Protein 5KP7 (pdb70)

B-factor: mean 34.79, std 14.21, range [17.55, 96.42]

CATH classification: 3.40.47.10 (+1 more: 3.40.47.10)

Foldseek 3Di:
DWKDFQDKFKDLAQEKAFVCLVCVVVVHDSCVQVVLVATMAAAHFLFAAQLLQQLQRCQVVLVPDDPVLLALAAEEEEEEPQDQDPPDASQVVSCVVSVGDPNHHYDYADFKQCRQVVQRVVQRVVQVVVPDASHKHKYKYWYHQQAAPAQCPVQVRFGHTMMMITIMHRNNLAWIFPPPLKFKDDDFDPAKDPPDFSHIHHNVVVVLVVLLVGLVRRVVRSCVVPDPDAPQPQFQAEFEQCQTVNSVLVSQLVCCCPRPVDDPVRSVVSCVRHPVQLCPVCSLHGRRINCSSVSSVLSCLQRHDQQAKGKYWGWTWGPSTMIMITITIGHPSSSVVSVVSVPVVSSVLHHHDRPVRVVVSNHVNVCNTRPHQKDADDCVPPVVSSVSQPPPQGKTFGMHHRNRTDIDGD/DALVVLLVLLVVLLCVQVVVCVVPDFDQQAASVVVVNDDVSVLVSLVSSCVVVVPPDDSCQQPDDGGSSSSSVSVRVSD

Structure (mmCIF, N/CA/C/O backbone):
data_5KP7
#
_entry.id   5KP7
#
_cell.length_a   101.117
_cell.length_b   101.117
_cell.length_c   104.595
_cell.angle_alpha   90.000
_cell.angle_beta   90.000
_cell.angle_gamma   120.000
#
_symmetry.space_group_name_H-M   'P 31 2 1'
#
loop_
_entity.id
_entity.type
_entity.pdbx_description
1 polymer CurD
2 polymer CurB
3 non-polymer 'SULFATE ION'
4 non-polymer "4'-PHOSPHOPANTETHEINE"
5 water water
#
loop_
_atom_site.group_PDB
_atom_site.id
_atom_site.type_symbol
_atom_site.label_atom_id
_atom_site.label_alt_id
_atom_site.label_comp_id
_atom_site.label_asym_id
_atom_site.label_entity_id
_atom_site.label_seq_id
_atom_site.pdbx_PDB_ins_code
_atom_site.Cartn_x
_atom_site.Cartn_y
_atom_site.Cartn_z
_atom_site.occupancy
_atom_site.B_iso_or_equiv
_atom_site.auth_seq_id
_atom_site.auth_comp_id
_atom_site.auth_asym_id
_atom_site.auth_atom_id
_atom_site.pdbx_PDB_model_num
ATOM 1 N N . GLN A 1 26 ? 13.077 9.688 4.873 1.00 53.32 2 GLN A N 1
ATOM 2 C CA . GLN A 1 26 ? 14.092 10.072 3.843 1.00 51.41 2 GLN A CA 1
ATOM 3 C C . GLN A 1 26 ? 15.395 10.467 4.550 1.00 47.59 2 GLN A C 1
ATOM 4 O O . GLN A 1 26 ? 15.378 11.171 5.566 1.00 48.30 2 GLN A O 1
ATOM 10 N N . GLN A 1 27 ? 16.514 9.987 4.017 1.00 43.42 3 GLN A N 1
ATOM 11 C CA . GLN A 1 27 ? 17.830 10.305 4.549 1.00 40.26 3 GLN A CA 1
ATOM 12 C C . GLN A 1 27 ? 18.356 11.586 3.896 1.00 34.94 3 GLN A C 1
ATOM 13 O O . GLN A 1 27 ? 18.284 11.741 2.667 1.00 33.52 3 GLN A O 1
ATOM 19 N N . VAL A 1 28 ? 18.915 12.475 4.707 1.00 30.68 4 VAL A N 1
ATOM 20 C CA . VAL A 1 28 ? 19.458 13.723 4.185 1.00 28.41 4 VAL A CA 1
ATOM 21 C C . VAL A 1 28 ? 20.477 14.262 5.172 1.00 26.87 4 VAL A C 1
ATOM 22 O O . VAL A 1 28 ? 20.382 14.028 6.366 1.00 26.47 4 VAL A O 1
ATOM 26 N N . GLY A 1 29 ? 21.445 14.987 4.642 1.00 26.17 5 GLY A N 1
ATOM 27 C CA . GLY A 1 29 ? 22.366 15.760 5.464 1.00 25.33 5 GLY A CA 1
ATOM 28 C C . GLY A 1 29 ? 23.678 16.039 4.786 1.00 24.44 5 GLY A C 1
ATOM 29 O O . GLY A 1 29 ? 23.736 16.168 3.543 1.00 24.23 5 GLY A O 1
ATOM 30 N N . ILE A 1 30 ? 24.733 16.119 5.593 1.00 23.87 6 ILE A N 1
ATOM 31 C CA . ILE A 1 30 ? 26.024 16.543 5.100 1.00 23.36 6 ILE A CA 1
ATOM 32 C C . ILE A 1 30 ? 26.783 15.312 4.648 1.00 24.03 6 ILE A C 1
ATOM 33 O O . ILE A 1 30 ? 27.119 14.465 5.474 1.00 24.98 6 ILE A O 1
ATOM 38 N N . GLU A 1 31 ? 27.034 15.233 3.336 1.00 24.03 7 GLU A N 1
ATOM 39 C CA . GLU A 1 31 ? 27.839 14.168 2.715 1.00 24.97 7 GLU A CA 1
ATOM 40 C C . GLU A 1 31 ? 29.330 14.402 2.879 1.00 24.88 7 GLU A C 1
ATOM 41 O O . GLU A 1 31 ? 30.098 13.461 3.044 1.00 25.84 7 GLU A O 1
ATOM 47 N N . ALA A 1 32 ? 29.746 15.662 2.838 1.00 24.12 8 ALA A N 1
ATOM 48 C CA . ALA A 1 32 ? 31.151 16.024 2.990 1.00 24.46 8 ALA A CA 1
ATOM 49 C C . ALA A 1 32 ? 31.269 17.424 3.551 1.00 23.67 8 ALA A C 1
ATOM 50 O O . ALA A 1 32 ? 30.398 18.266 3.319 1.00 22.77 8 ALA A O 1
ATOM 52 N N . LEU A 1 33 ? 32.319 17.640 4.350 1.00 24.19 9 LEU A N 1
ATOM 53 C CA . LEU A 1 33 ? 32.539 18.932 4.992 1.00 23.77 9 LEU A CA 1
ATOM 54 C C . LEU A 1 33 ? 34.028 19.231 4.903 1.00 23.74 9 LEU A C 1
ATOM 55 O O . LEU A 1 33 ? 34.865 18.387 5.274 1.00 24.58 9 LEU A O 1
ATOM 60 N N A SER A 1 34 ? 34.357 20.446 4.495 0.50 22.91 10 SER A N 1
ATOM 61 N N B SER A 1 34 ? 34.379 20.422 4.429 0.50 22.88 10 SER A N 1
ATOM 62 C CA A SER A 1 34 ? 35.746 20.855 4.391 0.50 23.07 10 SER A CA 1
ATOM 63 C CA B SER A 1 34 ? 35.786 20.840 4.354 0.50 23.01 10 SER A CA 1
ATOM 64 C C A SER A 1 34 ? 35.883 22.295 4.875 0.50 22.52 10 SER A C 1
ATOM 65 C C B SER A 1 34 ? 35.916 22.302 4.798 0.50 22.47 10 SER A C 1
ATOM 66 O O A SER A 1 34 ? 34.920 23.077 4.807 0.50 21.98 10 SER A O 1
ATOM 67 O O B SER A 1 34 ? 34.994 23.111 4.589 0.50 21.95 10 SER A O 1
ATOM 72 N N . VAL A 1 35 ? 37.057 22.618 5.415 1.00 22.68 11 VAL A N 1
ATOM 73 C CA . VAL A 1 35 ? 37.292 23.905 6.100 1.00 22.68 11 VAL A CA 1
ATOM 74 C C . VAL A 1 35 ? 38.499 24.603 5.470 1.00 22.47 11 VAL A C 1
ATOM 75 O O . VAL A 1 35 ? 39.468 23.925 5.112 1.00 23.51 11 VAL A O 1
ATOM 79 N N . TYR A 1 36 ? 38.467 25.932 5.379 1.00 21.10 12 TYR A N 1
ATOM 80 C CA . TYR A 1 36 ? 39.664 26.726 5.138 1.00 21.51 12 TYR A CA 1
ATOM 81 C C . TYR A 1 36 ? 39.751 27.764 6.237 1.00 21.64 12 TYR A C 1
ATOM 82 O O . TYR A 1 36 ? 38.889 28.640 6.314 1.00 21.20 12 TYR A O 1
ATOM 91 N N . GLY A 1 37 ? 40.785 27.644 7.070 1.00 22.31 13 GLY A N 1
ATOM 92 C CA . GLY A 1 37 ? 40.975 28.527 8.222 1.00 22.83 13 GLY A CA 1
ATOM 93 C C . GLY A 1 37 ? 42.021 29.601 8.020 1.00 23.26 13 GLY A C 1
ATOM 94 O O . GLY A 1 37 ? 42.607 30.099 8.996 1.00 23.99 13 GLY A O 1
ATOM 95 N N . GLY A 1 38 ? 42.264 29.934 6.761 1.00 23.75 14 GLY A N 1
ATOM 96 C CA . GLY A 1 38 ? 43.159 31.020 6.366 1.00 24.36 14 GLY A CA 1
ATOM 97 C C . GLY A 1 38 ? 44.590 30.581 6.206 1.00 25.73 14 GLY A C 1
ATOM 98 O O . GLY A 1 38 ? 44.946 29.422 6.483 1.00 26.14 14 GLY A O 1
ATOM 99 N N . ALA A 1 39 ? 45.416 31.506 5.727 1.00 26.22 15 ALA A N 1
ATOM 100 C CA . ALA A 1 39 ? 46.836 31.243 5.512 1.00 27.53 15 ALA A CA 1
ATOM 101 C C . ALA A 1 39 ? 47.728 31.797 6.632 1.00 28.21 15 ALA A C 1
ATOM 102 O O . ALA A 1 39 ? 48.920 31.455 6.726 1.00 29.08 15 ALA A O 1
ATOM 104 N N . ALA A 1 40 ? 47.158 32.683 7.447 1.00 27.46 16 ALA A N 1
ATOM 105 C CA . ALA A 1 40 ? 47.905 33.380 8.467 1.00 27.76 16 ALA A CA 1
ATOM 106 C C . ALA A 1 40 ? 46.996 33.617 9.654 1.00 27.28 16 ALA A C 1
ATOM 107 O O . ALA A 1 40 ? 45.764 33.686 9.512 1.00 26.37 16 ALA A O 1
ATOM 109 N N . GLN A 1 41 ? 47.608 33.742 10.824 1.00 28.34 17 GLN A N 1
ATOM 110 C CA . GLN A 1 41 ? 46.862 34.008 12.042 1.00 28.44 17 GLN A CA 1
ATOM 111 C C . GLN A 1 41 ? 47.660 34.917 12.974 1.00 29.19 17 GLN A C 1
ATOM 112 O O . GLN A 1 41 ? 48.871 34.995 12.866 1.00 29.69 17 GLN A O 1
ATOM 118 N N . LEU A 1 42 ? 46.948 35.606 13.862 1.00 29.22 18 LEU A N 1
ATOM 119 C CA . LEU A 1 42 ? 47.534 36.434 14.918 1.00 30.82 18 LEU A CA 1
ATOM 120 C C . LEU A 1 42 ? 47.189 35.833 16.268 1.00 32.04 18 LEU A C 1
ATOM 121 O O . LEU A 1 42 ? 46.007 35.616 16.588 1.00 30.84 18 LEU A O 1
ATOM 126 N N . GLU A 1 43 ? 48.221 35.651 17.076 1.00 34.27 19 GLU A N 1
ATOM 127 C CA . GLU A 1 43 ? 48.071 35.167 18.455 1.00 36.69 19 GLU A CA 1
ATOM 128 C C . GLU A 1 43 ? 47.597 36.326 19.310 1.00 36.27 19 GLU A C 1
ATOM 129 O O . GLU A 1 43 ? 48.216 37.370 19.315 1.00 35.82 19 GLU A O 1
ATOM 135 N N . LEU A 1 44 ? 46.466 36.164 19.984 1.00 36.37 20 LEU A N 1
ATOM 136 C CA . LEU A 1 44 ? 45.860 37.301 20.673 1.00 38.05 20 LEU A CA 1
ATOM 137 C C . LEU A 1 44 ? 46.684 37.813 21.858 1.00 39.61 20 LEU A C 1
ATOM 138 O O . LEU A 1 44 ? 46.598 38.986 22.166 1.00 39.54 20 LEU A O 1
ATOM 143 N N . ARG A 1 45 ? 47.516 36.961 22.460 1.00 41.24 21 ARG A N 1
ATOM 144 C CA . ARG A 1 45 ? 48.520 37.414 23.470 1.00 43.73 21 ARG A CA 1
ATOM 145 C C . ARG A 1 45 ? 49.414 38.536 22.935 1.00 43.73 21 ARG A C 1
ATOM 146 O O . ARG A 1 45 ? 49.773 39.454 23.665 1.00 44.52 21 ARG A O 1
ATOM 154 N N . LYS A 1 46 ? 49.765 38.477 21.658 1.00 42.45 22 LYS A N 1
ATOM 155 C CA . LYS A 1 46 ? 50.531 39.560 21.022 1.00 43.13 22 LYS A CA 1
ATOM 156 C C . LYS A 1 46 ? 49.749 40.875 20.944 1.00 43.22 22 LYS A C 1
ATOM 157 O O . LYS A 1 46 ? 50.325 41.941 21.177 1.00 44.23 22 LYS A O 1
ATOM 163 N N . LEU A 1 47 ? 48.449 40.791 20.642 1.00 42.82 23 LEU A N 1
ATOM 164 C CA . LEU A 1 47 ? 47.546 41.953 20.636 1.00 43.97 23 LEU A CA 1
ATOM 165 C C . LEU A 1 47 ? 47.406 42.541 22.046 1.00 46.63 23 LEU A C 1
ATOM 166 O O . LEU A 1 47 ? 47.535 43.751 22.217 1.00 48.75 23 LEU A O 1
ATOM 171 N N . ALA A 1 48 ? 47.180 41.681 23.042 1.00 47.97 24 ALA A N 1
ATOM 172 C CA . ALA A 1 48 ? 47.111 42.106 24.454 1.00 50.86 24 ALA A CA 1
ATOM 173 C C . ALA A 1 48 ? 48.377 42.848 24.895 1.00 53.91 24 ALA A C 1
ATOM 174 O O . ALA A 1 48 ? 48.282 43.935 25.470 1.00 55.23 24 ALA A O 1
ATOM 176 N N . GLN A 1 49 ? 49.546 42.261 24.622 1.00 56.01 25 GLN A N 1
ATOM 177 C CA . GLN A 1 49 ? 50.842 42.895 24.928 1.00 59.72 25 GLN A CA 1
ATOM 178 C C . GLN A 1 49 ? 50.974 44.253 24.259 1.00 60.40 25 GLN A C 1
ATOM 179 O O . GLN A 1 49 ? 51.399 45.222 24.885 1.00 60.37 25 GLN A O 1
ATOM 185 N N . ALA A 1 50 ? 50.603 44.311 22.984 1.00 60.06 26 ALA A N 1
ATOM 186 C CA . ALA A 1 50 ? 50.678 45.543 22.201 1.00 61.77 26 ALA A CA 1
ATOM 187 C C . ALA A 1 50 ? 49.745 46.657 22.667 1.00 64.55 26 ALA A C 1
ATOM 188 O O . ALA A 1 50 ? 49.993 47.815 22.349 1.00 66.05 26 ALA A O 1
ATOM 190 N N . ARG A 1 51 ? 48.668 46.318 23.376 1.00 67.40 27 ARG A N 1
ATOM 191 C CA . ARG A 1 51 ? 47.774 47.333 23.962 1.00 70.18 27 ARG A CA 1
ATOM 192 C C . ARG A 1 51 ? 47.751 47.316 25.491 1.00 72.13 27 ARG A C 1
ATOM 193 O O . ARG A 1 51 ? 46.751 47.671 26.120 1.00 74.14 27 ARG A O 1
ATOM 201 N N . GLN A 1 52 ? 48.877 46.913 26.082 1.00 72.64 28 GLN A N 1
ATOM 202 C CA . GLN A 1 52 ? 49.114 47.044 27.519 1.00 75.55 28 GLN A CA 1
ATOM 203 C C . GLN A 1 52 ? 48.101 46.306 28.423 1.00 74.76 28 GLN A C 1
ATOM 204 O O . GLN A 1 52 ? 47.963 46.640 29.601 1.00 76.93 28 GLN A O 1
ATOM 210 N N . LEU A 1 53 ? 47.419 45.297 27.881 1.00 72.73 29 LEU A N 1
ATOM 211 C CA . LEU A 1 53 ? 46.410 44.538 28.620 1.00 72.56 29 LEU A CA 1
ATOM 212 C C . LEU A 1 53 ? 47.102 43.343 29.231 1.00 73.22 29 LEU A C 1
ATOM 213 O O . LEU A 1 53 ? 48.130 42.899 28.714 1.00 72.78 29 LEU A O 1
ATOM 218 N N . ASP A 1 54 ? 46.562 42.807 30.324 1.00 74.31 30 ASP A N 1
ATOM 219 C CA . ASP A 1 54 ? 47.092 41.540 30.819 1.00 75.52 30 ASP A CA 1
ATOM 220 C C . ASP A 1 54 ? 46.642 40.435 29.879 1.00 73.56 30 ASP A C 1
ATOM 221 O O . ASP A 1 54 ? 45.643 40.568 29.153 1.00 71.12 30 ASP A O 1
ATOM 226 N N . ILE A 1 55 ? 47.415 39.361 29.884 1.00 73.49 31 ILE A N 1
ATOM 227 C CA . ILE A 1 55 ? 47.154 38.215 29.028 1.00 71.76 31 ILE A CA 1
ATOM 228 C C . ILE A 1 55 ? 45.799 37.626 29.446 1.00 70.42 31 ILE A C 1
ATOM 229 O O . ILE A 1 55 ? 44.971 37.253 28.612 1.00 67.63 31 ILE A O 1
ATOM 234 N N . SER A 1 56 ? 45.554 37.601 30.750 1.00 70.45 32 SER A N 1
ATOM 235 C CA . SER A 1 56 ? 44.356 36.959 31.282 1.00 70.36 32 SER A CA 1
ATOM 236 C C . SER A 1 56 ? 43.032 37.421 30.637 1.00 67.43 32 SER A C 1
ATOM 237 O O . SER A 1 56 ? 42.127 36.620 30.566 1.00 65.64 32 SER A O 1
ATOM 240 N N . ARG A 1 57 ? 42.933 38.663 30.143 1.00 64.86 33 ARG A N 1
ATOM 241 C CA . ARG A 1 57 ? 41.696 39.135 29.497 1.00 62.62 33 ARG A CA 1
ATOM 242 C C . ARG A 1 57 ? 41.229 38.204 28.365 1.00 56.40 33 ARG A C 1
ATOM 243 O O . ARG A 1 57 ? 40.106 37.747 28.400 1.00 55.53 33 ARG A O 1
ATOM 251 N N . PHE A 1 58 ? 42.082 37.887 27.403 1.00 43.44 34 PHE A N 1
ATOM 252 C CA . PHE A 1 58 ? 41.643 37.019 26.282 1.00 40.89 34 PHE A CA 1
ATOM 253 C C . PHE A 1 58 ? 41.611 35.522 26.648 1.00 40.25 34 PHE A C 1
ATOM 254 O O . PHE A 1 58 ? 40.699 34.831 26.251 1.00 36.95 34 PHE A O 1
ATOM 262 N N . ASP A 1 59 ? 42.580 35.028 27.431 1.00 41.79 35 ASP A N 1
ATOM 263 C CA . ASP A 1 59 ? 42.486 33.654 27.995 1.00 42.24 35 ASP A CA 1
ATOM 264 C C . ASP A 1 59 ? 41.171 33.492 28.808 1.00 40.83 35 ASP A C 1
ATOM 265 O O . ASP A 1 59 ? 40.455 32.493 28.677 1.00 39.89 35 ASP A O 1
ATOM 270 N N . ASN A 1 60 ? 40.823 34.503 29.586 1.00 40.50 36 ASN A N 1
ATOM 271 C CA . ASN A 1 60 ? 39.572 34.541 30.346 1.00 41.64 36 ASN A CA 1
ATOM 272 C C . ASN A 1 60 ? 38.342 34.301 29.468 1.00 38.58 36 ASN A C 1
ATOM 273 O O . ASN A 1 60 ? 37.388 33.657 29.870 1.00 37.26 36 ASN A O 1
ATOM 278 N N . LEU A 1 61 ? 38.387 34.873 28.271 1.00 35.93 37 LEU A N 1
ATOM 279 C CA . LEU A 1 61 ? 37.289 34.817 27.302 1.00 34.43 37 LEU A CA 1
ATOM 280 C C . LEU A 1 61 ? 37.412 33.630 26.338 1.00 33.07 37 LEU A C 1
ATOM 281 O O . LEU A 1 61 ? 36.598 33.477 25.408 1.00 30.67 37 LEU A O 1
ATOM 286 N N . MET A 1 62 ? 38.432 32.798 26.577 1.00 33.38 38 MET A N 1
ATOM 287 C CA . MET A 1 62 ? 38.697 31.572 25.832 1.00 33.96 38 MET A CA 1
ATOM 288 C C . MET A 1 62 ? 39.134 31.825 24.396 1.00 33.33 38 MET A C 1
ATOM 289 O O . MET A 1 62 ? 38.936 30.988 23.533 1.00 33.49 38 MET A O 1
ATOM 294 N N . MET A 1 63 ? 39.755 32.972 24.145 1.00 34.52 39 MET A N 1
ATOM 295 C CA . MET A 1 63 ? 40.231 33.331 22.824 1.00 35.08 39 MET A CA 1
ATOM 296 C C . MET A 1 63 ? 41.735 33.069 22.750 1.00 36.59 39 MET A C 1
ATOM 297 O O . MET A 1 63 ? 42.448 33.313 23.730 1.00 38.73 39 MET A O 1
ATOM 302 N N . LYS A 1 64 ? 42.204 32.527 21.624 1.00 35.49 40 LYS A N 1
ATOM 303 C CA . LYS A 1 64 ? 43.615 32.145 21.466 1.00 35.96 40 LYS A CA 1
ATOM 304 C C . LYS A 1 64 ? 44.230 32.831 20.237 1.00 34.75 40 LYS A C 1
ATOM 305 O O . LYS A 1 64 ? 45.220 33.571 20.343 1.00 33.76 40 LYS A O 1
ATOM 311 N N . GLU A 1 65 ? 43.650 32.543 19.067 1.00 34.10 41 GLU A N 1
ATOM 312 C CA . GLU A 1 65 ? 44.156 33.073 17.799 1.00 33.58 41 GLU A CA 1
ATOM 313 C C . GLU A 1 65 ? 43.014 33.479 16.915 1.00 31.26 41 GLU A C 1
ATOM 314 O O . GLU A 1 65 ? 41.917 32.932 17.025 1.00 30.62 41 GLU A O 1
ATOM 320 N N . LYS A 1 66 ? 43.269 34.444 16.028 1.00 29.43 42 LYS A N 1
ATOM 321 C CA . LYS A 1 66 ? 42.323 34.711 14.951 1.00 28.03 42 LYS A CA 1
ATOM 322 C C . LYS A 1 66 ? 43.010 34.569 13.588 1.00 26.78 42 LYS A C 1
ATOM 323 O O . LYS A 1 66 ? 44.157 34.972 13.399 1.00 26.42 42 LYS A O 1
ATOM 329 N N . ALA A 1 67 ? 42.280 33.983 12.650 1.00 25.25 43 ALA A N 1
ATOM 330 C CA . ALA A 1 67 ? 42.751 33.965 11.256 1.00 25.08 43 ALA A CA 1
ATOM 331 C C . ALA A 1 67 ? 42.648 35.345 10.672 1.00 24.95 43 ALA A C 1
ATOM 332 O O . ALA A 1 67 ? 41.735 36.089 11.014 1.00 24.18 43 ALA A O 1
ATOM 334 N N . VAL A 1 68 ? 43.534 35.677 9.712 1.00 25.86 44 VAL A N 1
ATOM 335 C CA . VAL A 1 68 ? 43.526 37.023 9.105 1.00 26.37 44 VAL A CA 1
ATOM 336 C C . VAL A 1 68 ? 43.690 36.863 7.588 1.00 26.05 44 VAL A C 1
ATOM 337 O O . VAL A 1 68 ? 44.643 36.234 7.171 1.00 26.39 44 VAL A O 1
ATOM 341 N N . SER A 1 69 ? 42.737 37.381 6.834 1.00 26.26 45 SER A N 1
ATOM 342 C CA . SER A 1 69 ? 42.809 37.335 5.342 1.00 26.07 45 SER A CA 1
ATOM 343 C C . SER A 1 69 ? 43.910 38.277 4.841 1.00 27.15 45 SER A C 1
ATOM 344 O O . SER A 1 69 ? 43.950 39.468 5.245 1.00 27.18 45 SER A O 1
ATOM 347 N N . LEU A 1 70 ? 44.733 37.784 3.908 1.00 26.15 46 LEU A N 1
ATOM 348 C CA . LEU A 1 70 ? 45.698 38.642 3.198 1.00 26.18 46 LEU A CA 1
ATOM 349 C C . LEU A 1 70 ? 44.988 39.502 2.159 1.00 24.78 46 LEU A C 1
ATOM 350 O O . LEU A 1 70 ? 43.867 39.215 1.777 1.00 23.31 46 LEU A O 1
ATOM 355 N N . PRO A 1 71 ? 45.654 40.572 1.663 1.00 24.32 47 PRO A N 1
ATOM 356 C CA . PRO A 1 71 ? 45.015 41.414 0.618 1.00 23.85 47 PRO A CA 1
ATOM 357 C C . PRO A 1 71 ? 44.711 40.675 -0.686 1.00 23.02 47 PRO A C 1
ATOM 358 O O . PRO A 1 71 ? 43.743 41.001 -1.375 1.00 22.44 47 PRO A O 1
ATOM 362 N N . TYR A 1 72 ? 45.458 39.596 -0.932 1.00 22.64 48 TYR A N 1
ATOM 363 C CA . TYR A 1 72 ? 45.246 38.755 -2.085 1.00 22.62 48 TYR 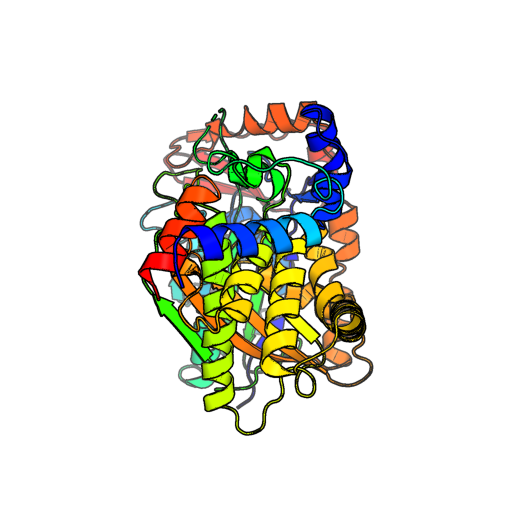A CA 1
ATOM 364 C C . TYR A 1 72 ? 44.362 37.558 -1.762 1.00 21.81 48 TYR A C 1
ATOM 365 O O . TYR A 1 72 ? 44.466 36.500 -2.396 1.00 21.49 48 TYR A O 1
ATOM 374 N N . GLU A 1 73 ? 43.464 37.720 -0.781 1.00 21.27 49 GLU A N 1
ATOM 375 C CA . GLU A 1 73 ? 42.409 36.759 -0.536 1.00 21.28 49 GLU A CA 1
ATOM 376 C C . GLU A 1 73 ? 41.125 37.536 -0.324 1.00 20.93 49 GLU A C 1
ATOM 377 O O . GLU A 1 73 ? 41.142 38.725 0.067 1.00 21.10 49 GLU A O 1
ATOM 383 N N . ASP A 1 74 ? 40.015 36.871 -0.620 1.00 20.16 50 ASP A N 1
ATOM 384 C CA . ASP A 1 74 ? 38.709 37.452 -0.398 1.00 19.57 50 ASP A CA 1
ATOM 385 C C . ASP A 1 74 ? 37.726 36.314 -0.076 1.00 19.09 50 ASP A C 1
ATOM 386 O O . ASP A 1 74 ? 38.136 35.153 0.028 1.00 19.32 50 ASP A O 1
ATOM 391 N N . PRO A 1 75 ? 36.435 36.611 0.113 1.00 18.84 51 PRO A N 1
ATOM 392 C CA . PRO A 1 75 ? 35.527 35.531 0.465 1.00 18.69 51 PRO A CA 1
ATOM 393 C C . PRO A 1 75 ? 35.363 34.477 -0.613 1.00 18.91 51 PRO A C 1
ATOM 394 O O . PRO A 1 75 ? 35.086 33.344 -0.295 1.00 19.30 51 PRO A O 1
ATOM 398 N N . VAL A 1 76 ? 35.557 34.836 -1.882 1.00 19.01 52 VAL A N 1
ATOM 399 C CA . VAL A 1 76 ? 35.533 33.861 -2.972 1.00 19.40 52 VAL A CA 1
ATOM 400 C C . VAL A 1 76 ? 36.701 32.894 -2.854 1.00 19.38 52 VAL A C 1
ATOM 401 O O . VAL A 1 76 ? 36.531 31.686 -2.932 1.00 19.79 52 VAL A O 1
ATOM 405 N N . SER A 1 77 ? 37.918 33.418 -2.720 1.00 19.25 53 SER A N 1
ATOM 406 C CA . SER A 1 77 ? 39.078 32.563 -2.618 1.00 19.65 53 SER A CA 1
ATOM 407 C C . SER A 1 77 ? 39.016 31.686 -1.362 1.00 19.38 53 SER A C 1
ATOM 408 O O . SER A 1 77 ? 39.338 30.498 -1.438 1.00 19.46 53 SER A O 1
ATOM 411 N N . TYR A 1 78 ? 38.520 32.239 -0.248 1.00 18.89 54 TYR A N 1
ATOM 412 C CA . TYR A 1 78 ? 38.326 31.445 0.953 1.00 19.25 54 TYR A CA 1
ATOM 413 C C . TYR A 1 78 ? 37.343 30.296 0.657 1.00 19.13 54 TYR A C 1
ATOM 414 O O . TYR A 1 78 ? 37.589 29.144 1.050 1.00 19.46 54 TYR A O 1
ATOM 423 N N . ALA A 1 79 ? 36.225 30.628 0.016 1.00 18.93 55 ALA A N 1
ATOM 424 C CA . ALA A 1 79 ? 35.200 29.649 -0.316 1.00 19.07 55 ALA A CA 1
ATOM 425 C C . ALA A 1 79 ? 35.698 28.531 -1.210 1.00 19.74 55 ALA A C 1
ATOM 426 O O . ALA A 1 79 ? 35.408 27.346 -0.973 1.00 20.10 55 ALA A O 1
ATOM 428 N N . VAL A 1 80 ? 36.430 28.893 -2.273 1.00 19.88 56 VAL A N 1
ATOM 429 C CA . VAL A 1 80 ? 36.973 27.905 -3.180 1.00 20.49 56 VAL A CA 1
ATOM 430 C C . VAL A 1 80 ? 37.971 26.986 -2.456 1.00 20.94 56 VAL A C 1
ATOM 431 O O . VAL A 1 80 ? 37.958 25.776 -2.654 1.00 21.58 56 VAL A O 1
ATOM 435 N N . ASN A 1 81 ? 38.844 27.554 -1.622 1.00 20.95 57 ASN A N 1
ATOM 436 C CA . ASN A 1 81 ? 39.772 26.747 -0.858 1.00 21.37 57 ASN A CA 1
ATOM 437 C C . ASN A 1 81 ? 39.080 25.797 0.126 1.00 21.49 57 ASN A C 1
ATOM 438 O O . ASN A 1 81 ? 39.566 24.663 0.339 1.00 22.46 57 ASN A O 1
ATOM 443 N N . ALA A 1 82 ? 37.941 26.227 0.694 1.00 20.96 58 ALA A N 1
ATOM 444 C CA . ALA A 1 82 ? 37.166 25.353 1.569 1.00 21.15 58 ALA A CA 1
ATOM 445 C C . ALA A 1 82 ? 36.508 24.209 0.785 1.00 22.08 58 ALA A C 1
ATOM 446 O O . ALA A 1 82 ? 36.483 23.056 1.255 1.00 22.84 58 ALA A O 1
ATOM 448 N N . ALA A 1 83 ? 36.000 24.485 -0.414 1.00 21.89 59 ALA A N 1
ATOM 449 C CA . ALA A 1 83 ? 35.269 23.495 -1.189 1.00 22.66 59 ALA A CA 1
ATOM 450 C C . ALA A 1 83 ? 36.128 22.561 -2.058 1.00 23.74 59 ALA A C 1
ATOM 451 O O . ALA A 1 83 ? 35.675 21.489 -2.423 1.00 24.15 59 ALA A O 1
ATOM 453 N N . LYS A 1 84 ? 37.346 22.984 -2.389 1.00 24.74 60 LYS A N 1
ATOM 454 C CA . LYS A 1 84 ? 38.167 22.270 -3.374 1.00 26.47 60 LYS A CA 1
ATOM 455 C C . LYS A 1 84 ? 38.398 20.786 -2.993 1.00 26.71 60 LYS A C 1
ATOM 456 O O . LYS A 1 84 ? 38.253 19.915 -3.856 1.00 27.23 60 LYS A O 1
ATOM 462 N N . PRO A 1 85 ? 38.679 20.487 -1.719 1.00 26.57 61 PRO A N 1
ATOM 463 C CA . PRO A 1 85 ? 38.869 19.080 -1.363 1.00 27.44 61 PRO A CA 1
ATOM 464 C C . PRO A 1 85 ? 37.633 18.226 -1.582 1.00 27.28 61 PRO A C 1
ATOM 465 O O . PRO A 1 85 ? 37.770 17.042 -1.951 1.00 28.56 61 PRO A O 1
ATOM 469 N N . ILE A 1 86 ? 36.453 18.810 -1.404 1.00 26.54 62 ILE A N 1
ATOM 470 C CA . ILE A 1 86 ? 35.197 18.112 -1.674 1.00 26.75 62 ILE A CA 1
ATOM 471 C C . ILE A 1 86 ? 35.080 17.737 -3.139 1.00 27.29 62 ILE A C 1
ATOM 472 O O . ILE A 1 86 ? 34.836 16.568 -3.474 1.00 27.82 62 ILE A O 1
ATOM 477 N N . ILE A 1 87 ? 35.297 18.714 -4.006 1.00 26.79 63 ILE A N 1
ATOM 478 C CA . ILE A 1 87 ? 35.127 18.519 -5.422 1.00 28.03 63 ILE A CA 1
ATOM 479 C C . ILE A 1 87 ? 36.208 17.581 -5.962 1.00 29.41 63 ILE A C 1
ATOM 480 O O . ILE A 1 87 ? 35.914 16.741 -6.829 1.00 29.77 63 ILE A O 1
ATOM 485 N N . ASP A 1 88 ? 37.430 17.714 -5.466 1.00 30.32 64 ASP A N 1
ATOM 486 C CA . ASP A 1 88 ? 38.524 16.839 -5.932 1.00 32.67 64 ASP A CA 1
ATOM 487 C C . ASP A 1 88 ? 38.235 15.359 -5.741 1.00 34.37 64 ASP A C 1
ATOM 488 O O . ASP A 1 88 ? 38.742 14.549 -6.527 1.00 34.91 64 ASP A O 1
ATOM 493 N N . ARG A 1 89 ? 37.518 15.011 -4.670 1.00 34.89 65 ARG A N 1
ATOM 494 C CA . ARG A 1 89 ? 37.178 13.605 -4.353 1.00 37.51 65 ARG A CA 1
ATOM 495 C C . ARG A 1 89 ? 36.048 13.046 -5.212 1.00 36.55 65 ARG A C 1
ATOM 496 O O . ARG A 1 89 ? 35.995 11.839 -5.458 1.00 37.03 65 ARG A O 1
ATOM 504 N N . LEU A 1 90 ? 35.170 13.904 -5.730 1.00 34.03 66 LEU A N 1
ATOM 505 C CA . LEU A 1 90 ? 34.015 13.412 -6.475 1.00 34.25 66 LEU A CA 1
ATOM 506 C C . LEU A 1 90 ? 34.353 12.805 -7.836 1.00 35.41 66 LEU A C 1
ATOM 507 O O . LEU A 1 90 ? 35.208 13.291 -8.580 1.00 36.00 66 LEU A O 1
ATOM 512 N N . SER A 1 91 ? 33.635 11.743 -8.185 1.00 36.76 67 SER A N 1
ATOM 513 C CA . SER A 1 91 ? 33.604 11.283 -9.560 1.00 37.62 67 SER A CA 1
ATOM 514 C C . SER A 1 91 ? 33.034 12.402 -10.455 1.00 38.07 67 SER A C 1
ATOM 515 O O . SER A 1 91 ? 32.341 13.326 -9.960 1.00 35.67 67 SER A O 1
ATOM 518 N N . ASP A 1 92 ? 33.317 12.345 -11.757 1.00 39.68 68 ASP A N 1
ATOM 519 C CA . ASP A 1 92 ? 32.752 13.329 -12.690 1.00 40.43 68 ASP A CA 1
ATOM 520 C C . ASP A 1 92 ? 31.227 13.342 -12.613 1.00 39.28 68 ASP A C 1
ATOM 521 O O . ASP A 1 92 ? 30.607 14.424 -12.573 1.00 37.65 68 ASP A O 1
ATOM 526 N N . ALA A 1 93 ? 30.640 12.144 -12.591 1.00 38.37 69 ALA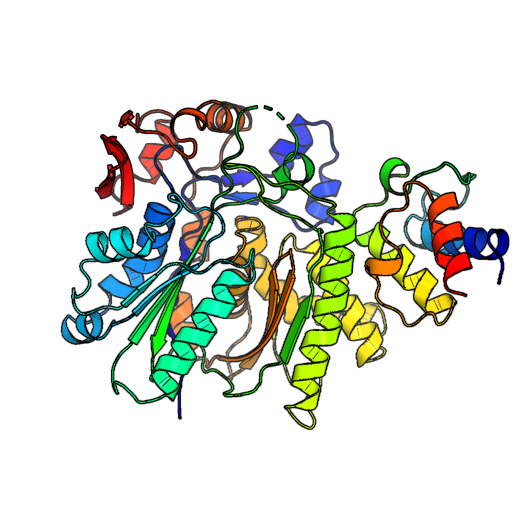 A N 1
ATOM 527 C CA . ALA A 1 93 ? 29.194 11.988 -12.469 1.00 37.64 69 ALA A CA 1
ATOM 528 C C . ALA A 1 93 ? 28.650 12.684 -11.220 1.00 36.05 69 ALA A C 1
ATOM 529 O O . ALA A 1 93 ? 27.636 13.377 -11.297 1.00 35.19 69 ALA A O 1
ATOM 531 N N . ASP A 1 94 ? 29.315 12.482 -10.081 1.00 35.03 70 ASP A N 1
ATOM 532 C CA . ASP A 1 94 ? 28.862 13.093 -8.822 1.00 33.90 70 ASP A CA 1
ATOM 533 C C . ASP A 1 94 ? 29.084 14.606 -8.801 1.00 32.31 70 ASP A C 1
ATOM 534 O O . ASP A 1 94 ? 28.265 15.328 -8.242 1.00 30.73 70 ASP A O 1
ATOM 539 N N . LYS A 1 95 ? 30.168 15.085 -9.396 1.00 31.54 71 LYS A N 1
ATOM 540 C CA . LYS A 1 95 ? 30.376 16.552 -9.512 1.00 31.15 71 LYS A CA 1
ATOM 541 C C . LYS A 1 95 ? 29.275 17.188 -10.332 1.00 30.50 71 LYS A C 1
ATOM 542 O O . LYS A 1 95 ? 28.759 18.255 -9.984 1.00 29.41 71 LYS A O 1
ATOM 548 N N . GLN A 1 96 ? 28.902 16.534 -11.425 1.00 31.30 72 GLN A N 1
ATOM 549 C CA . GLN A 1 96 ? 27.802 17.006 -12.254 1.00 32.05 72 GLN A CA 1
ATOM 550 C C . GLN A 1 96 ? 26.441 16.986 -11.574 1.00 30.81 72 GLN A C 1
ATOM 551 O O . GLN A 1 96 ? 25.570 17.729 -11.986 1.00 30.81 72 GLN A O 1
ATOM 557 N N . ARG A 1 97 ? 26.266 16.183 -10.528 1.00 29.58 73 ARG A N 1
ATOM 558 C CA . ARG A 1 97 ? 25.037 16.179 -9.762 1.00 29.23 73 ARG A CA 1
ATOM 559 C C . ARG A 1 97 ? 24.845 17.417 -8.858 1.00 26.91 73 ARG A C 1
ATOM 560 O O . ARG A 1 97 ? 23.748 17.607 -8.370 1.00 25.85 73 ARG A O 1
ATOM 568 N N . ILE A 1 98 ? 25.877 18.223 -8.653 1.00 25.84 74 ILE A N 1
ATOM 569 C CA . ILE A 1 98 ? 25.717 19.462 -7.871 1.00 24.71 74 ILE A CA 1
ATOM 570 C C . ILE A 1 98 ? 24.908 20.449 -8.740 1.00 24.80 74 ILE A C 1
ATOM 571 O O . ILE A 1 98 ? 25.395 20.917 -9.769 1.00 25.03 74 ILE A O 1
ATOM 576 N N . GLU A 1 99 ? 23.666 20.708 -8.342 1.00 24.89 75 GLU A N 1
ATOM 577 C CA . GLU A 1 99 ? 22.784 21.593 -9.093 1.00 25.10 75 GLU A CA 1
ATOM 578 C C . GLU A 1 99 ? 22.320 22.827 -8.310 1.00 23.77 75 GLU A C 1
ATOM 579 O O . GLU A 1 99 ? 21.433 23.532 -8.762 1.00 22.94 75 GLU A O 1
ATOM 585 N N . MET A 1 100 ? 22.914 23.077 -7.150 1.00 22.82 76 MET A N 1
ATOM 586 C CA . MET A 1 100 ? 22.678 24.313 -6.421 1.00 22.37 76 MET A CA 1
ATOM 587 C C . MET A 1 100 ? 23.942 24.672 -5.669 1.00 21.75 76 MET A C 1
ATOM 588 O O . MET A 1 100 ? 24.534 23.788 -5.015 1.00 21.35 76 MET A O 1
ATOM 593 N N . VAL A 1 101 ? 24.355 25.935 -5.781 1.00 20.75 77 VAL A N 1
ATOM 594 C CA . VAL A 1 101 ? 25.469 26.486 -5.011 1.00 20.62 77 VAL A CA 1
ATOM 595 C C . VAL A 1 101 ? 24.920 27.696 -4.249 1.00 20.23 77 VAL A C 1
ATOM 596 O O . VAL A 1 101 ? 24.446 28.652 -4.869 1.00 20.44 77 VAL A O 1
ATOM 600 N N . ILE A 1 102 ? 24.929 27.612 -2.922 1.00 19.86 78 ILE A N 1
ATOM 601 C CA . ILE A 1 102 ? 24.497 28.707 -2.060 1.00 19.60 78 ILE A CA 1
ATOM 602 C C . ILE A 1 102 ? 25.705 29.220 -1.311 1.00 19.43 78 ILE A C 1
ATOM 603 O O . ILE A 1 102 ? 26.353 28.470 -0.550 1.00 19.90 78 ILE A O 1
ATOM 608 N N . THR A 1 103 ? 26.052 30.489 -1.521 1.00 19.16 79 THR A N 1
ATOM 609 C CA . THR A 1 103 ? 27.101 31.131 -0.743 1.00 19.51 79 THR A CA 1
ATOM 610 C C . THR A 1 103 ? 26.445 31.908 0.376 1.00 19.17 79 THR A C 1
ATOM 611 O O . THR A 1 103 ? 25.509 32.672 0.136 1.00 19.77 79 THR A O 1
ATOM 615 N N . CYS A 1 104 ? 26.914 31.720 1.590 1.00 18.65 80 CYS A N 1
ATOM 616 C CA . CYS A 1 104 ? 26.315 32.310 2.798 1.00 18.70 80 CYS A CA 1
ATOM 617 C C . CYS A 1 104 ? 27.331 33.237 3.380 1.00 18.04 80 CYS A C 1
ATOM 618 O O . CYS A 1 104 ? 28.453 32.803 3.733 1.00 17.79 80 CYS A O 1
ATOM 621 N N . SER A 1 105 ? 27.026 34.522 3.442 1.00 17.55 81 SER A N 1
ATOM 622 C CA . SER A 1 105 ? 28.072 35.497 3.759 1.00 17.83 81 SER A CA 1
ATOM 623 C C . SER A 1 105 ? 27.463 36.825 4.230 1.00 17.87 81 SER A C 1
ATOM 624 O O . SER A 1 105 ? 26.326 37.145 3.845 1.00 17.67 81 SER A O 1
ATOM 627 N N . GLU A 1 106 ? 28.243 37.563 5.003 1.00 18.03 82 GLU A N 1
ATOM 628 C CA . GLU A 1 106 ? 27.991 38.974 5.294 1.00 18.71 82 GLU A CA 1
ATOM 629 C C . GLU A 1 106 ? 29.165 39.833 4.816 1.00 18.66 82 GLU A C 1
ATOM 630 O O . GLU A 1 106 ? 29.307 40.991 5.233 1.00 19.07 82 GLU A O 1
ATOM 636 N N . SER A 1 107 ? 29.959 39.277 3.891 1.00 18.60 83 SER A N 1
ATOM 637 C CA . SER A 1 107 ? 31.176 39.889 3.351 1.00 18.73 83 SER A CA 1
ATOM 638 C C . SER A 1 107 ? 31.075 39.970 1.845 1.00 19.19 83 SER A C 1
ATOM 639 O O . SER A 1 107 ? 32.095 39.786 1.115 1.00 19.21 83 SER A O 1
ATOM 642 N N . GLY A 1 108 ? 29.878 40.236 1.325 1.00 18.63 84 GLY A N 1
ATOM 643 C CA . GLY A 1 108 ? 29.659 40.241 -0.147 1.00 18.91 84 GLY A CA 1
ATOM 644 C C . GLY A 1 108 ? 30.454 41.290 -0.886 1.00 19.10 84 GLY A C 1
ATOM 645 O O . GLY A 1 108 ? 30.946 42.260 -0.298 1.00 19.32 84 GLY A O 1
ATOM 646 N N . ILE A 1 109 ? 30.640 41.043 -2.174 1.00 18.96 85 ILE A N 1
ATOM 647 C CA . ILE A 1 109 ? 31.498 41.877 -3.022 1.00 19.59 85 ILE A CA 1
ATOM 648 C C . ILE A 1 109 ? 30.727 42.660 -4.083 1.00 19.38 85 ILE A C 1
ATOM 649 O O . ILE A 1 109 ? 31.340 43.394 -4.873 1.00 19.48 85 ILE A O 1
ATOM 654 N N . ASP A 1 110 ? 29.389 42.532 -4.098 1.00 18.90 86 ASP A N 1
ATOM 655 C CA . ASP A 1 110 ? 28.558 43.183 -5.093 1.00 19.41 86 ASP A CA 1
ATOM 656 C C . ASP A 1 110 ? 27.142 43.233 -4.533 1.00 18.93 86 ASP A C 1
ATOM 657 O O . ASP A 1 110 ? 26.774 42.335 -3.768 1.00 18.65 86 ASP A O 1
ATOM 662 N N . PHE A 1 111 ? 26.365 44.244 -4.909 1.00 18.90 87 PHE A N 1
ATOM 663 C CA . PHE A 1 111 ? 24.953 44.313 -4.464 1.00 19.46 87 PHE A CA 1
ATOM 664 C C . PHE A 1 111 ? 24.046 43.332 -5.210 1.00 19.29 87 PHE A C 1
ATOM 665 O O . PHE A 1 111 ? 22.950 43.031 -4.712 1.00 19.22 87 PHE A O 1
ATOM 673 N N . GLY A 1 112 ? 24.466 42.848 -6.374 1.00 19.34 88 GLY A N 1
ATOM 674 C CA . GLY A 1 112 ? 23.675 41.884 -7.112 1.00 19.76 88 GLY A CA 1
ATOM 675 C C . GLY A 1 112 ? 24.308 40.574 -7.501 1.00 19.89 88 GLY A C 1
ATOM 676 O O . GLY A 1 112 ? 23.648 39.540 -7.497 1.00 19.58 88 GLY A O 1
ATOM 677 N N . LYS A 1 113 ? 25.596 40.624 -7.857 1.00 20.27 89 LYS A N 1
ATOM 678 C CA . LYS A 1 113 ? 26.309 39.426 -8.320 1.00 20.72 89 LYS A CA 1
ATOM 679 C C . LYS A 1 113 ? 26.622 38.513 -7.147 1.00 20.84 89 LYS A C 1
ATOM 680 O O . LYS A 1 113 ? 27.326 38.916 -6.220 1.00 21.27 89 LYS A O 1
ATOM 686 N N . SER A 1 114 ? 26.111 37.286 -7.142 1.00 20.28 90 SER A N 1
ATOM 687 C CA . SER A 1 114 ? 26.449 36.316 -6.095 1.00 20.21 90 SER A CA 1
ATOM 688 C C . SER A 1 114 ? 27.883 35.809 -6.248 1.00 19.97 90 SER A C 1
ATOM 689 O O . SER A 1 114 ? 28.375 35.594 -7.379 1.00 20.16 90 SER A O 1
ATOM 692 N N . MET A 1 115 ? 28.530 35.544 -5.122 1.00 19.51 91 MET A N 1
ATOM 693 C CA . MET A 1 115 ? 29.867 34.921 -5.154 1.00 19.73 91 MET A CA 1
ATOM 694 C C . MET A 1 115 ? 29.810 33.508 -5.723 1.00 19.56 91 MET A C 1
ATOM 695 O O . MET A 1 115 ? 30.819 32.975 -6.187 1.00 19.26 91 MET A O 1
ATOM 700 N N . SER A 1 116 ? 28.614 32.913 -5.721 1.00 19.02 92 SER A N 1
ATOM 701 C CA . SER A 1 116 ? 28.423 31.579 -6.253 1.00 19.21 92 SER A CA 1
ATOM 702 C C . SER A 1 116 ? 28.875 31.447 -7.715 1.00 19.49 92 SER A C 1
ATOM 703 O O . SER A 1 116 ? 29.309 30.379 -8.117 1.00 19.76 92 SER A O 1
ATOM 706 N N . THR A 1 117 ? 28.726 32.512 -8.498 1.00 19.25 93 THR A N 1
ATOM 707 C CA . THR A 1 117 ? 29.148 32.482 -9.914 1.00 19.95 93 THR A CA 1
ATOM 708 C C . THR A 1 117 ? 30.662 32.255 -10.077 1.00 19.82 93 THR A C 1
ATOM 709 O O . THR A 1 117 ? 31.090 31.367 -10.814 1.00 20.34 93 THR A O 1
ATOM 713 N N . TYR A 1 118 ? 31.470 32.986 -9.327 1.00 19.48 94 TYR A N 1
ATOM 714 C CA . TYR A 1 118 ? 32.927 32.768 -9.305 1.00 19.97 94 TYR A CA 1
ATOM 715 C C . TYR A 1 118 ? 33.283 31.408 -8.767 1.00 20.08 94 TYR A C 1
ATOM 716 O O . TYR A 1 118 ? 34.154 30.734 -9.288 1.00 20.70 94 TYR A O 1
ATOM 725 N N . ILE A 1 119 ? 32.585 30.979 -7.722 1.00 20.03 95 ILE A N 1
ATOM 726 C CA . ILE A 1 119 ? 32.844 29.686 -7.102 1.00 20.34 95 ILE A CA 1
ATOM 727 C C . ILE A 1 119 ? 32.587 28.551 -8.097 1.00 21.00 95 ILE A C 1
ATOM 728 O O . ILE A 1 119 ? 33.412 27.648 -8.282 1.00 21.24 95 ILE A O 1
ATOM 733 N N . GLN A 1 120 ? 31.459 28.612 -8.791 1.00 21.22 96 GLN A N 1
ATOM 734 C CA . GLN A 1 120 ? 31.154 27.643 -9.835 1.00 21.87 96 GLN A CA 1
ATOM 735 C C . GLN A 1 120 ? 32.247 27.587 -10.912 1.00 22.61 96 GLN A C 1
ATOM 736 O O . GLN A 1 120 ? 32.652 26.494 -11.343 1.00 23.05 96 GLN A O 1
ATOM 742 N N . GLU A 1 121 ? 32.680 28.751 -11.361 1.00 22.83 97 GLU A N 1
ATOM 743 C CA . GLU A 1 121 ? 33.716 28.864 -12.400 1.00 24.07 97 GLU A CA 1
ATOM 744 C C . GLU A 1 121 ? 35.008 28.162 -11.996 1.00 23.74 97 GLU A C 1
ATOM 745 O O . GLU A 1 121 ? 35.554 27.317 -12.731 1.00 23.82 97 GLU A O 1
ATOM 751 N N . TYR A 1 122 ? 35.507 28.514 -10.828 1.00 23.02 98 TYR A N 1
ATOM 752 C CA . TYR A 1 122 ? 36.811 28.010 -10.410 1.00 23.09 98 TYR A CA 1
ATOM 753 C C . TYR A 1 122 ? 36.782 26.581 -9.901 1.00 23.74 98 TYR A C 1
ATOM 754 O O . TYR A 1 122 ? 37.798 25.905 -9.931 1.00 25.07 98 TYR A O 1
ATOM 763 N N . LEU A 1 123 ? 35.625 26.065 -9.507 1.00 23.42 99 LEU A N 1
ATOM 764 C CA . LEU A 1 123 ? 35.518 24.649 -9.145 1.00 23.93 99 LEU A CA 1
ATOM 765 C C . LEU A 1 123 ? 35.134 23.781 -10.346 1.00 24.63 99 LEU A C 1
ATOM 766 O O . LEU A 1 123 ? 35.164 22.570 -10.241 1.00 25.55 99 LEU A O 1
ATOM 771 N N . GLY A 1 124 ? 34.817 24.386 -11.486 1.00 24.56 100 GLY A N 1
ATOM 772 C CA . GLY A 1 124 ? 34.479 23.632 -12.697 1.00 25.18 100 GLY A CA 1
ATOM 773 C C . GLY A 1 124 ? 33.130 22.948 -12.645 1.00 25.00 100 GLY A C 1
ATOM 774 O O . GLY A 1 124 ? 32.968 21.861 -13.197 1.00 26.19 100 GLY A O 1
ATOM 775 N N . LEU A 1 125 ? 32.160 23.551 -11.972 1.00 24.41 101 LEU A N 1
ATOM 776 C CA . LEU A 1 125 ? 30.855 22.924 -11.772 1.00 24.16 101 LEU A CA 1
ATOM 777 C C . LEU A 1 125 ? 29.987 23.056 -13.011 1.00 24.47 101 LEU A C 1
ATOM 778 O O . LEU A 1 125 ? 30.285 23.828 -13.917 1.00 24.23 101 LEU A O 1
ATOM 783 N N . SER A 1 126 ? 28.906 22.288 -13.042 1.00 24.52 102 SER A N 1
ATOM 784 C CA . SER A 1 126 ? 27.949 22.308 -14.147 1.00 24.85 102 SER A CA 1
ATOM 785 C C . SER A 1 126 ? 27.322 23.683 -14.366 1.00 24.32 102 SER A C 1
ATOM 786 O O . SER A 1 126 ? 27.079 24.425 -13.391 1.00 23.60 102 SER A O 1
ATOM 789 N N . ARG A 1 127 ? 27.014 24.003 -15.636 1.00 24.57 103 ARG A N 1
ATOM 790 C CA . ARG A 1 127 ? 26.223 25.189 -15.910 1.00 24.53 103 ARG A CA 1
ATOM 791 C C . ARG A 1 127 ? 24.750 25.002 -15.567 1.00 24.08 103 ARG A C 1
ATOM 792 O O . ARG A 1 127 ? 24.024 26.004 -15.398 1.00 22.89 103 ARG A O 1
ATOM 800 N N . ASN A 1 128 ? 24.298 23.759 -15.445 1.00 24.30 104 ASN A N 1
ATOM 801 C CA . ASN A 1 128 ? 22.912 23.493 -15.025 1.00 24.73 104 ASN A CA 1
ATOM 802 C C . ASN A 1 128 ? 22.874 23.478 -13.498 1.00 24.61 104 ASN A C 1
ATOM 803 O O . ASN A 1 128 ? 22.753 22.429 -12.858 1.00 25.07 104 ASN A O 1
ATOM 808 N N . CYS A 1 129 ? 22.941 24.679 -12.929 1.00 24.13 105 CYS A N 1
ATOM 809 C CA . CYS A 1 129 ? 23.136 24.847 -11.492 1.00 24.29 105 CYS A CA 1
ATOM 810 C C . CYS A 1 129 ? 22.498 26.172 -11.066 1.00 23.53 105 CYS A C 1
ATOM 811 O O . CYS A 1 129 ? 22.860 27.221 -11.608 1.00 24.15 105 CYS A O 1
ATOM 814 N N . ARG A 1 130 ? 21.605 26.128 -10.081 1.00 22.33 106 ARG A N 1
ATOM 815 C CA . ARG A 1 130 ? 21.091 27.345 -9.468 1.00 21.92 106 ARG A CA 1
ATOM 816 C C . ARG A 1 130 ? 22.174 27.950 -8.583 1.00 21.35 106 ARG A C 1
ATOM 817 O O . ARG A 1 130 ? 22.810 27.210 -7.828 1.00 21.48 106 ARG A O 1
ATOM 825 N N . MET A 1 131 ? 22.362 29.271 -8.641 1.00 20.85 107 MET A N 1
ATOM 826 C CA . MET A 1 131 ? 23.435 29.947 -7.922 1.00 20.33 107 MET A CA 1
ATOM 827 C C . MET A 1 131 ? 22.898 31.209 -7.284 1.00 20.09 107 MET A C 1
ATOM 828 O O . MET A 1 131 ? 22.254 32.016 -7.952 1.00 20.10 107 MET A O 1
ATOM 833 N N . PHE A 1 132 ? 23.127 31.375 -5.988 1.00 19.32 108 PHE A N 1
ATOM 834 C CA . PHE A 1 132 ? 22.719 32.593 -5.299 1.00 19.03 108 PHE A CA 1
ATOM 835 C C . PHE A 1 132 ? 23.460 32.733 -3.977 1.00 18.90 108 PHE A C 1
ATOM 836 O O . PHE A 1 132 ? 24.179 31.805 -3.552 1.00 18.44 108 PHE A O 1
ATOM 844 N N . GLU A 1 133 ? 23.283 33.893 -3.349 1.00 18.54 109 GLU A N 1
ATOM 845 C CA . GLU A 1 133 ? 23.949 34.249 -2.087 1.00 18.99 109 GLU A CA 1
ATOM 846 C C . GLU A 1 133 ? 22.887 34.601 -1.048 1.00 19.19 109 GLU A C 1
ATOM 847 O O . GLU A 1 133 ? 21.916 35.283 -1.361 1.00 19.99 109 GLU A O 1
ATOM 853 N N A LEU A 1 134 ? 23.122 34.188 0.192 0.50 18.82 110 LEU A N 1
ATOM 854 N N B LEU A 1 134 ? 23.037 34.063 0.172 0.50 18.84 110 LEU A N 1
ATOM 855 C CA A LEU A 1 134 ? 22.152 34.284 1.245 0.50 18.89 110 LEU A CA 1
ATOM 856 C CA B LEU A 1 134 ? 22.129 34.332 1.284 0.50 18.88 110 LEU A CA 1
ATOM 857 C C A LEU A 1 134 ? 22.727 35.092 2.409 0.50 18.84 110 LEU A C 1
ATOM 858 C C B LEU A 1 134 ? 22.767 35.194 2.344 0.50 18.83 110 LEU A C 1
ATOM 859 O O A LEU A 1 134 ? 23.872 34.833 2.818 0.50 18.46 110 LEU A O 1
ATOM 860 O O B LEU A 1 134 ? 23.964 35.054 2.650 0.50 18.40 110 LEU A O 1
ATOM 869 N N . LYS A 1 135 ? 21.929 36.045 2.928 1.00 18.92 111 LYS A N 1
ATOM 870 C CA . LYS A 1 135 ? 22.333 37.010 3.957 1.00 19.18 111 LYS A CA 1
ATOM 871 C C . LYS A 1 135 ? 21.338 36.983 5.128 1.00 19.75 111 LYS A C 1
ATOM 872 O O . LYS A 1 135 ? 20.118 37.125 4.932 1.00 19.32 111 LYS A O 1
ATOM 878 N N . GLN A 1 136 ? 21.871 36.834 6.332 1.00 19.94 112 GLN A N 1
ATOM 879 C CA . GLN A 1 136 ? 21.161 37.164 7.608 1.00 20.38 112 GLN A CA 1
ATOM 880 C C . GLN A 1 136 ? 22.184 37.027 8.735 1.00 19.99 112 GLN A C 1
ATOM 881 O O . GLN A 1 136 ? 22.110 36.151 9.629 1.00 20.32 112 GLN A O 1
ATOM 887 N N . ALA A 1 137 ? 23.159 37.912 8.632 1.00 19.32 113 ALA A N 1
ATOM 888 C CA . ALA A 1 137 ? 24.322 37.906 9.509 1.00 19.28 113 ALA A CA 1
ATOM 889 C C . ALA A 1 137 ? 24.817 36.469 9.719 1.00 19.30 113 ALA A C 1
ATOM 890 O O . ALA A 1 137 ? 24.904 35.715 8.741 1.00 18.56 113 ALA A O 1
ATOM 892 N N . CYS A 1 138 ? 25.138 36.056 10.954 1.00 19.45 114 CYS A N 1
ATOM 893 C CA . CYS A 1 138 ? 25.765 34.746 11.125 1.00 19.84 114 CYS A CA 1
ATOM 894 C C . CYS A 1 138 ? 24.805 33.561 10.999 1.00 19.58 114 CYS A C 1
ATOM 895 O O . CYS A 1 138 ? 25.246 32.432 11.060 1.00 20.42 114 CYS A O 1
ATOM 898 N N . TYR A 1 139 ? 23.509 33.813 10.824 1.00 19.12 115 TYR A N 1
ATOM 899 C CA . TYR A 1 139 ? 22.516 32.777 10.538 1.00 19.20 115 TYR A CA 1
ATOM 900 C C . TYR A 1 139 ? 22.583 32.301 9.086 1.00 18.89 115 TYR A C 1
ATOM 901 O O . TYR A 1 139 ? 21.981 31.306 8.728 1.00 18.71 115 TYR A O 1
ATOM 910 N N . SER A 1 140 ? 23.323 33.023 8.246 1.00 18.50 116 SER A N 1
ATOM 911 C CA . SER A 1 140 ? 23.338 32.731 6.813 1.00 18.75 116 SER A CA 1
ATOM 912 C C . SER A 1 140 ? 23.668 31.267 6.521 1.00 18.68 116 SER A C 1
ATOM 913 O O . SER A 1 140 ? 23.040 30.640 5.670 1.00 19.16 116 SER A O 1
ATOM 916 N N . GLY A 1 141 ? 24.691 30.728 7.183 1.00 18.73 117 GLY A N 1
ATOM 917 C CA . GLY A 1 141 ? 25.081 29.346 6.912 1.00 18.87 117 GLY A CA 1
ATOM 918 C C . GLY A 1 141 ? 23.978 28.336 7.184 1.00 19.18 117 GLY A C 1
ATOM 919 O O . GLY A 1 141 ? 23.657 27.453 6.366 1.00 19.03 117 GLY A O 1
ATOM 920 N N . THR A 1 142 ? 23.383 28.446 8.367 1.00 19.30 118 THR A N 1
ATOM 921 C CA . THR A 1 142 ? 22.276 27.590 8.715 1.00 19.55 118 THR A CA 1
ATOM 922 C C . THR A 1 142 ? 21.108 27.733 7.723 1.00 19.67 118 THR A C 1
ATOM 923 O O . THR A 1 142 ? 20.533 26.727 7.302 1.00 20.15 118 THR A O 1
ATOM 927 N N . ALA A 1 143 ? 20.745 28.948 7.377 1.00 19.30 119 ALA A N 1
ATOM 928 C CA . ALA A 1 143 ? 19.690 29.147 6.393 1.00 19.25 119 ALA A CA 1
ATOM 929 C C . ALA A 1 143 ? 20.001 28.414 5.073 1.00 19.13 119 ALA A C 1
ATOM 930 O O . ALA A 1 143 ? 19.130 27.726 4.498 1.00 19.72 119 ALA A O 1
ATOM 932 N N . GLY A 1 144 ? 21.236 28.537 4.580 1.00 18.79 120 GLY A N 1
ATOM 933 C CA . GLY A 1 144 ? 21.655 27.833 3.368 1.00 18.73 120 GLY A CA 1
ATOM 934 C C . GLY A 1 144 ? 21.573 26.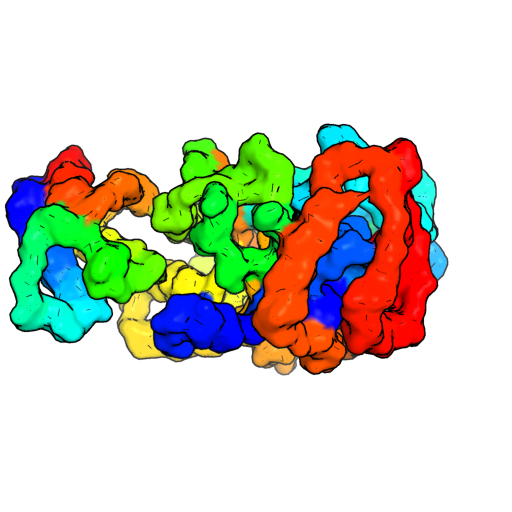328 3.504 1.00 19.26 120 GLY A C 1
ATOM 935 O O . GLY A 1 144 ? 21.077 25.618 2.598 1.00 19.54 120 GLY A O 1
ATOM 936 N N . LEU A 1 145 ? 22.037 25.814 4.645 1.00 19.44 121 LEU A N 1
ATOM 937 C CA . LEU A 1 145 ? 21.969 24.388 4.881 1.00 20.02 121 LEU A CA 1
ATOM 938 C C . LEU A 1 145 ? 20.516 23.894 4.886 1.00 20.29 121 LEU A C 1
ATOM 939 O O . LEU A 1 145 ? 20.201 22.867 4.301 1.00 20.23 121 LEU A O 1
ATOM 944 N N . GLN A 1 146 ? 19.628 24.633 5.539 1.00 20.51 122 GLN A N 1
ATOM 945 C CA . GLN A 1 146 ? 18.214 24.252 5.558 1.00 21.20 122 GLN A CA 1
ATOM 946 C C . GLN A 1 146 ? 17.596 24.277 4.176 1.00 21.51 122 GLN A C 1
ATOM 947 O O . GLN A 1 146 ? 16.793 23.410 3.861 1.00 22.00 122 GLN A O 1
ATOM 953 N N . MET A 1 147 ? 17.967 25.245 3.345 1.00 21.20 123 MET A N 1
ATOM 954 C CA . MET A 1 147 ? 17.439 25.293 1.945 1.00 21.64 123 MET A CA 1
ATOM 955 C C . MET A 1 147 ? 17.930 24.078 1.145 1.00 21.74 123 MET A C 1
ATOM 956 O O . MET A 1 147 ? 17.170 23.473 0.386 1.00 22.02 123 MET A O 1
ATOM 961 N N . ALA A 1 148 ? 19.191 23.699 1.366 1.00 21.43 124 ALA A N 1
ATOM 962 C CA . ALA A 1 148 ? 19.787 22.531 0.690 1.00 21.65 124 ALA A CA 1
ATOM 963 C C . ALA A 1 148 ? 19.104 21.232 1.135 1.00 22.32 124 ALA A C 1
ATOM 964 O O . ALA A 1 148 ? 18.791 20.373 0.308 1.00 22.34 124 ALA A O 1
ATOM 966 N N . ILE A 1 149 ? 18.890 21.102 2.441 1.00 22.09 125 ILE A N 1
ATOM 967 C CA . ILE A 1 149 ? 18.156 19.954 2.996 1.00 22.85 125 ILE A CA 1
ATOM 968 C C . ILE A 1 149 ? 16.787 19.843 2.299 1.00 23.22 125 ILE A C 1
ATOM 969 O O . ILE A 1 149 ? 16.351 18.765 1.871 1.00 23.67 125 ILE A O 1
ATOM 974 N N . ASN A 1 150 ? 16.099 20.974 2.201 1.00 22.74 126 ASN A N 1
ATOM 975 C CA . ASN A 1 150 ? 14.770 20.949 1.589 1.00 23.44 126 ASN A CA 1
ATOM 976 C C . ASN A 1 150 ? 14.772 20.672 0.103 1.00 23.59 126 ASN A C 1
ATOM 977 O O . ASN A 1 150 ? 13.792 20.120 -0.405 1.00 24.24 126 ASN A O 1
ATOM 982 N N . LEU A 1 151 ? 15.835 21.025 -0.606 1.00 23.36 127 LEU A N 1
ATOM 983 C CA . LEU A 1 151 ? 15.968 20.569 -2.007 1.00 23.95 127 LEU A CA 1
ATOM 984 C C . LEU A 1 151 ? 15.936 19.028 -2.067 1.00 24.77 127 LEU A C 1
ATOM 985 O O . LEU A 1 151 ? 15.162 18.435 -2.829 1.00 25.20 127 LEU A O 1
ATOM 990 N N . ILE A 1 152 ? 16.751 18.391 -1.229 1.00 24.90 128 ILE A N 1
ATOM 991 C CA . ILE A 1 152 ? 16.840 16.925 -1.255 1.00 26.33 128 ILE A CA 1
ATOM 992 C C . ILE A 1 152 ? 15.483 16.327 -0.838 1.00 26.87 128 ILE A C 1
ATOM 993 O O . ILE A 1 152 ? 14.964 15.408 -1.504 1.00 27.48 128 ILE A O 1
ATOM 998 N N . LEU A 1 153 ? 14.897 16.859 0.238 1.00 26.39 129 LEU A N 1
ATOM 999 C CA . LEU A 1 153 ? 13.620 16.356 0.746 1.00 27.41 129 LEU A CA 1
ATOM 1000 C C . LEU A 1 153 ? 12.445 16.565 -0.204 1.00 28.07 129 LEU A C 1
ATOM 1001 O O . LEU A 1 153 ? 11.491 15.774 -0.202 1.00 29.28 129 LEU A O 1
ATOM 1006 N N . SER A 1 154 ? 12.504 17.621 -1.003 1.00 27.77 130 SER A N 1
ATOM 1007 C CA . SER A 1 154 ? 11.434 17.903 -1.969 1.00 28.58 130 SER A CA 1
ATOM 1008 C C . SER A 1 154 ? 11.265 16.786 -2.999 1.00 30.47 130 SER A C 1
ATOM 1009 O O . SER A 1 154 ? 10.170 16.657 -3.592 1.00 31.27 130 SER A O 1
ATOM 1012 N N . GLN A 1 155 ? 12.343 16.038 -3.237 1.00 31.92 131 GLN A N 1
ATOM 1013 C CA . GLN A 1 155 ? 12.462 15.042 -4.340 1.00 33.97 131 GLN A CA 1
ATOM 1014 C C . GLN A 1 155 ? 12.033 15.565 -5.724 1.00 33.11 131 GLN A C 1
ATOM 1015 O O . GLN A 1 155 ? 11.578 14.805 -6.597 1.00 33.35 131 GLN A O 1
ATOM 1021 N N . THR A 1 156 ? 12.255 16.862 -5.939 1.00 31.16 132 THR A N 1
ATOM 1022 C CA . THR A 1 156 ? 12.063 17.454 -7.243 1.00 30.82 132 THR A CA 1
ATOM 1023 C C . THR A 1 156 ? 13.095 16.933 -8.247 1.00 31.11 132 THR A C 1
ATOM 1024 O O . THR A 1 156 ? 12.739 16.699 -9.396 1.00 31.29 132 THR A O 1
ATOM 1028 N N . PHE A 1 157 ? 14.344 16.708 -7.808 1.00 30.70 133 PHE A N 1
ATOM 1029 C CA . PHE A 1 157 ? 15.419 16.250 -8.679 1.00 31.40 133 PHE A CA 1
ATOM 1030 C C . PHE A 1 157 ? 16.210 15.162 -7.964 1.00 31.32 133 PHE A C 1
ATOM 1031 O O . PHE A 1 157 ? 17.298 15.405 -7.458 1.00 30.49 133 PHE A O 1
ATOM 1039 N N . PRO A 1 158 ? 15.644 13.948 -7.912 1.00 31.87 134 PRO A N 1
ATOM 1040 C CA . PRO A 1 158 ? 16.339 12.875 -7.197 1.00 32.05 134 PRO A CA 1
ATOM 1041 C C . PRO A 1 158 ? 17.773 12.673 -7.696 1.00 31.73 134 PRO A C 1
ATOM 1042 O O . PRO A 1 158 ? 17.998 12.607 -8.906 1.00 32.28 134 PRO A O 1
ATOM 1046 N N . GLY A 1 159 ? 18.725 12.605 -6.771 1.00 30.72 135 GLY A N 1
ATOM 1047 C CA . GLY A 1 159 ? 20.141 12.510 -7.097 1.00 30.35 135 GLY A CA 1
ATOM 1048 C C . GLY A 1 159 ? 20.890 13.837 -7.094 1.00 29.19 135 GLY A C 1
ATOM 1049 O O . GLY A 1 159 ? 22.126 13.842 -7.027 1.00 29.11 135 GLY A O 1
ATOM 1050 N N . ALA A 1 160 ? 20.184 14.971 -7.167 1.00 28.19 136 ALA A N 1
ATOM 1051 C CA . ALA A 1 160 ? 20.880 16.252 -7.145 1.00 27.26 136 ALA A CA 1
ATOM 1052 C C . ALA A 1 160 ? 21.499 16.478 -5.784 1.00 26.39 136 ALA A C 1
ATOM 1053 O O . ALA A 1 160 ? 20.940 16.078 -4.767 1.00 27.20 136 ALA A O 1
ATOM 1055 N N . LYS A 1 161 ? 22.660 17.110 -5.779 1.00 25.66 137 LYS A N 1
ATOM 1056 C CA . LYS A 1 161 ? 23.342 17.537 -4.566 1.00 25.11 137 LYS A CA 1
ATOM 1057 C C . LYS A 1 161 ? 23.353 19.054 -4.517 1.00 24.37 137 LYS A C 1
ATOM 1058 O O . LYS A 1 161 ? 23.172 19.733 -5.545 1.00 23.97 137 LYS A O 1
ATOM 1064 N N . ALA A 1 162 ? 23.600 19.591 -3.337 1.00 23.75 138 ALA A N 1
ATOM 1065 C CA . ALA A 1 162 ? 23.771 21.029 -3.171 1.00 22.89 138 ALA A CA 1
ATOM 1066 C C . ALA A 1 162 ? 25.095 21.290 -2.515 1.00 22.58 138 ALA A C 1
ATOM 1067 O O . ALA A 1 162 ? 25.522 20.526 -1.646 1.00 22.97 138 ALA A O 1
ATOM 1069 N N . LEU A 1 163 ? 25.736 22.391 -2.882 1.00 21.76 139 LEU A N 1
ATOM 1070 C CA . LEU A 1 163 ? 26.962 22.811 -2.232 1.00 21.59 139 LEU A CA 1
ATOM 1071 C C . LEU A 1 163 ? 26.683 24.124 -1.507 1.00 20.65 139 LEU A C 1
ATOM 1072 O O . LEU A 1 163 ? 26.299 25.106 -2.143 1.00 19.88 139 LEU A O 1
ATOM 1077 N N . VAL A 1 164 ? 26.856 24.112 -0.193 1.00 20.14 140 VAL A N 1
ATOM 1078 C CA . VAL A 1 164 ? 26.597 25.286 0.642 1.00 20.12 140 VAL A CA 1
ATOM 1079 C C . VAL A 1 164 ? 27.929 25.716 1.226 1.00 19.90 140 VAL A C 1
ATOM 1080 O O . VAL A 1 164 ? 28.599 24.909 1.889 1.00 20.38 140 VAL A O 1
ATOM 1084 N N . ILE A 1 165 ? 28.338 26.959 0.965 1.00 19.24 141 ILE A N 1
ATOM 1085 C CA . ILE A 1 165 ? 29.614 27.440 1.486 1.00 19.16 141 ILE A CA 1
ATOM 1086 C C . ILE A 1 165 ? 29.377 28.704 2.260 1.00 18.80 141 ILE A C 1
ATOM 1087 O O . ILE A 1 165 ? 28.899 29.711 1.719 1.00 18.27 141 ILE A O 1
ATOM 1092 N N . ALA A 1 166 ? 29.698 28.650 3.549 1.00 18.60 142 ALA A N 1
ATOM 1093 C CA . ALA A 1 166 ? 29.667 29.813 4.419 1.00 18.49 142 ALA A CA 1
ATOM 1094 C C . ALA A 1 166 ? 31.085 30.391 4.429 1.00 18.56 142 ALA A C 1
ATOM 1095 O O . ALA A 1 166 ? 32.053 29.680 4.718 1.00 18.37 142 ALA A O 1
ATOM 1097 N N . THR A 1 167 ? 31.207 31.644 4.027 1.00 18.72 143 THR A N 1
ATOM 1098 C CA . THR A 1 167 ? 32.506 32.309 3.884 1.00 18.87 143 THR A CA 1
ATOM 1099 C C . THR A 1 167 ? 32.438 33.734 4.366 1.00 19.10 143 THR A C 1
ATOM 1100 O O . THR A 1 167 ? 31.500 34.461 4.017 1.00 18.82 143 THR A O 1
ATOM 1104 N N . ASP A 1 168 ? 33.391 34.141 5.198 1.00 19.41 144 ASP A N 1
ATOM 1105 C CA . ASP A 1 168 ? 33.422 35.515 5.726 1.00 20.12 144 ASP A CA 1
ATOM 1106 C C . ASP A 1 168 ? 34.860 35.916 6.084 1.00 21.26 144 ASP A C 1
ATOM 1107 O O . ASP A 1 168 ? 35.659 35.067 6.501 1.00 21.20 144 ASP A O 1
ATOM 1112 N N . ILE A 1 169 ? 35.171 37.196 5.874 1.00 21.93 145 ILE A N 1
ATOM 1113 C CA . ILE A 1 169 ? 36.444 37.780 6.276 1.00 24.36 145 ILE A CA 1
ATOM 1114 C C . ILE A 1 169 ? 36.140 39.028 7.060 1.00 25.34 145 ILE A C 1
ATOM 1115 O O . ILE A 1 169 ? 35.061 39.580 6.950 1.00 26.31 145 ILE A O 1
ATOM 1120 N N . SER A 1 170 ? 37.101 39.490 7.831 1.00 27.33 146 SER A N 1
ATOM 1121 C CA . SER A 1 170 ? 36.948 40.757 8.592 1.00 29.26 146 SER A CA 1
ATOM 1122 C C . SER A 1 170 ? 37.970 41.754 8.091 1.00 31.51 146 SER A C 1
ATOM 1123 O O . SER A 1 170 ? 39.059 41.848 8.640 1.00 35.62 146 SER A O 1
ATOM 1126 N N . ARG A 1 171 ? 37.640 42.474 7.029 1.00 33.14 147 ARG A N 1
ATOM 1127 C CA . ARG A 1 171 ? 38.618 43.381 6.405 1.00 35.28 147 ARG A CA 1
ATOM 1128 C C . ARG A 1 171 ? 38.522 44.789 6.965 1.00 37.85 147 ARG A C 1
ATOM 1129 O O . ARG A 1 171 ? 38.089 45.721 6.284 1.00 39.81 147 ARG A O 1
ATOM 1137 N N . PHE A 1 172 ? 38.981 44.924 8.208 1.00 40.33 148 PHE A N 1
ATOM 1138 C CA . PHE A 1 172 ? 39.119 46.214 8.879 1.00 43.62 148 PHE A CA 1
ATOM 1139 C C . PHE A 1 172 ? 40.153 47.113 8.214 1.00 43.20 148 PHE A C 1
ATOM 1140 O O . PHE A 1 172 ? 41.247 46.645 7.880 1.00 45.43 148 PHE A O 1
ATOM 1148 N N . LEU A 1 173 ? 39.794 48.386 8.028 1.00 42.06 149 LEU A N 1
ATOM 1149 C CA . LEU A 1 173 ? 40.636 49.375 7.333 1.00 42.37 149 LEU A CA 1
ATOM 1150 C C . LEU A 1 173 ? 41.026 50.505 8.309 1.00 44.24 149 LEU A C 1
ATOM 1151 O O . LEU A 1 173 ? 40.208 50.918 9.133 1.00 44.16 149 LEU A O 1
ATOM 1156 N N . VAL A 1 174 ? 42.261 50.990 8.215 1.00 45.26 150 VAL A N 1
ATOM 1157 C CA . VAL A 1 174 ? 42.766 52.028 9.155 1.00 47.30 150 VAL A CA 1
ATOM 1158 C C . VAL A 1 174 ? 43.099 53.341 8.454 1.00 48.44 150 VAL A C 1
ATOM 1159 O O . VAL A 1 174 ? 43.104 53.407 7.234 1.00 49.85 150 VAL A O 1
ATOM 1163 N N . TYR A 1 183 ? 37.117 53.505 15.731 1.00 56.75 159 TYR A N 1
ATOM 1164 C CA . TYR A 1 183 ? 36.290 53.027 14.625 1.00 55.75 159 TYR A CA 1
ATOM 1165 C C . TYR A 1 183 ? 35.025 52.311 15.113 1.00 54.91 159 TYR A C 1
ATOM 1166 O O . TYR A 1 183 ? 35.008 51.756 16.224 1.00 55.44 159 TYR A O 1
ATOM 1175 N N . ASP A 1 184 ? 33.978 52.299 14.273 1.00 52.51 160 ASP A N 1
ATOM 1176 C CA . ASP A 1 184 ? 32.730 51.547 14.562 1.00 50.39 160 ASP A CA 1
ATOM 1177 C C . ASP A 1 184 ? 33.035 50.074 14.898 1.00 48.37 160 ASP A C 1
ATOM 1178 O O . ASP A 1 184 ? 32.387 49.465 15.760 1.00 46.43 160 ASP A O 1
ATOM 1183 N N . TRP A 1 185 ? 34.032 49.516 14.200 1.00 46.58 161 TRP A N 1
ATOM 1184 C CA . TRP A 1 185 ? 34.443 48.109 14.370 1.00 45.60 161 TRP A CA 1
ATOM 1185 C C . TRP A 1 185 ? 35.406 47.808 15.548 1.00 46.23 161 TRP A C 1
ATOM 1186 O O . TRP A 1 185 ? 35.673 46.626 15.829 1.00 44.56 161 TRP A O 1
ATOM 1197 N N . SER A 1 186 ? 35.886 48.830 16.272 1.00 46.82 162 SER A N 1
ATOM 1198 C CA . SER A 1 186 ? 36.939 48.616 17.290 1.00 47.88 162 SER A CA 1
ATOM 1199 C C . SER A 1 186 ? 36.559 47.566 18.352 1.00 47.97 162 SER A C 1
ATOM 1200 O O . SER A 1 186 ? 37.424 46.791 18.782 1.00 49.69 162 SER A O 1
ATOM 1203 N N . PHE A 1 187 ? 35.274 47.519 18.732 1.00 46.16 163 PHE A N 1
ATOM 1204 C CA . PHE A 1 187 ? 34.762 46.516 19.703 1.00 45.27 163 PHE A CA 1
ATOM 1205 C C . PHE A 1 187 ? 35.027 45.057 19.236 1.00 43.79 163 PHE A C 1
ATOM 1206 O O . PHE A 1 187 ? 35.179 44.146 20.062 1.00 44.49 163 PHE A O 1
ATOM 1214 N N . ALA A 1 188 ? 35.077 44.848 17.921 1.00 40.07 164 ALA A N 1
ATOM 1215 C CA . ALA A 1 188 ? 35.165 43.519 17.339 1.00 37.78 164 ALA A CA 1
ATOM 1216 C C . ALA A 1 188 ? 36.574 43.071 16.899 1.00 36.30 164 ALA A C 1
ATOM 1217 O O . ALA A 1 188 ? 36.703 41.940 16.425 1.00 34.86 164 ALA A O 1
ATOM 1219 N N . GLU A 1 189 ? 37.609 43.900 17.065 1.00 35.28 165 GLU A N 1
ATOM 1220 C CA . GLU A 1 189 ? 38.932 43.554 16.513 1.00 35.05 165 GLU A CA 1
ATOM 1221 C C . GLU A 1 189 ? 39.506 42.229 17.035 1.00 33.41 165 GLU A C 1
ATOM 1222 O O . GLU A 1 189 ? 39.928 41.378 16.257 1.00 31.55 165 GLU A O 1
ATOM 1228 N N . PRO A 1 190 ? 39.505 42.046 18.352 1.00 32.86 166 PRO A N 1
ATOM 1229 C CA . PRO A 1 190 ? 40.041 40.805 18.890 1.00 31.81 166 PRO A CA 1
ATOM 1230 C C . PRO A 1 190 ? 39.312 39.542 18.420 1.00 29.70 166 PRO A C 1
ATOM 1231 O O . PRO A 1 190 ? 39.945 38.508 18.293 1.00 27.95 166 PRO A O 1
ATOM 1235 N N . SER A 1 191 ? 38.013 39.638 18.163 1.00 28.88 167 SER A N 1
ATOM 1236 C CA . SER A 1 191 ? 37.202 38.474 17.932 1.00 28.74 167 SER A CA 1
ATOM 1237 C C . SER A 1 191 ? 36.949 38.161 16.472 1.00 29.02 167 SER A C 1
ATOM 1238 O O . SER A 1 191 ? 36.484 37.086 16.172 1.00 28.85 167 SER A O 1
ATOM 1241 N N . SER A 1 192 ? 37.195 39.098 15.571 1.00 29.07 168 SER A N 1
ATOM 1242 C CA . SER A 1 192 ? 36.677 38.965 14.200 1.00 29.83 168 SER A CA 1
ATOM 1243 C C . SER A 1 192 ? 37.730 38.287 13.300 1.00 28.31 168 SER A C 1
ATOM 1244 O O . SER A 1 192 ? 38.762 38.882 12.998 1.00 29.45 168 SER A O 1
ATOM 1247 N N . GLY A 1 193 ? 37.461 37.037 12.917 1.00 25.51 169 GLY A N 1
ATOM 1248 C CA . GLY A 1 193 ? 38.391 36.236 12.139 1.00 24.45 169 GLY A CA 1
ATOM 1249 C C . GLY A 1 193 ? 38.034 36.204 10.651 1.00 23.33 169 GLY A C 1
ATOM 1250 O O . GLY A 1 193 ? 37.309 37.056 10.125 1.00 22.73 169 GLY A O 1
ATOM 1251 N N . ALA A 1 194 ? 38.527 35.172 9.999 1.00 22.58 170 ALA A N 1
ATOM 1252 C CA . ALA A 1 194 ? 38.280 34.908 8.599 1.00 21.73 170 ALA A CA 1
ATOM 1253 C C . ALA A 1 194 ? 38.261 33.388 8.393 1.00 21.11 170 ALA A C 1
ATOM 1254 O O . ALA A 1 194 ? 39.076 32.681 8.977 1.00 21.22 170 ALA A O 1
ATOM 1256 N N . GLY A 1 195 ? 37.317 32.884 7.616 1.00 19.97 171 GLY A N 1
ATOM 1257 C CA . GLY A 1 195 ? 37.258 31.454 7.416 1.00 19.74 171 GLY A CA 1
ATOM 1258 C C . GLY A 1 195 ? 36.111 31.084 6.527 1.00 19.27 171 GLY A C 1
ATOM 1259 O O . GLY A 1 195 ? 35.191 31.881 6.308 1.00 19.08 171 GLY A O 1
ATOM 1260 N N . ALA A 1 196 ? 36.160 29.856 6.023 1.00 19.29 172 ALA A N 1
ATOM 1261 C CA . ALA A 1 196 ? 35.053 29.316 5.249 1.00 18.95 172 ALA A CA 1
ATOM 1262 C C . ALA A 1 196 ? 34.888 27.837 5.505 1.00 19.11 172 ALA A C 1
ATOM 1263 O O . ALA A 1 196 ? 35.858 27.112 5.771 1.00 19.50 172 ALA A O 1
ATOM 1265 N N . VAL A 1 197 ? 33.648 27.396 5.485 1.00 18.80 173 VAL A N 1
ATOM 1266 C CA . VAL A 1 197 ? 33.306 25.996 5.624 1.00 19.42 173 VAL A CA 1
ATOM 1267 C C . VAL A 1 197 ? 32.362 25.614 4.506 1.00 19.52 173 VAL A C 1
ATOM 1268 O O . VAL A 1 197 ? 31.312 26.253 4.307 1.00 19.48 173 VAL A O 1
ATOM 1272 N N . ALA A 1 198 ? 32.731 24.556 3.782 1.00 19.78 174 ALA A N 1
ATOM 1273 C CA . ALA A 1 198 ? 31.927 24.035 2.672 1.00 20.05 174 ALA A CA 1
ATOM 1274 C C . ALA A 1 198 ? 31.246 22.749 3.039 1.00 20.60 174 ALA A C 1
ATOM 1275 O O . ALA A 1 198 ? 31.883 21.848 3.622 1.00 20.84 174 ALA A O 1
ATOM 1277 N N . LEU A 1 199 ? 29.957 22.668 2.708 1.00 20.65 175 LEU A N 1
ATOM 1278 C CA . LEU A 1 199 ? 29.133 21.478 2.949 1.00 21.51 175 LEU A CA 1
ATOM 1279 C C . LEU A 1 199 ? 28.575 20.951 1.645 1.00 21.69 175 LEU A C 1
ATOM 1280 O O . LEU A 1 199 ? 27.962 21.716 0.870 1.00 21.77 175 LEU A O 1
ATOM 1285 N N . LEU A 1 200 ? 28.746 19.656 1.391 1.00 21.74 176 LEU A N 1
ATOM 1286 C CA . LEU A 1 200 ? 28.036 18.994 0.313 1.00 22.28 176 LEU A CA 1
ATOM 1287 C C . LEU A 1 200 ? 26.840 18.329 0.933 1.00 22.52 176 LEU A C 1
ATOM 1288 O O . LEU A 1 200 ? 26.997 17.568 1.865 1.00 22.98 176 LEU A O 1
ATOM 1293 N N . VAL A 1 201 ? 25.644 18.639 0.431 1.00 22.41 177 VAL A N 1
ATOM 1294 C CA . VAL A 1 201 ? 24.406 18.152 0.997 1.00 22.95 177 VAL A CA 1
ATOM 1295 C C . VAL A 1 201 ? 23.715 17.207 -0.006 1.00 23.76 177 VAL A C 1
ATOM 1296 O O . VAL A 1 201 ? 23.590 17.533 -1.192 1.00 23.60 177 VAL A O 1
ATOM 1300 N N . SER A 1 202 ? 23.242 16.056 0.485 1.00 24.30 178 SER A N 1
ATOM 1301 C CA . SER A 1 202 ? 22.679 15.033 -0.375 1.00 25.41 178 SER A CA 1
ATOM 1302 C C . SER A 1 202 ? 21.858 14.016 0.430 1.00 26.49 178 SER A C 1
ATOM 1303 O O . SER A 1 202 ? 21.707 14.152 1.650 1.00 25.96 178 SER A O 1
ATOM 1306 N N . ASP A 1 203 ? 21.349 13.014 -0.280 1.00 28.14 179 ASP A N 1
ATOM 1307 C CA . ASP A 1 203 ? 20.633 11.900 0.322 1.00 29.70 179 ASP A CA 1
ATOM 1308 C C . ASP A 1 203 ? 21.550 10.767 0.811 1.00 30.08 179 ASP A C 1
ATOM 1309 O O . ASP A 1 203 ? 21.049 9.741 1.211 1.00 30.25 179 ASP A O 1
ATOM 1314 N N . THR A 1 204 ? 22.871 10.940 0.736 1.00 29.78 180 THR A N 1
ATOM 1315 C CA . THR A 1 204 ? 23.818 10.021 1.399 1.00 30.73 180 THR A CA 1
ATOM 1316 C C . THR A 1 204 ? 24.714 10.814 2.369 1.00 29.72 180 THR A C 1
ATOM 1317 O O . THR A 1 204 ? 25.860 11.138 2.053 1.00 29.18 180 THR A O 1
ATOM 1321 N N . PRO A 1 205 ? 24.185 11.128 3.555 1.00 29.47 181 PRO A N 1
ATOM 1322 C CA . PRO A 1 205 ? 24.887 12.015 4.506 1.00 28.95 181 PRO A CA 1
ATOM 1323 C C . PRO A 1 205 ? 25.970 11.295 5.281 1.00 29.10 181 PRO A C 1
ATOM 1324 O O . PRO A 1 205 ? 25.769 10.940 6.440 1.00 29.98 181 PRO A O 1
ATOM 1328 N N . HIS A 1 206 ? 27.110 11.087 4.639 1.00 28.99 182 HIS A N 1
ATOM 1329 C CA . HIS A 1 206 ? 28.213 10.350 5.242 1.00 29.72 182 HIS A CA 1
ATOM 1330 C C . HIS A 1 206 ? 28.769 10.965 6.517 1.00 29.06 182 HIS A C 1
ATOM 1331 O O . HIS A 1 206 ? 29.320 10.222 7.331 1.00 29.80 182 HIS A O 1
ATOM 1338 N N . ILE A 1 207 ? 28.667 12.283 6.670 1.00 27.59 183 ILE A N 1
ATOM 1339 C CA . ILE A 1 207 ? 29.218 12.986 7.847 1.00 27.41 183 ILE A CA 1
ATOM 1340 C C . ILE A 1 207 ? 28.165 13.295 8.917 1.00 27.17 183 ILE A C 1
ATOM 1341 O O . ILE A 1 207 ? 28.384 12.992 10.100 1.00 27.56 183 ILE A O 1
ATOM 1346 N N . PHE A 1 208 ? 27.033 13.892 8.523 1.00 26.22 184 PHE A N 1
ATOM 1347 C CA . PHE A 1 208 ? 26.041 14.382 9.487 1.00 26.05 184 PHE A CA 1
ATOM 1348 C C . PHE A 1 208 ? 24.658 14.091 8.980 1.00 26.13 184 PHE A C 1
ATOM 1349 O O . PHE A 1 208 ? 24.208 14.713 8.015 1.00 25.70 184 PHE A O 1
ATOM 1357 N N . GLN A 1 209 ? 23.981 13.151 9.643 1.00 26.48 185 GLN A N 1
ATOM 1358 C CA A GLN A 1 209 ? 22.644 12.723 9.282 0.50 27.02 185 GLN A CA 1
ATOM 1359 C CA B GLN A 1 209 ? 22.616 12.787 9.233 0.50 26.97 185 GLN A CA 1
ATOM 1360 C C . GLN A 1 209 ? 21.634 13.633 10.015 1.00 26.50 185 GLN A C 1
ATOM 1361 O O . GLN A 1 209 ? 21.536 13.557 11.226 1.00 26.23 185 GLN A O 1
ATOM 1372 N N . ILE A 1 210 ? 20.910 14.472 9.277 1.00 25.82 186 ILE A N 1
ATOM 1373 C CA . ILE A 1 210 ? 19.959 15.421 9.849 1.00 25.72 186 ILE A CA 1
ATOM 1374 C C . ILE A 1 210 ? 18.730 14.742 10.468 1.00 26.33 186 ILE A C 1
ATOM 1375 O O . ILE A 1 210 ? 18.194 13.790 9.911 1.00 27.33 186 ILE A O 1
ATOM 1380 N N . ASP A 1 211 ? 18.339 15.209 11.663 1.00 26.39 187 ASP A N 1
ATOM 1381 C CA . ASP A 1 211 ? 17.054 14.867 12.273 1.00 26.99 187 ASP A CA 1
ATOM 1382 C C . ASP A 1 211 ? 15.958 15.675 11.589 1.00 26.83 187 ASP A C 1
ATOM 1383 O O . ASP A 1 211 ? 15.768 16.857 11.892 1.00 26.20 187 ASP A O 1
ATOM 1388 N N . VAL A 1 212 ? 15.261 15.060 10.633 1.00 27.60 188 VAL A N 1
ATOM 1389 C CA . VAL A 1 212 ? 14.366 15.794 9.723 1.00 27.70 188 VAL A CA 1
ATOM 1390 C C . VAL A 1 212 ? 13.164 16.368 10.499 1.00 27.95 188 VAL A C 1
ATOM 1391 O O . VAL A 1 212 ? 12.520 15.662 11.285 1.00 28.61 188 VAL A O 1
ATOM 1395 N N . GLY A 1 213 ? 12.897 17.663 10.292 1.00 27.56 189 GLY A N 1
ATOM 1396 C CA . GLY A 1 213 ? 11.794 18.341 10.962 1.00 27.91 189 GLY A CA 1
ATOM 1397 C C . GLY A 1 213 ? 12.019 18.672 12.434 1.00 28.06 189 GLY A C 1
ATOM 1398 O O . GLY A 1 213 ? 11.120 19.199 13.084 1.00 29.06 189 GLY A O 1
ATOM 1399 N N . CYS A 1 214 ? 13.205 18.393 12.967 1.00 27.50 190 CYS A N 1
ATOM 1400 C CA . CYS A 1 214 ? 13.524 18.711 14.345 1.00 27.35 190 CYS A CA 1
ATOM 1401 C C . CYS A 1 214 ? 14.188 20.068 14.302 1.00 26.18 190 CYS A C 1
ATOM 1402 O O . CYS A 1 214 ? 15.422 20.169 14.262 1.00 25.30 190 CYS A O 1
ATOM 1405 N N . ASN A 1 215 ? 13.362 21.120 14.261 1.00 25.72 191 ASN A N 1
ATOM 1406 C CA . ASN A 1 215 ? 13.862 22.482 14.125 1.00 24.94 191 ASN A CA 1
ATOM 1407 C C . ASN A 1 215 ? 13.032 23.419 14.945 1.00 24.94 191 ASN A C 1
ATOM 1408 O O . ASN A 1 215 ? 11.807 23.333 14.914 1.00 25.95 191 ASN A O 1
ATOM 1413 N N . GLY A 1 216 ? 13.686 24.301 15.682 1.00 23.93 192 GLY A N 1
ATOM 1414 C CA . GLY A 1 216 ? 13.025 25.442 16.289 1.00 23.99 192 GLY A CA 1
ATOM 1415 C C . GLY A 1 216 ? 13.721 26.716 15.849 1.00 23.48 192 GLY A C 1
ATOM 1416 O O . GLY A 1 216 ? 14.929 26.727 15.666 1.00 23.01 192 GLY A O 1
ATOM 1417 N N . TYR A 1 217 ? 12.979 27.801 15.645 1.00 23.31 193 TYR A N 1
ATOM 1418 C CA . TYR A 1 217 ? 13.598 29.029 15.162 1.00 23.12 193 TYR A CA 1
ATOM 1419 C C . TYR A 1 217 ? 12.869 30.230 15.723 1.00 23.26 193 TYR A C 1
ATOM 1420 O O . TYR A 1 217 ? 11.699 30.145 16.135 1.00 23.78 193 TYR A O 1
ATOM 1429 N N . TYR A 1 218 ? 13.610 31.326 15.836 1.00 21.57 194 TYR A N 1
ATOM 1430 C CA . TYR A 1 218 ? 13.121 32.489 16.575 1.00 22.32 194 TYR A CA 1
ATOM 1431 C C . TYR A 1 218 ? 13.897 33.719 16.120 1.00 21.61 194 TYR A C 1
ATOM 1432 O O . TYR A 1 218 ? 15.127 33.732 16.079 1.00 21.24 194 TYR A O 1
ATOM 1441 N N . GLY A 1 219 ? 13.179 34.794 15.814 1.00 21.44 195 GLY A N 1
ATOM 1442 C CA . GLY A 1 219 ? 13.827 36.006 15.394 1.00 21.13 195 GLY A CA 1
ATOM 1443 C C . GLY A 1 219 ? 12.876 37.188 15.500 1.00 21.46 195 GLY A C 1
ATOM 1444 O O . GLY A 1 219 ? 11.652 37.024 15.642 1.00 21.88 195 GLY A O 1
ATOM 1445 N N . TYR A 1 220 ? 13.469 38.371 15.444 1.00 21.38 196 TYR A N 1
ATOM 1446 C CA . TYR A 1 220 ? 12.773 39.633 15.597 1.00 22.26 196 TYR A CA 1
ATOM 1447 C C . TYR A 1 220 ? 13.755 40.733 15.209 1.00 21.87 196 TYR A C 1
ATOM 1448 O O . TYR A 1 220 ? 14.974 40.514 15.240 1.00 21.03 196 TYR A O 1
ATOM 1457 N N . GLU A 1 221 ? 13.231 41.905 14.840 1.00 21.98 197 GLU A N 1
ATOM 1458 C CA . GLU A 1 221 ? 14.116 43.008 14.485 1.00 22.19 197 GLU A CA 1
ATOM 1459 C C . GLU A 1 221 ? 14.748 43.635 15.748 1.00 22.47 197 GLU A C 1
ATOM 1460 O O . GLU A 1 221 ? 14.042 44.033 16.688 1.00 23.25 197 GLU A O 1
ATOM 1466 N N . VAL A 1 222 ? 16.070 43.703 15.754 1.00 22.12 198 VAL A N 1
ATOM 1467 C CA . VAL A 1 222 ? 16.842 44.296 16.869 1.00 23.01 198 VAL A CA 1
ATOM 1468 C C . VAL A 1 222 ? 18.144 44.883 16.313 1.00 23.39 198 VAL A C 1
ATOM 1469 O O . VAL A 1 222 ? 18.757 44.287 15.422 1.00 22.58 198 VAL A O 1
ATOM 1473 N N . MET A 1 223 ? 18.557 46.032 16.837 1.00 24.94 199 MET A N 1
ATOM 1474 C CA . MET A 1 223 ? 19.804 46.660 16.376 1.00 26.48 199 MET A CA 1
ATOM 1475 C C . MET A 1 223 ? 20.990 46.278 17.236 1.00 26.98 199 MET A C 1
ATOM 1476 O O . MET A 1 223 ? 21.699 47.145 17.768 1.00 28.18 199 MET A O 1
ATOM 1481 N N . ASP A 1 224 ? 21.241 44.977 17.365 1.00 26.00 200 ASP A N 1
ATOM 1482 C CA . ASP A 1 224 ? 22.337 44.529 18.200 1.00 26.34 200 ASP A CA 1
ATOM 1483 C C . ASP A 1 224 ? 23.683 44.732 17.555 1.00 28.01 200 ASP A C 1
ATOM 1484 O O . ASP A 1 224 ? 24.581 45.361 18.142 1.00 30.37 200 ASP A O 1
ATOM 1489 N N . THR A 1 225 ? 23.841 44.235 16.357 1.00 27.35 201 THR A N 1
ATOM 1490 C CA . THR A 1 225 ? 24.979 44.641 15.545 1.00 28.42 201 THR A CA 1
ATOM 1491 C C . THR A 1 225 ? 24.485 44.669 14.127 1.00 28.49 201 THR A C 1
ATOM 1492 O O . THR A 1 225 ? 23.503 43.991 13.805 1.00 28.35 201 THR A O 1
ATOM 1496 N N . CYS A 1 226 ? 25.175 45.436 13.291 1.00 27.74 202 CYS A N 1
ATOM 1497 C CA . CYS A 1 226 ? 24.809 45.491 11.864 1.00 27.41 202 CYS A CA 1
ATOM 1498 C C . CYS A 1 226 ? 26.060 45.906 11.084 1.00 25.88 202 CYS A C 1
ATOM 1499 O O . CYS A 1 226 ? 27.116 46.137 11.670 1.00 24.47 202 CYS A O 1
ATOM 1502 N N . ARG A 1 227 ? 25.945 45.921 9.754 1.00 24.43 203 ARG A N 1
ATOM 1503 C CA . ARG A 1 227 ? 27.047 46.249 8.860 1.00 24.29 203 ARG A CA 1
ATOM 1504 C C . ARG A 1 227 ? 26.520 47.220 7.824 1.00 23.66 203 ARG A C 1
ATOM 1505 O O . ARG A 1 227 ? 26.293 46.874 6.643 1.00 21.93 203 ARG A O 1
ATOM 1513 N N . PRO A 1 228 ? 26.301 48.464 8.244 1.00 23.74 204 PRO A N 1
ATOM 1514 C CA . PRO A 1 228 ? 25.650 49.435 7.391 1.00 24.34 204 PRO A CA 1
ATOM 1515 C C . PRO A 1 228 ? 26.591 50.072 6.405 1.00 25.44 204 PRO A C 1
ATOM 1516 O O . PRO A 1 228 ? 26.125 50.759 5.511 1.00 26.07 204 PRO A O 1
ATOM 1520 N N . ASN A 1 229 ? 27.893 49.892 6.594 1.00 26.42 205 ASN A N 1
ATOM 1521 C CA . ASN A 1 229 ? 28.888 50.348 5.635 1.00 29.20 205 ASN A CA 1
ATOM 1522 C C . ASN A 1 229 ? 29.773 49.165 5.259 1.00 29.50 205 ASN A C 1
ATOM 1523 O O . ASN A 1 229 ? 29.895 48.194 6.007 1.00 29.20 205 ASN A O 1
ATOM 1528 N N . PRO A 1 230 ? 30.390 49.240 4.074 1.00 31.70 206 PRO A N 1
ATOM 1529 C CA . PRO A 1 230 ? 31.311 48.173 3.718 1.00 32.54 206 PRO A CA 1
ATOM 1530 C C . PRO A 1 230 ? 32.510 48.108 4.647 1.00 33.38 206 PRO A C 1
ATOM 1531 O O . PRO A 1 230 ? 32.907 49.126 5.240 1.00 34.58 206 PRO A O 1
ATOM 1535 N N . ASP A 1 231 ? 33.063 46.918 4.775 1.00 34.85 207 ASP A N 1
ATOM 1536 C CA . ASP A 1 231 ? 34.357 46.704 5.408 1.00 36.72 207 ASP A CA 1
ATOM 1537 C C . ASP A 1 231 ? 34.303 47.201 6.846 1.00 39.24 207 ASP A C 1
ATOM 1538 O O . ASP A 1 231 ? 35.206 47.884 7.326 1.00 41.38 207 ASP A O 1
ATOM 1543 N N . SER A 1 232 ? 33.201 46.878 7.523 1.00 39.48 208 SER A N 1
ATOM 1544 C CA . SER A 1 232 ? 32.895 47.516 8.803 1.00 41.00 208 SER A CA 1
ATOM 1545 C C . SER A 1 232 ? 31.787 46.770 9.530 1.00 40.72 208 SER A C 1
ATOM 1546 O O . SER A 1 232 ? 31.114 45.924 8.949 1.00 40.22 208 SER A O 1
ATOM 1549 N N . GLU A 1 233 ? 31.623 47.091 10.808 1.00 40.16 209 GLU A N 1
ATOM 1550 C CA . GLU A 1 233 ? 30.553 46.546 11.646 1.00 39.33 209 GLU A CA 1
ATOM 1551 C C . GLU A 1 233 ? 30.245 47.599 12.708 1.00 37.91 209 GLU A C 1
ATOM 1552 O O . GLU A 1 233 ? 31.173 48.287 13.141 1.00 38.43 209 GLU A O 1
ATOM 1558 N N . ALA A 1 234 ? 28.968 47.740 13.089 1.00 35.19 210 ALA A N 1
ATOM 1559 C CA . ALA A 1 234 ? 28.512 48.681 14.128 1.00 35.92 210 ALA A CA 1
ATOM 1560 C C . ALA A 1 234 ? 27.628 47.945 15.132 1.00 35.68 210 ALA A C 1
ATOM 1561 O O . ALA A 1 234 ? 26.994 46.951 14.801 1.00 33.88 210 ALA A O 1
ATOM 1563 N N . GLY A 1 235 ? 27.576 48.419 16.371 1.00 36.80 211 GLY A N 1
ATOM 1564 C CA . GLY A 1 235 ? 26.588 47.857 17.291 1.00 36.77 211 GLY A CA 1
ATOM 1565 C C . GLY A 1 235 ? 26.957 47.897 18.745 1.00 36.80 211 GLY A C 1
ATOM 1566 O O . GLY A 1 235 ? 27.998 48.438 19.118 1.00 35.84 211 GLY A O 1
ATOM 1567 N N . ASP A 1 236 ? 26.058 47.311 19.541 1.00 35.63 212 ASP A N 1
ATOM 1568 C CA . ASP A 1 236 ? 26.178 47.249 20.984 1.00 35.00 212 ASP A CA 1
ATOM 1569 C C . ASP A 1 236 ? 26.342 45.775 21.309 1.00 33.88 212 ASP A C 1
ATOM 1570 O O . ASP A 1 236 ? 25.373 45.026 21.308 1.00 32.08 212 ASP A O 1
ATOM 1575 N N . ALA A 1 237 ? 27.574 45.364 21.554 1.00 33.95 213 ALA A N 1
ATOM 1576 C CA . ALA A 1 237 ? 27.864 43.976 21.848 1.00 33.69 213 ALA A CA 1
ATOM 1577 C C . ALA A 1 237 ? 27.152 43.456 23.111 1.00 32.50 213 ALA A C 1
ATOM 1578 O O . ALA A 1 237 ? 26.817 42.279 23.172 1.00 31.31 213 ALA A O 1
ATOM 1580 N N . ASP A 1 238 ? 26.929 44.319 24.101 1.00 32.27 214 ASP A N 1
ATOM 1581 C CA . ASP A 1 238 ? 26.172 43.925 25.279 1.00 31.76 214 ASP A CA 1
ATOM 1582 C C . ASP A 1 238 ? 24.699 43.503 24.936 1.00 29.41 214 ASP A C 1
ATOM 1583 O O . ASP A 1 238 ? 24.181 42.469 25.406 1.00 27.90 214 ASP A O 1
ATOM 1588 N N . LEU A 1 239 ? 24.032 44.323 24.142 1.00 27.54 215 LEU A N 1
ATOM 1589 C CA . LEU A 1 239 ? 22.715 44.006 23.626 1.00 26.41 215 LEU A CA 1
ATOM 1590 C C . LEU A 1 239 ? 22.769 42.709 22.824 1.00 25.45 215 LEU A C 1
ATOM 1591 O O . LEU A 1 239 ? 21.862 41.886 22.892 1.00 25.00 215 LEU A O 1
ATOM 1596 N N . SER A 1 240 ? 23.810 42.560 22.004 1.00 24.85 216 SER A N 1
ATOM 1597 C CA . SER A 1 240 ? 23.930 41.358 21.197 1.00 24.68 216 SER A CA 1
ATOM 1598 C C . SER A 1 240 ? 24.028 40.099 22.053 1.00 24.37 216 SER A C 1
ATOM 1599 O O . SER A 1 240 ? 23.350 39.105 21.763 1.00 23.38 216 SER A O 1
ATOM 1602 N N . LEU A 1 241 ? 24.803 40.155 23.123 1.00 24.58 217 LEU A N 1
ATOM 1603 C CA . LEU A 1 241 ? 24.890 38.981 24.015 1.00 25.16 217 LEU A CA 1
ATOM 1604 C C . LEU A 1 241 ? 23.536 38.650 24.657 1.00 24.62 217 LEU A C 1
ATOM 1605 O O . LEU A 1 241 ? 23.117 37.506 24.691 1.00 23.97 217 LEU A O 1
ATOM 1610 N N . LEU A 1 242 ? 22.835 39.673 25.151 1.00 24.06 218 LEU A N 1
ATOM 1611 C CA . LEU A 1 242 ? 21.502 39.438 25.722 1.00 24.10 218 LEU A CA 1
ATOM 1612 C C . LEU A 1 242 ? 20.513 38.864 24.696 1.00 23.15 218 LEU A C 1
ATOM 1613 O O . LEU A 1 242 ? 19.707 37.999 25.019 1.00 22.73 218 LEU A O 1
ATOM 1618 N N . SER A 1 243 ? 20.589 39.345 23.459 1.00 22.52 219 SER A N 1
ATOM 1619 C CA . SER A 1 243 ? 19.731 38.863 22.403 1.00 22.26 219 SER A CA 1
ATOM 1620 C C . SER A 1 243 ? 20.054 37.389 22.027 1.00 22.08 219 SER A C 1
ATOM 1621 O O . SER A 1 243 ? 19.158 36.564 21.862 1.00 22.11 219 SER A O 1
ATOM 1624 N N . TYR A 1 244 ? 21.341 37.073 21.937 1.00 21.50 220 TYR A N 1
ATOM 1625 C CA . TYR A 1 244 ? 21.801 35.690 21.739 1.00 21.52 220 TYR A CA 1
ATOM 1626 C C . TYR A 1 244 ? 21.214 34.762 22.815 1.00 21.98 220 TYR A C 1
ATOM 1627 O O . TYR A 1 244 ? 20.704 33.680 22.522 1.00 22.04 220 TYR A O 1
ATOM 1636 N N . LEU A 1 245 ? 21.297 35.188 24.072 1.00 22.83 221 LEU A N 1
ATOM 1637 C CA . LEU A 1 245 ? 20.773 34.392 25.178 1.00 23.31 221 LEU A CA 1
ATOM 1638 C C . LEU A 1 245 ? 19.259 34.203 25.104 1.00 23.82 221 LEU A C 1
ATOM 1639 O O . LEU A 1 245 ? 18.768 33.095 25.305 1.00 24.25 221 LEU A O 1
ATOM 1644 N N . ASP A 1 246 ? 18.531 35.269 24.786 1.00 23.80 222 ASP A N 1
ATOM 1645 C CA . ASP A 1 246 ? 17.086 35.183 24.555 1.00 24.54 222 ASP A CA 1
ATOM 1646 C C . ASP A 1 246 ? 16.762 34.179 23.432 1.00 24.12 222 ASP A C 1
ATOM 1647 O O . ASP A 1 246 ? 15.868 33.375 23.567 1.00 24.70 222 ASP A O 1
ATOM 1652 N N . CYS A 1 247 ? 17.489 34.239 22.332 1.00 23.66 223 CYS A N 1
ATOM 1653 C CA . CYS A 1 247 ? 17.235 33.363 21.199 1.00 23.79 223 CYS A CA 1
ATOM 1654 C C . CYS A 1 247 ? 17.620 31.915 21.495 1.00 24.11 223 CYS A C 1
ATOM 1655 O O . CYS A 1 247 ? 16.954 30.983 21.055 1.00 24.45 223 CYS A O 1
ATOM 1658 N N . CYS A 1 248 ? 18.692 31.731 22.247 1.00 24.53 224 CYS A N 1
ATOM 1659 C CA . CYS A 1 248 ? 19.134 30.393 22.613 1.00 26.20 224 CYS A CA 1
ATOM 1660 C C . CYS A 1 248 ? 18.000 29.693 23.375 1.00 26.51 224 CYS A C 1
ATOM 1661 O O . CYS A 1 248 ? 17.641 28.546 23.042 1.00 26.59 224 CYS A O 1
ATOM 1664 N N . GLU A 1 249 ? 17.387 30.406 24.331 1.00 26.65 225 GLU A N 1
ATOM 1665 C CA . GLU A 1 249 ? 16.231 29.887 25.079 1.00 27.91 225 GLU A CA 1
ATOM 1666 C C . GLU A 1 249 ? 15.016 29.614 24.188 1.00 27.66 225 GLU A C 1
ATOM 1667 O O . GLU A 1 249 ? 14.411 28.532 24.265 1.00 28.21 225 GLU A O 1
ATOM 1673 N N . ASN A 1 250 ? 14.639 30.612 23.385 1.00 26.46 226 ASN A N 1
ATOM 1674 C CA . ASN A 1 250 ? 13.365 30.543 22.651 1.00 27.04 226 ASN A CA 1
ATOM 1675 C C . ASN A 1 250 ? 13.426 29.636 21.425 1.00 25.68 226 ASN A C 1
ATOM 1676 O O . ASN A 1 250 ? 12.461 28.943 21.141 1.00 25.93 226 ASN A O 1
ATOM 1681 N N . ALA A 1 251 ? 14.541 29.613 20.711 1.00 24.45 227 ALA A N 1
ATOM 1682 C CA . ALA A 1 251 ? 14.683 28.648 19.614 1.00 24.20 227 ALA A CA 1
ATOM 1683 C C . ALA A 1 251 ? 14.643 27.192 20.107 1.00 24.48 227 ALA A C 1
ATOM 1684 O O . ALA A 1 251 ? 14.001 26.320 19.507 1.00 24.53 227 ALA A O 1
ATOM 1686 N N . TYR A 1 252 ? 15.338 26.936 21.201 1.00 24.72 228 TYR A N 1
ATOM 1687 C CA . TYR A 1 252 ? 15.311 25.606 21.801 1.00 25.54 228 TYR A CA 1
ATOM 1688 C C . TYR A 1 252 ? 13.898 25.247 22.286 1.00 26.76 228 TYR A C 1
ATOM 1689 O O . TYR A 1 252 ? 13.463 24.116 22.092 1.00 27.19 228 TYR A O 1
ATOM 1698 N N . ARG A 1 253 ? 13.177 26.202 22.874 1.00 27.57 229 ARG A N 1
ATOM 1699 C CA . ARG A 1 253 ? 11.795 25.935 23.324 1.00 29.32 229 ARG A CA 1
ATOM 1700 C C . ARG A 1 253 ? 10.935 25.501 22.148 1.00 28.58 229 ARG A C 1
ATOM 1701 O O . ARG A 1 253 ? 10.139 24.583 22.271 1.00 29.09 229 ARG A O 1
ATOM 1709 N N . HIS A 1 254 ? 11.103 26.167 21.002 1.00 26.76 230 HIS A N 1
ATOM 1710 C CA . HIS A 1 254 ? 10.345 25.830 19.796 1.00 26.61 230 HIS A CA 1
ATOM 1711 C C . HIS A 1 254 ? 10.671 24.401 19.337 1.00 26.74 230 HIS A C 1
ATOM 1712 O O . HIS A 1 254 ? 9.772 23.612 19.004 1.00 27.05 230 HIS A O 1
ATOM 1719 N N . TYR A 1 255 ? 11.953 24.044 19.378 1.00 26.04 231 TYR A N 1
ATOM 1720 C CA . TYR A 1 255 ? 12.364 22.681 19.052 1.00 26.66 231 TYR A CA 1
ATOM 1721 C C . TYR A 1 255 ? 11.725 21.677 20.042 1.00 28.39 231 TYR A C 1
ATOM 1722 O O . TYR A 1 255 ? 11.180 20.644 19.628 1.00 28.90 231 TYR A O 1
ATOM 1731 N N . GLN A 1 256 ? 11.789 22.003 21.324 1.00 29.55 232 GLN A N 1
ATOM 1732 C CA . GLN A 1 256 ? 11.226 21.145 22.383 1.00 32.57 232 GLN A CA 1
ATOM 1733 C C . GLN A 1 256 ? 9.728 20.922 22.181 1.00 33.72 232 GLN A C 1
ATOM 1734 O O . GLN A 1 256 ? 9.225 19.789 22.362 1.00 34.12 232 GLN A O 1
ATOM 1740 N N . ASN A 1 257 ? 9.022 21.978 21.781 1.00 34.16 233 ASN A N 1
ATOM 1741 C CA . ASN A 1 257 ? 7.603 21.878 21.443 1.00 36.54 233 ASN A CA 1
ATOM 1742 C C . ASN A 1 257 ? 7.325 20.918 20.289 1.00 36.83 233 ASN A C 1
ATOM 1743 O O . ASN A 1 257 ? 6.300 20.241 20.292 1.00 39.13 233 ASN A O 1
ATOM 1748 N N . ARG A 1 258 ? 8.257 20.812 19.356 1.00 35.12 234 ARG A N 1
ATOM 1749 C CA . ARG A 1 258 ? 8.130 19.934 18.204 1.00 35.67 234 ARG A CA 1
ATOM 1750 C C . ARG A 1 258 ? 8.692 18.536 18.367 1.00 36.73 234 ARG A C 1
ATOM 1751 O O . ARG A 1 258 ? 8.316 17.664 17.609 1.00 38.13 234 ARG A O 1
ATOM 1759 N N . VAL A 1 259 ? 9.568 18.320 19.338 1.00 36.72 235 VAL A N 1
ATOM 1760 C CA . VAL A 1 259 ? 10.243 17.036 19.523 1.00 37.98 235 VAL A CA 1
ATOM 1761 C C . VAL A 1 259 ? 9.894 16.521 20.934 1.00 39.35 235 VAL A C 1
ATOM 1762 O O . VAL A 1 259 ? 10.576 16.791 21.917 1.00 39.06 235 VAL A O 1
ATOM 1766 N N . GLU A 1 260 ? 8.818 15.757 21.035 1.00 42.62 236 GLU A N 1
ATOM 1767 C CA . GLU A 1 260 ? 8.265 15.422 22.346 1.00 44.54 236 GLU A CA 1
ATOM 1768 C C . GLU A 1 260 ? 9.223 14.584 23.193 1.00 43.62 236 GLU A C 1
ATOM 1769 O O . GLU A 1 260 ? 9.760 13.588 22.734 1.00 44.79 236 GLU A O 1
ATOM 1775 N N . GLY A 1 261 ? 9.454 15.017 24.426 1.00 42.21 237 GLY A N 1
ATOM 1776 C CA . GLY A 1 261 ? 10.279 14.267 25.374 1.00 41.49 237 GLY A CA 1
ATOM 1777 C C . GLY A 1 261 ? 11.771 14.558 25.286 1.00 39.39 237 GLY A C 1
ATOM 1778 O O . GLY A 1 261 ? 12.562 13.953 26.010 1.00 39.55 237 GLY A O 1
ATOM 1779 N N . VAL A 1 262 ? 12.182 15.479 24.428 1.00 36.65 238 VAL A N 1
ATOM 1780 C CA . VAL A 1 262 ? 13.601 15.810 24.334 1.00 35.46 238 VAL A CA 1
ATOM 1781 C C . VAL A 1 262 ? 14.096 16.436 25.644 1.00 34.66 238 VAL A C 1
ATOM 1782 O O . VAL A 1 262 ? 13.345 17.146 26.319 1.00 35.20 238 VAL A O 1
ATOM 1786 N N . ASP A 1 263 ? 15.331 16.115 26.016 1.00 33.76 239 ASP A N 1
ATOM 1787 C CA . ASP A 1 263 ? 15.962 16.615 27.238 1.00 33.85 239 ASP A CA 1
ATOM 1788 C C . ASP A 1 263 ? 17.284 17.267 26.890 1.00 32.20 239 ASP A C 1
ATOM 1789 O O . ASP A 1 263 ? 18.064 16.675 26.167 1.00 31.78 239 ASP A O 1
ATOM 1794 N N . TYR A 1 264 ? 17.529 18.471 27.402 1.00 31.45 240 TYR A N 1
ATOM 1795 C CA . TYR A 1 264 ? 18.703 19.238 27.007 1.00 31.04 240 TYR A CA 1
ATOM 1796 C C . TYR A 1 264 ? 20.021 18.560 27.404 1.00 31.48 240 TYR A C 1
ATOM 1797 O O . TYR A 1 264 ? 21.008 18.739 26.721 1.00 30.40 240 TYR A O 1
ATOM 1806 N N . ARG A 1 265 ? 20.024 17.795 28.493 1.00 33.42 241 ARG A N 1
ATOM 1807 C CA . ARG A 1 265 ? 21.204 16.998 28.843 1.00 35.14 241 ARG A CA 1
ATOM 1808 C C . ARG A 1 265 ? 21.191 15.648 28.159 1.00 34.78 241 ARG A C 1
ATOM 1809 O O . ARG A 1 265 ? 22.163 15.267 27.527 1.00 34.30 241 ARG A O 1
ATOM 1817 N N . GLU A 1 266 ? 20.099 14.914 28.290 1.00 35.12 242 GLU A N 1
ATOM 1818 C CA . GLU A 1 266 ? 20.096 13.502 27.897 1.00 36.34 242 GLU A CA 1
ATOM 1819 C C . GLU A 1 266 ? 20.030 13.228 26.406 1.00 34.62 242 GLU A C 1
ATOM 1820 O O . GLU A 1 266 ? 20.520 12.199 25.971 1.00 34.72 242 GLU A O 1
ATOM 1826 N N . SER A 1 267 ? 19.433 14.122 25.617 1.00 32.29 243 SER A N 1
ATOM 1827 C CA . SER A 1 267 ? 19.219 13.843 24.205 1.00 31.47 243 SER A CA 1
ATOM 1828 C C . SER A 1 267 ? 20.387 14.208 23.318 1.00 29.95 243 SER A C 1
ATOM 1829 O O . SER A 1 267 ? 20.412 13.800 22.172 1.00 30.14 243 SER A O 1
ATOM 1832 N N . PHE A 1 268 ? 21.320 15.019 23.815 1.00 28.68 244 PHE A N 1
ATOM 1833 C CA . PHE A 1 268 ? 22.414 15.537 22.992 1.00 27.63 244 PHE A CA 1
ATOM 1834 C C . PHE A 1 268 ? 23.723 15.114 23.622 1.00 27.49 244 PHE A C 1
ATOM 1835 O O . PHE A 1 268 ? 24.021 15.481 24.750 1.00 28.02 244 PHE A O 1
ATOM 1843 N N . ASP A 1 269 ? 24.483 14.317 22.896 1.00 27.32 245 ASP A N 1
ATOM 1844 C CA . ASP A 1 269 ? 25.844 13.948 23.325 1.00 27.24 245 ASP A CA 1
ATOM 1845 C C . ASP A 1 269 ? 26.816 15.098 23.299 1.00 26.33 245 ASP A C 1
ATOM 1846 O O . ASP A 1 269 ? 27.721 15.173 24.156 1.00 26.44 245 ASP A O 1
ATOM 1851 N N . TYR A 1 270 ? 26.650 15.988 22.315 1.00 25.52 246 TYR A N 1
ATOM 1852 C CA . TYR A 1 270 ? 27.447 17.210 22.194 1.00 24.92 246 TYR A CA 1
ATOM 1853 C C . TYR A 1 270 ? 26.534 18.364 21.799 1.00 24.48 246 TYR A C 1
ATOM 1854 O O . TYR A 1 270 ? 25.435 18.131 21.272 1.00 24.16 246 TYR A O 1
ATOM 1863 N N . LEU A 1 271 ? 26.998 19.577 22.067 1.00 24.09 247 LEU A N 1
ATOM 1864 C CA . LEU A 1 271 ? 26.327 20.811 21.651 1.00 24.21 247 LEU A CA 1
ATOM 1865 C C . LEU A 1 271 ? 27.323 21.711 20.956 1.00 23.63 247 LEU A C 1
ATOM 1866 O O . LEU A 1 271 ? 28.413 21.956 21.479 1.00 24.13 247 LEU A O 1
ATOM 1871 N N . SER A 1 272 ? 26.958 22.174 19.750 1.00 23.25 248 SER A N 1
ATOM 1872 C CA . SER A 1 272 ? 27.743 23.132 18.973 1.00 23.15 248 SER A CA 1
ATOM 1873 C C . SER A 1 272 ? 26.953 24.420 18.835 1.00 22.63 248 SER A C 1
ATOM 1874 O O . SER A 1 272 ? 25.713 24.376 18.676 1.00 22.20 248 SER A O 1
ATOM 1877 N N . PHE A 1 273 ? 27.657 25.542 18.921 1.00 22.46 249 PHE A N 1
ATOM 1878 C CA . PHE A 1 273 ? 27.005 26.863 18.964 1.00 22.61 249 PHE A CA 1
ATOM 1879 C C . PHE A 1 273 ? 27.701 27.803 17.996 1.00 22.27 249 PHE A C 1
ATOM 1880 O O . PHE A 1 273 ? 28.922 27.684 17.774 1.00 22.58 249 PHE A O 1
ATOM 1888 N N . HIS A 1 274 ? 26.961 28.789 17.460 1.00 22.12 250 HIS A N 1
ATOM 1889 C CA . HIS A 1 274 ? 27.602 29.956 16.908 1.00 21.84 250 HIS A CA 1
ATOM 1890 C C . HIS A 1 274 ? 28.478 30.521 18.026 1.00 21.88 250 HIS A C 1
ATOM 1891 O O . HIS A 1 274 ? 27.996 30.718 19.131 1.00 21.37 250 HIS A O 1
ATOM 1898 N N . THR A 1 275 ? 29.771 30.756 17.731 1.00 21.62 251 THR A N 1
ATOM 1899 C CA . THR A 1 275 ? 30.773 31.059 18.740 1.00 22.30 251 THR A CA 1
ATOM 1900 C C . THR A 1 275 ? 31.496 32.375 18.442 1.00 23.07 251 THR A C 1
ATOM 1901 O O . THR A 1 275 ? 32.563 32.397 17.823 1.00 23.21 251 THR A O 1
ATOM 1905 N N . PRO A 1 276 ? 30.921 33.504 18.887 1.00 23.55 252 PRO A N 1
ATOM 1906 C CA . PRO A 1 276 ? 31.643 34.758 18.706 1.00 23.97 252 PRO A CA 1
ATOM 1907 C C . PRO A 1 276 ? 32.974 34.763 19.462 1.00 24.23 252 PRO A C 1
ATOM 1908 O O . PRO A 1 276 ? 33.957 35.307 18.977 1.00 24.46 252 PRO A O 1
ATOM 1912 N N . PHE A 1 277 ? 32.973 34.132 20.637 1.00 23.64 253 PHE A N 1
ATOM 1913 C CA . PHE A 1 277 ? 34.159 33.819 21.425 1.00 24.30 253 PHE A CA 1
ATOM 1914 C C . PHE A 1 277 ? 33.704 32.752 22.449 1.00 23.80 253 PHE A C 1
ATOM 1915 O O . PHE A 1 277 ? 32.518 32.699 22.813 1.00 23.42 253 PHE A O 1
ATOM 1923 N N . GLY A 1 278 ? 34.617 31.882 22.877 1.00 23.83 254 GLY A N 1
ATOM 1924 C CA . GLY A 1 278 ? 34.194 30.741 23.675 1.00 24.43 254 GLY A CA 1
ATOM 1925 C C . GLY A 1 278 ? 33.565 31.080 25.014 1.00 24.54 254 GLY A C 1
ATOM 1926 O O . GLY A 1 278 ? 32.659 30.398 25.462 1.00 24.13 254 GLY A O 1
ATOM 1927 N N . GLY A 1 279 ? 34.034 32.158 25.661 1.00 25.38 255 GLY A N 1
ATOM 1928 C CA . GLY A 1 279 ? 33.528 32.520 26.982 1.00 26.37 255 GLY A CA 1
ATOM 1929 C C . GLY A 1 279 ? 32.028 32.746 27.010 1.00 26.59 255 GLY A C 1
ATOM 1930 O O . GLY A 1 279 ? 31.355 32.386 27.988 1.00 27.42 255 GLY A O 1
ATOM 1931 N N . MET A 1 280 ? 31.482 33.335 25.941 1.00 26.48 256 MET A N 1
ATOM 1932 C CA . MET A 1 280 ? 30.056 33.576 25.925 1.00 26.70 256 MET A CA 1
ATOM 1933 C C . MET A 1 280 ? 29.240 32.338 25.631 1.00 25.70 256 MET A C 1
ATOM 1934 O O . MET A 1 280 ? 28.106 32.238 26.096 1.00 26.10 256 MET A O 1
ATOM 1939 N N . VAL A 1 281 ? 29.821 31.357 24.918 1.00 24.18 257 VAL A N 1
ATOM 1940 C CA . VAL A 1 281 ? 29.180 30.071 24.748 1.00 23.89 257 VAL A CA 1
ATOM 1941 C C . VAL A 1 281 ? 29.134 29.328 26.101 1.00 24.23 257 VAL A C 1
ATOM 1942 O O . VAL A 1 281 ? 28.119 28.739 26.456 1.00 24.33 257 VAL A O 1
ATOM 1946 N N . LYS A 1 282 ? 30.213 29.420 26.865 1.00 24.76 258 LYS A N 1
ATOM 1947 C CA . LYS A 1 282 ? 30.217 28.865 28.234 1.00 25.68 258 LYS A CA 1
ATOM 1948 C C . LYS A 1 282 ? 29.100 29.495 29.065 1.00 25.88 258 LYS A C 1
ATOM 1949 O O . LYS A 1 282 ? 28.351 28.789 29.744 1.00 26.65 258 LYS A O 1
ATOM 1955 N N . GLY A 1 283 ? 28.938 30.816 28.969 1.00 25.96 259 GLY A N 1
ATOM 1956 C CA . GLY A 1 283 ? 27.824 31.502 29.640 1.00 26.14 259 GLY A CA 1
ATOM 1957 C C . GLY A 1 283 ? 26.427 31.093 29.184 1.00 25.87 259 GLY A C 1
ATOM 1958 O O . GLY A 1 283 ? 25.529 30.915 30.003 1.00 26.02 259 GLY A O 1
ATOM 1959 N N . ALA A 1 284 ? 26.247 30.937 27.875 1.00 25.28 260 ALA A N 1
ATOM 1960 C CA . ALA A 1 284 ? 24.969 30.476 27.325 1.00 25.19 260 ALA A CA 1
ATOM 1961 C C . ALA A 1 284 ? 24.595 29.061 27.774 1.00 25.74 260 ALA A C 1
ATOM 1962 O O . ALA A 1 284 ? 23.465 28.805 28.200 1.00 25.65 260 ALA A O 1
ATOM 1964 N N . HIS A 1 285 ? 25.565 28.154 27.712 1.00 25.73 261 HIS A N 1
ATOM 1965 C CA . HIS A 1 285 ? 25.353 26.782 28.136 1.00 26.34 261 HIS A CA 1
ATOM 1966 C C . HIS A 1 285 ? 24.986 26.760 29.632 1.00 27.09 261 HIS A C 1
ATOM 1967 O O . HIS A 1 285 ? 24.081 26.026 30.025 1.00 27.48 261 HIS A O 1
ATOM 1974 N N . ARG A 1 286 ? 25.676 27.563 30.430 1.00 27.48 262 ARG A N 1
ATOM 1975 C CA . ARG A 1 286 ? 25.402 27.640 31.869 1.00 29.46 262 ARG A CA 1
ATOM 1976 C C . ARG A 1 286 ? 23.968 28.131 32.102 1.00 29.19 262 ARG A C 1
ATOM 1977 O O . ARG A 1 286 ? 23.217 27.541 32.890 1.00 29.14 262 ARG A O 1
ATOM 1985 N N . ASN A 1 287 ? 23.569 29.174 31.372 1.00 28.80 263 ASN A N 1
ATOM 1986 C CA . ASN A 1 287 ? 22.211 29.709 31.511 1.00 29.37 263 ASN A CA 1
ATOM 1987 C C . ASN A 1 287 ? 21.152 28.661 31.147 1.00 29.26 263 ASN A C 1
ATOM 1988 O O . ASN A 1 287 ? 20.156 28.472 31.861 1.00 28.98 263 ASN A O 1
ATOM 1993 N N . MET A 1 288 ? 21.375 27.959 30.042 1.00 28.41 264 MET A N 1
ATOM 1994 C CA . MET A 1 288 ? 20.466 26.896 29.645 1.00 29.09 264 MET A CA 1
ATOM 1995 C C . MET A 1 288 ? 20.367 25.756 30.670 1.00 29.65 264 MET A C 1
ATOM 1996 O O . MET A 1 288 ? 19.264 25.300 30.997 1.00 29.39 264 MET A O 1
ATOM 2001 N N . MET A 1 289 ? 21.522 25.289 31.153 1.00 29.87 265 MET A N 1
ATOM 2002 C CA . MET A 1 289 ? 21.560 24.209 32.159 1.00 31.65 265 MET A CA 1
ATOM 2003 C C . MET A 1 289 ? 20.889 24.629 33.483 1.00 33.13 265 MET A C 1
ATOM 2004 O O . MET A 1 289 ? 20.142 23.836 34.072 1.00 33.84 265 MET A O 1
ATOM 2009 N N . ARG A 1 290 ? 21.147 25.855 33.934 1.00 34.78 266 ARG A N 1
ATOM 2010 C CA . ARG A 1 290 ? 20.523 26.389 35.176 1.00 38.00 266 ARG A CA 1
ATOM 2011 C C . ARG A 1 290 ? 18.989 26.388 35.029 1.00 38.19 266 ARG A C 1
ATOM 2012 O O . ARG A 1 290 ? 18.283 25.916 35.918 1.00 38.05 266 ARG A O 1
ATOM 2020 N N . ARG A 1 291 ? 18.476 26.877 33.906 1.00 37.63 267 ARG A N 1
ATOM 2021 C CA . ARG A 1 291 ? 17.023 27.022 33.728 1.00 39.20 267 ARG A CA 1
ATOM 2022 C C . ARG A 1 291 ? 16.326 25.685 33.420 1.00 39.28 267 ARG A C 1
ATOM 2023 O O . ARG A 1 291 ? 15.297 25.357 34.032 1.00 39.98 267 ARG A O 1
ATOM 2031 N N . LEU A 1 292 ? 16.899 24.882 32.528 1.00 37.89 268 LEU A N 1
ATOM 2032 C CA . LEU A 1 292 ? 16.221 23.665 32.067 1.00 38.59 268 LEU A CA 1
ATOM 2033 C C . LEU A 1 292 ? 16.417 22.472 33.001 1.00 40.05 268 LEU A C 1
ATOM 2034 O O . LEU A 1 292 ? 15.529 21.642 33.137 1.00 41.36 268 LEU A O 1
ATOM 2039 N N . LYS A 1 293 ? 17.580 22.381 33.624 1.00 39.57 269 LYS A N 1
ATOM 2040 C CA . LYS A 1 293 ? 17.931 21.211 34.423 1.00 40.96 269 LYS A CA 1
ATOM 2041 C C . LYS A 1 293 ? 18.133 21.517 35.917 1.00 42.37 269 LYS A C 1
ATOM 2042 O O . LYS A 1 293 ? 18.305 20.582 36.702 1.00 43.00 269 LYS A O 1
ATOM 2048 N N . ARG A 1 294 ? 18.088 22.794 36.312 1.00 43.84 270 ARG A N 1
ATOM 2049 C CA . ARG A 1 294 ? 18.385 23.223 37.697 1.00 45.58 270 ARG A CA 1
ATOM 2050 C C . ARG A 1 294 ? 19.712 22.683 38.214 1.00 43.94 270 ARG A C 1
ATOM 2051 O O . ARG A 1 294 ? 19.849 22.316 39.403 1.00 43.53 270 ARG A O 1
ATOM 2059 N N . ALA A 1 295 ? 20.700 22.635 37.320 1.00 41.27 271 ALA A N 1
ATOM 2060 C CA . ALA A 1 295 ? 21.977 22.005 37.627 1.00 40.88 271 ALA A CA 1
ATOM 2061 C C . ALA A 1 295 ? 22.810 22.919 38.509 1.00 40.73 271 ALA A C 1
ATOM 2062 O O . ALA A 1 295 ? 22.695 24.145 38.423 1.00 39.81 271 ALA A O 1
ATOM 2064 N N . LYS A 1 296 ? 23.650 22.308 39.343 1.00 41.55 272 LYS A N 1
ATOM 2065 C CA . LYS A 1 296 ? 24.545 23.034 40.250 1.00 42.56 272 LYS A CA 1
ATOM 2066 C C . LYS A 1 296 ? 25.817 23.449 39.491 1.00 40.56 272 LYS A C 1
ATOM 2067 O O . LYS A 1 296 ? 26.103 22.872 38.448 1.00 37.95 272 LYS A O 1
ATOM 2073 N N . PRO A 1 297 ? 26.572 24.450 40.007 1.00 39.59 273 PRO A N 1
ATOM 2074 C CA . PRO A 1 297 ? 27.711 24.995 39.229 1.00 37.85 273 PRO A CA 1
ATOM 2075 C C . PRO A 1 297 ? 28.777 23.949 38.838 1.00 36.02 273 PRO A C 1
ATOM 2076 O O . PRO A 1 297 ? 29.201 23.937 37.684 1.00 34.48 273 PRO A O 1
ATOM 2080 N N . ALA A 1 298 ? 29.182 23.066 39.755 1.00 35.46 274 ALA A N 1
ATOM 2081 C CA . ALA A 1 298 ? 30.204 22.044 39.400 1.00 34.85 274 ALA A CA 1
ATOM 2082 C C . ALA A 1 298 ? 29.721 21.082 38.291 1.00 33.93 274 ALA A C 1
ATOM 2083 O O . ALA A 1 298 ? 30.443 20.802 37.340 1.00 32.35 274 ALA A O 1
ATOM 2085 N N . GLU A 1 299 ? 28.483 20.633 38.414 1.00 34.27 275 GLU A N 1
ATOM 2086 C CA . GLU A 1 299 ? 27.812 19.769 37.453 1.00 34.86 275 GLU A CA 1
ATOM 2087 C C . GLU A 1 299 ? 27.766 20.451 36.062 1.00 32.15 275 GLU A C 1
ATOM 2088 O O . GLU A 1 299 ? 28.063 19.825 35.032 1.00 30.52 275 GLU A O 1
ATOM 2094 N N . ILE A 1 300 ? 27.445 21.738 36.063 1.00 30.85 276 ILE A N 1
ATOM 2095 C CA . ILE A 1 300 ? 27.381 22.499 34.799 1.00 29.58 276 ILE A CA 1
ATOM 2096 C C . ILE A 1 300 ? 28.756 22.562 34.168 1.00 28.74 276 ILE A C 1
ATOM 2097 O O . ILE A 1 300 ? 28.884 22.374 32.941 1.00 27.62 276 ILE A O 1
ATOM 2102 N N . GLU A 1 301 ? 29.784 22.830 34.978 1.00 28.68 277 GLU A N 1
ATOM 2103 C CA . GLU A 1 301 ? 31.142 22.939 34.437 1.00 28.40 277 GLU A CA 1
ATOM 2104 C C . GLU A 1 301 ? 31.628 21.600 33.869 1.00 28.23 277 GLU A C 1
ATOM 2105 O O . GLU A 1 301 ? 32.281 21.579 32.814 1.00 27.53 277 GLU A O 1
ATOM 2111 N N . ALA A 1 302 ? 31.330 20.494 34.559 1.00 28.12 278 ALA A N 1
ATOM 2112 C CA . ALA A 1 302 ? 31.682 19.168 34.023 1.00 28.22 278 ALA A CA 1
ATOM 2113 C C . ALA A 1 302 ? 30.962 18.907 32.698 1.00 27.89 278 ALA A C 1
ATOM 2114 O O . ALA A 1 302 ? 31.552 18.384 31.758 1.00 27.56 278 ALA A O 1
ATOM 2116 N N . ASP A 1 303 ? 29.679 19.294 32.635 1.00 28.10 279 ASP A N 1
ATOM 2117 C CA . ASP A 1 303 ? 28.890 19.119 31.435 1.00 27.66 279 ASP A CA 1
ATOM 2118 C C . ASP A 1 303 ? 29.441 19.980 30.297 1.00 26.31 279 ASP A C 1
ATOM 2119 O O . ASP A 1 303 ? 29.503 19.507 29.137 1.00 25.54 279 ASP A O 1
ATOM 2124 N N . PHE A 1 304 ? 29.852 21.216 30.616 1.00 25.44 280 PHE A N 1
ATOM 2125 C CA . PHE A 1 304 ? 30.494 22.091 29.638 1.00 24.82 280 PHE A CA 1
ATOM 2126 C C . PHE A 1 304 ? 31.737 21.422 29.019 1.00 24.70 280 PHE A C 1
ATOM 2127 O O . PHE A 1 304 ? 31.905 21.380 27.788 1.00 23.75 280 PHE A O 1
ATOM 2135 N N . GLN A 1 305 ? 32.612 20.899 29.871 1.00 24.99 281 GLN A N 1
ATOM 2136 C CA . GLN A 1 305 ? 33.841 20.304 29.349 1.00 25.44 281 GLN A CA 1
ATOM 2137 C C . GLN A 1 305 ? 33.559 19.095 28.475 1.00 25.84 281 GLN A C 1
ATOM 2138 O O . GLN A 1 305 ? 34.212 18.893 27.457 1.00 25.42 281 GLN A O 1
ATOM 2144 N N . ARG A 1 306 ? 32.584 18.286 28.877 1.00 26.87 282 ARG A N 1
ATOM 2145 C CA . ARG A 1 306 ? 32.256 17.057 28.154 1.00 27.85 282 ARG A CA 1
ATOM 2146 C C . ARG A 1 306 ? 31.587 17.340 26.814 1.00 26.80 282 ARG A C 1
ATOM 2147 O O . ARG A 1 306 ? 31.952 16.734 25.818 1.00 26.49 282 ARG A O 1
ATOM 2155 N N . ARG A 1 307 ? 30.601 18.237 26.808 1.00 25.89 283 ARG A N 1
ATOM 2156 C CA . ARG A 1 307 ? 29.697 18.376 25.670 1.00 25.32 283 ARG A CA 1
ATOM 2157 C C . ARG A 1 307 ? 29.949 19.590 24.775 1.00 24.46 283 ARG A C 1
ATOM 2158 O O . ARG A 1 307 ? 29.522 19.592 23.635 1.00 23.60 283 ARG A O 1
ATOM 2166 N N . VAL A 1 308 ? 30.609 20.612 25.313 1.00 24.24 284 VAL A N 1
ATOM 2167 C CA . VAL A 1 308 ? 30.734 21.894 24.620 1.00 23.69 284 VAL A CA 1
ATOM 2168 C C . VAL A 1 308 ? 32.189 22.233 24.278 1.00 23.38 284 VAL A C 1
ATOM 2169 O O . VAL A 1 308 ? 32.468 22.724 23.175 1.00 22.48 284 VAL A O 1
ATOM 2173 N N . MET A 1 309 ? 33.130 21.964 25.176 1.00 23.59 285 MET A N 1
ATOM 2174 C CA . MET A 1 309 ? 34.518 22.268 24.885 1.00 24.04 285 MET A CA 1
ATOM 2175 C C . MET A 1 309 ? 35.061 21.662 23.557 1.00 23.45 285 MET A C 1
ATOM 2176 O O . MET A 1 309 ? 35.834 22.324 22.852 1.00 23.09 285 MET A O 1
ATOM 2181 N N . PRO A 1 310 ? 34.660 20.421 23.185 1.00 23.37 286 PRO A N 1
ATOM 2182 C CA . PRO A 1 310 ? 35.239 19.868 21.942 1.00 23.41 286 PRO A CA 1
ATOM 2183 C C . PRO A 1 310 ? 34.957 20.752 20.711 1.00 22.83 286 PRO A C 1
ATOM 2184 O O . PRO A 1 310 ? 35.855 20.953 19.872 1.00 22.78 286 PRO A O 1
ATOM 2188 N N . GLY A 1 311 ? 33.768 21.321 20.662 1.00 23.61 287 GLY A N 1
ATOM 2189 C CA . GLY A 1 311 ? 33.381 22.237 19.569 1.00 23.42 287 GLY A CA 1
ATOM 2190 C C . GLY A 1 311 ? 34.130 23.549 19.565 1.00 23.58 287 GLY A C 1
ATOM 2191 O O . GLY A 1 311 ? 34.244 24.211 18.506 1.00 23.74 287 GLY A O 1
ATOM 2192 N N . LEU A 1 312 ? 34.645 23.969 20.720 1.00 23.77 288 LEU A N 1
ATOM 2193 C CA . LEU A 1 312 ? 35.388 25.232 20.802 1.00 24.04 288 LEU A CA 1
ATOM 2194 C C . LEU A 1 312 ? 36.825 25.165 20.309 1.00 24.39 288 LEU A C 1
ATOM 2195 O O . LEU A 1 312 ? 37.423 26.181 20.039 1.00 25.55 288 LEU A O 1
ATOM 2200 N N . VAL A 1 313 ? 37.397 23.973 20.213 1.00 24.36 289 VAL A N 1
ATOM 2201 C CA . VAL A 1 313 ? 38.810 23.823 19.928 1.00 24.62 289 VAL A CA 1
ATOM 2202 C C . VAL A 1 313 ? 39.210 24.563 18.642 1.00 24.34 289 VAL A C 1
ATOM 2203 O O . VAL A 1 313 ? 40.151 25.353 18.674 1.00 24.41 289 VAL A O 1
ATOM 2207 N N . TYR A 1 314 ? 38.561 24.265 17.524 1.00 24.18 290 TYR A N 1
ATOM 2208 C CA . TYR A 1 314 ? 38.941 24.936 16.273 1.00 24.03 290 TYR A CA 1
ATOM 2209 C C . TYR A 1 314 ? 38.486 26.392 16.243 1.00 23.90 290 TYR A C 1
ATOM 2210 O O . TYR A 1 314 ? 39.172 27.241 15.675 1.00 23.57 290 TYR A O 1
ATOM 2219 N N . CYS A 1 315 ? 37.370 26.686 16.888 1.00 24.21 291 CYS A N 1
ATOM 2220 C CA . CYS A 1 315 ? 36.883 28.072 16.968 1.00 24.57 291 CYS A CA 1
ATOM 2221 C C . CYS A 1 315 ? 37.927 28.991 17.600 1.00 25.35 291 CYS A C 1
ATOM 2222 O O . CYS A 1 315 ? 38.120 30.122 17.125 1.00 24.97 291 CYS A O 1
ATOM 2225 N N . GLN A 1 316 ? 38.630 28.497 18.620 1.00 26.07 292 GLN A N 1
ATOM 2226 C CA . GLN A 1 316 ? 39.678 29.262 19.320 1.00 27.33 292 GLN A CA 1
ATOM 2227 C C . GLN A 1 316 ? 40.882 29.586 18.458 1.00 26.91 292 GLN A C 1
ATOM 2228 O O . GLN A 1 316 ? 41.687 30.417 18.866 1.00 27.30 292 GLN A O 1
ATOM 2234 N N . GLN A 1 317 ? 41.053 28.846 17.359 1.00 25.87 293 GLN A N 1
ATOM 2235 C CA . GLN A 1 317 ? 42.178 28.996 16.453 1.00 26.26 293 GLN A CA 1
ATOM 2236 C C . GLN A 1 317 ? 41.893 29.906 15.253 1.00 25.31 293 GLN A C 1
ATOM 2237 O O . GLN A 1 317 ? 42.809 30.304 14.548 1.00 24.93 293 GLN A O 1
ATOM 2243 N N . VAL A 1 318 ? 40.625 30.221 15.028 1.00 25.17 294 VAL A N 1
ATOM 2244 C CA . VAL A 1 318 ? 40.232 31.048 13.883 1.00 24.99 294 VAL A CA 1
ATOM 2245 C C . VAL A 1 318 ? 39.522 32.337 14.281 1.00 24.12 294 VAL A C 1
ATOM 2246 O O . VAL A 1 318 ? 39.568 33.330 13.522 1.00 23.93 294 VAL A O 1
ATOM 2250 N N . GLY A 1 319 ? 38.852 32.351 15.423 1.00 23.40 295 GLY A N 1
ATOM 2251 C CA . GLY A 1 319 ? 38.058 33.516 15.850 1.00 23.04 295 GLY A CA 1
ATOM 2252 C C . GLY A 1 319 ? 36.636 33.410 15.334 1.00 22.46 295 GLY A C 1
ATOM 2253 O O . GLY A 1 319 ? 36.203 32.346 14.864 1.00 22.28 295 GLY A O 1
ATOM 2254 N N . ASN A 1 320 ? 35.877 34.494 15.418 1.00 22.04 296 ASN A N 1
ATOM 2255 C CA . ASN A 1 320 ? 34.511 34.468 14.907 1.00 22.13 296 ASN A CA 1
ATOM 2256 C C . ASN A 1 320 ? 34.602 34.564 13.373 1.00 21.82 296 ASN A C 1
ATOM 2257 O O . ASN A 1 320 ? 35.103 35.577 12.852 1.00 21.77 296 ASN A O 1
ATOM 2262 N N . ILE A 1 321 ? 34.113 33.535 12.681 1.00 21.78 297 ILE A N 1
ATOM 2263 C CA . ILE A 1 321 ? 34.071 33.524 11.218 1.00 21.92 297 ILE A CA 1
ATOM 2264 C C . ILE A 1 321 ? 32.616 33.624 10.728 1.00 22.52 297 ILE A C 1
ATOM 2265 O O . ILE A 1 321 ? 32.278 33.174 9.647 1.00 21.75 297 ILE A O 1
ATOM 2270 N N . MET A 1 322 ? 31.822 34.332 11.522 1.00 23.11 298 MET A N 1
ATOM 2271 C CA . MET A 1 322 ? 30.464 34.746 11.178 1.00 24.60 298 MET A CA 1
ATOM 2272 C C . MET A 1 322 ? 29.593 33.593 10.800 1.00 23.52 298 MET A C 1
ATOM 2273 O O . MET A 1 322 ? 29.475 32.664 11.579 1.00 22.94 298 MET A O 1
ATOM 2278 N N . GLY A 1 323 ? 29.032 33.571 9.595 1.00 23.55 299 GLY A N 1
ATOM 2279 C CA . GLY A 1 323 ? 28.098 32.507 9.239 1.00 23.42 299 GLY A CA 1
ATOM 2280 C C . GLY A 1 323 ? 28.652 31.102 9.138 1.00 23.44 299 GLY A C 1
ATOM 2281 O O . GLY A 1 323 ? 27.871 30.159 9.103 1.00 25.91 299 GLY A O 1
ATOM 2282 N N . ALA A 1 324 ? 29.984 30.959 9.075 1.00 21.35 300 ALA A N 1
ATOM 2283 C CA . ALA A 1 324 ? 30.648 29.670 9.037 1.00 20.95 300 ALA A CA 1
ATOM 2284 C C . ALA A 1 324 ? 30.972 29.099 10.449 1.00 20.74 300 ALA A C 1
ATOM 2285 O O . ALA A 1 324 ? 31.363 27.938 10.563 1.00 21.10 300 ALA A O 1
ATOM 2287 N N . THR A 1 325 ? 30.842 29.905 11.498 1.00 20.41 301 THR A N 1
ATOM 2288 C CA . THR A 1 325 ? 31.394 29.505 12.796 1.00 20.77 301 THR A CA 1
ATOM 2289 C C . THR A 1 325 ? 30.718 28.263 13.347 1.00 20.88 301 THR A C 1
ATOM 2290 O O . THR A 1 325 ? 31.393 27.350 13.847 1.00 21.10 301 THR A O 1
ATOM 2294 N N . LEU A 1 326 ? 29.397 28.200 13.292 1.00 20.70 302 LEU A N 1
ATOM 2295 C CA . LEU A 1 326 ? 28.695 26.981 13.787 1.00 20.94 302 LEU A CA 1
ATOM 2296 C C . LEU A 1 326 ? 29.133 25.699 13.042 1.00 21.20 302 LEU A C 1
ATOM 2297 O O . LEU A 1 326 ? 29.228 24.622 13.629 1.00 21.44 302 LEU A O 1
ATOM 2302 N N . PHE A 1 327 ? 29.395 25.816 11.736 1.00 20.96 303 PHE A N 1
ATOM 2303 C CA . PHE A 1 327 ? 29.845 24.668 10.965 1.00 21.35 303 PHE A CA 1
ATOM 2304 C C . PHE A 1 327 ? 31.257 24.275 11.346 1.00 21.33 303 PHE A C 1
ATOM 2305 O O . PHE A 1 327 ? 31.565 23.076 11.409 1.00 22.11 303 PHE A O 1
ATOM 2313 N N . LEU A 1 328 ? 32.087 25.259 11.664 1.00 21.21 304 LEU A N 1
ATOM 2314 C CA . LEU A 1 328 ? 33.412 24.947 12.167 1.00 21.93 304 LEU A CA 1
ATOM 2315 C C . LEU A 1 328 ? 33.315 24.257 13.539 1.00 21.87 304 LEU A C 1
ATOM 2316 O O . LEU A 1 328 ? 34.069 23.331 13.836 1.00 22.13 304 LEU A O 1
ATOM 2321 N N . SER A 1 329 ? 32.414 24.764 14.385 1.00 21.18 305 SER A N 1
ATOM 2322 C CA . SER A 1 329 ? 32.173 24.131 15.687 1.00 21.29 305 SER A CA 1
ATOM 2323 C C . SER A 1 329 ? 31.734 22.668 15.545 1.00 21.51 305 SER A C 1
ATOM 2324 O O . SER A 1 329 ? 32.244 21.767 16.226 1.00 21.48 305 SER A O 1
ATOM 2327 N N . LEU A 1 330 ? 30.843 22.409 14.594 1.00 21.33 306 LEU A N 1
ATOM 2328 C CA . LEU A 1 330 ? 30.467 21.024 14.269 1.00 22.07 306 LEU A CA 1
ATOM 2329 C C . LEU A 1 330 ? 31.672 20.162 13.875 1.00 22.30 306 LEU A C 1
ATOM 2330 O O . LEU A 1 330 ? 31.862 19.067 14.418 1.00 22.76 306 LEU A O 1
ATOM 2335 N N . ALA A 1 331 ? 32.501 20.671 12.969 1.00 22.01 307 ALA A N 1
ATOM 2336 C CA . ALA A 1 331 ? 33.685 19.945 12.548 1.00 22.42 307 ALA A CA 1
ATOM 2337 C C . ALA A 1 331 ? 34.624 19.699 13.759 1.00 22.74 307 ALA A C 1
ATOM 2338 O O . ALA A 1 331 ? 35.210 18.622 13.902 1.00 23.14 307 ALA A O 1
ATOM 2340 N N . SER A 1 332 ? 34.737 20.718 14.619 1.00 22.34 308 SER A N 1
ATOM 2341 C CA . SER A 1 332 ? 35.555 20.605 15.834 1.00 22.70 308 SER A CA 1
ATOM 2342 C C . SER A 1 332 ? 35.014 19.573 16.821 1.00 23.37 308 SER A C 1
ATOM 2343 O O . SER A 1 332 ? 35.782 18.798 17.407 1.00 23.79 308 SER A O 1
ATOM 2346 N N . THR A 1 333 ? 33.704 19.569 17.016 1.00 23.21 309 THR A N 1
ATOM 2347 C CA . THR A 1 333 ? 33.058 18.560 17.848 1.00 24.16 309 THR A CA 1
ATOM 2348 C C . THR A 1 333 ? 33.367 17.131 17.342 1.00 24.96 309 THR A C 1
ATOM 2349 O O . THR A 1 333 ? 33.711 16.242 18.117 1.00 25.47 309 THR A O 1
ATOM 2353 N N . ILE A 1 334 ? 33.241 16.934 16.033 1.00 24.86 310 ILE A N 1
ATOM 2354 C CA . ILE A 1 334 ? 33.460 15.611 15.432 1.00 26.01 310 ILE A CA 1
ATOM 2355 C C . ILE A 1 334 ? 34.904 15.151 15.629 1.00 26.55 310 ILE A C 1
ATOM 2356 O O . ILE A 1 334 ? 35.153 14.016 16.076 1.00 27.76 310 ILE A O 1
ATOM 2361 N N . ASP A 1 335 ? 35.863 16.023 15.322 1.00 26.47 311 ASP A N 1
ATOM 2362 C CA . ASP A 1 335 ? 37.276 15.664 15.475 1.00 27.62 311 ASP A CA 1
ATOM 2363 C C . ASP A 1 335 ? 37.736 15.469 16.918 1.00 27.40 311 ASP A C 1
ATOM 2364 O O . ASP A 1 335 ? 38.569 14.586 17.207 1.00 28.11 311 ASP A O 1
ATOM 2369 N N . ASN A 1 336 ? 37.198 16.282 17.824 1.00 26.46 312 ASN A N 1
ATOM 2370 C CA . ASN A 1 336 ? 37.705 16.326 19.193 1.00 26.67 312 ASN A CA 1
ATOM 2371 C C . ASN A 1 336 ? 36.882 15.573 20.236 1.00 26.96 312 ASN A C 1
ATOM 2372 O O . ASN A 1 336 ? 37.385 15.313 21.332 1.00 27.76 312 ASN A O 1
ATOM 2377 N N . GLY A 1 337 ? 35.671 15.174 19.884 1.00 26.72 313 GLY A N 1
ATOM 2378 C CA . GLY A 1 337 ? 34.811 14.373 20.741 1.00 27.14 313 GLY A CA 1
ATOM 2379 C C . GLY A 1 337 ? 34.967 12.882 20.484 1.00 27.97 313 GLY A C 1
ATOM 2380 O O . GLY A 1 337 ? 35.813 12.464 19.698 1.00 28.51 313 GLY A O 1
ATOM 2381 N N . ASP A 1 338 ? 34.145 12.068 21.143 1.00 28.47 314 ASP A N 1
ATOM 2382 C CA . ASP A 1 338 ? 34.229 10.608 21.060 1.00 29.69 314 ASP A CA 1
ATOM 2383 C C . ASP A 1 338 ? 33.054 10.083 20.255 1.00 29.89 314 ASP A C 1
ATOM 2384 O O . ASP A 1 338 ? 31.886 10.339 20.629 1.00 29.62 314 ASP A O 1
ATOM 2389 N N . PHE A 1 339 ? 33.357 9.390 19.156 1.00 30.66 315 PHE A N 1
ATOM 2390 C CA . PHE A 1 339 ? 32.334 8.817 18.268 1.00 31.56 315 PHE A CA 1
ATOM 2391 C C . PHE A 1 339 ? 32.556 7.321 18.129 1.00 33.65 315 PHE A C 1
ATOM 2392 O O . PHE A 1 339 ? 32.337 6.741 17.082 1.00 35.15 315 PHE A O 1
ATOM 2400 N N . SER A 1 340 ? 32.942 6.674 19.222 1.00 34.69 316 SER A N 1
ATOM 2401 C CA . SER A 1 340 ? 33.089 5.202 19.183 1.00 36.15 316 SER A CA 1
ATOM 2402 C C . SER A 1 340 ? 31.725 4.490 19.036 1.00 36.55 316 SER A C 1
ATOM 2403 O O . SER A 1 340 ? 31.687 3.326 18.685 1.00 37.76 316 SER A O 1
ATOM 2406 N N . THR A 1 341 ? 30.620 5.203 19.298 1.00 35.73 317 THR A N 1
ATOM 2407 C CA . THR A 1 341 ? 29.259 4.796 18.977 1.00 36.16 317 THR A CA 1
ATOM 2408 C C . THR A 1 341 ? 28.549 6.031 18.362 1.00 34.42 317 THR A C 1
ATOM 2409 O O . THR A 1 341 ? 29.037 7.129 18.565 1.00 33.56 317 THR A O 1
ATOM 2413 N N . PRO A 1 342 ? 27.418 5.862 17.625 1.00 33.70 318 PRO A N 1
ATOM 2414 C CA . PRO A 1 342 ? 26.821 7.087 17.051 1.00 32.48 318 PRO A CA 1
ATOM 2415 C C . PRO A 1 342 ? 26.383 8.093 18.105 1.00 31.73 318 PRO A C 1
ATOM 2416 O O . PRO A 1 342 ? 25.940 7.694 19.198 1.00 32.46 318 PRO A O 1
ATOM 2420 N N . ARG A 1 343 ? 26.530 9.381 17.781 1.00 30.11 319 ARG A N 1
ATOM 2421 C CA . ARG A 1 343 ? 26.250 10.470 18.722 1.00 29.50 319 ARG A CA 1
ATOM 2422 C C . ARG A 1 343 ? 25.329 11.498 18.087 1.00 28.42 319 ARG A C 1
ATOM 2423 O O . ARG A 1 343 ? 25.406 11.753 16.885 1.00 27.85 319 ARG A O 1
ATOM 2431 N N . ARG A 1 344 ? 24.480 12.098 18.920 1.00 27.82 320 ARG A N 1
ATOM 2432 C CA . ARG A 1 344 ? 23.601 13.173 18.486 1.00 27.11 320 ARG A CA 1
ATOM 2433 C C . ARG A 1 344 ? 24.158 14.498 18.960 1.00 26.31 320 ARG A C 1
ATOM 2434 O O . ARG A 1 344 ? 24.583 14.647 20.117 1.00 26.19 320 ARG A O 1
ATOM 2442 N N . ILE A 1 345 ? 24.213 15.448 18.018 1.00 25.39 321 ILE A N 1
ATOM 2443 C CA . ILE A 1 345 ? 24.723 16.777 18.263 1.00 24.84 321 ILE A CA 1
ATOM 2444 C C . ILE A 1 345 ? 23.602 17.785 18.102 1.00 24.51 321 ILE A C 1
ATOM 2445 O O . ILE A 1 345 ? 22.922 17.802 17.063 1.00 24.21 321 ILE A O 1
ATOM 2450 N N . GLY A 1 346 ? 23.426 18.627 19.117 1.00 24.62 322 GLY A N 1
ATOM 2451 C CA . GLY A 1 346 ? 22.510 19.764 19.025 1.00 24.46 322 GLY A CA 1
ATOM 2452 C C . GLY A 1 346 ? 23.254 20.985 18.538 1.00 24.33 322 GLY A C 1
ATOM 2453 O O . GLY A 1 346 ? 24.391 21.251 18.979 1.00 24.84 322 GLY A O 1
ATOM 2454 N N . MET A 1 347 ? 22.616 21.726 17.641 1.00 23.83 323 MET A N 1
ATOM 2455 C CA . MET A 1 347 ? 23.211 22.844 16.946 1.00 23.83 323 MET A CA 1
ATOM 2456 C C . MET A 1 347 ? 22.401 24.116 17.191 1.00 22.84 323 MET A C 1
ATOM 2457 O O . MET A 1 347 ? 21.196 24.127 16.927 1.00 22.51 323 MET A O 1
ATOM 2462 N N . PHE A 1 348 ? 23.068 25.178 17.629 1.00 21.89 324 PHE A N 1
ATOM 2463 C CA . PHE A 1 348 ? 22.424 26.493 17.831 1.00 21.42 324 PHE A CA 1
ATOM 2464 C C . PHE A 1 348 ? 23.072 27.555 16.974 1.00 20.96 324 PHE A C 1
ATOM 2465 O O . PHE A 1 348 ? 24.264 27.846 17.128 1.00 20.62 324 PHE A O 1
ATOM 2473 N N . SER A 1 349 ? 22.273 28.117 16.068 1.00 20.79 325 SER A N 1
ATOM 2474 C CA . SER A 1 349 ? 22.687 29.201 15.194 1.00 20.52 325 SER A CA 1
ATOM 2475 C C . SER A 1 349 ? 22.057 30.509 15.604 1.00 20.28 325 SER A C 1
ATOM 2476 O O . SER A 1 349 ? 20.867 30.551 15.916 1.00 20.36 325 SER A O 1
ATOM 2479 N N . TYR A 1 350 ? 22.830 31.586 15.584 1.00 20.22 326 TYR A N 1
ATOM 2480 C CA . TYR A 1 350 ? 22.333 32.961 15.846 1.00 20.29 326 TYR A CA 1
ATOM 2481 C C . TYR A 1 350 ? 22.921 33.884 14.806 1.00 20.13 326 TYR A C 1
ATOM 2482 O O . TYR A 1 350 ? 24.092 33.741 14.457 1.00 20.53 326 TYR A O 1
ATOM 2491 N N . GLY A 1 351 ? 22.131 34.839 14.316 1.00 19.89 327 GLY A N 1
ATOM 2492 C CA . GLY A 1 351 ? 22.674 35.920 13.537 1.00 19.97 327 GLY A CA 1
ATOM 2493 C C . GLY A 1 351 ? 22.087 37.216 14.054 1.00 20.14 327 GLY A C 1
ATOM 2494 O O . GLY A 1 351 ? 20.862 37.298 14.258 1.00 20.37 327 GLY A O 1
ATOM 2495 N N . SER A 1 352 ? 22.929 38.223 14.268 1.00 20.07 328 SER A N 1
ATOM 2496 C CA . SER A 1 352 ? 22.448 39.557 14.684 1.00 20.87 328 SER A CA 1
ATOM 2497 C C . SER A 1 352 ? 21.377 40.098 13.743 1.00 20.54 328 SER A C 1
ATOM 2498 O O . SER A 1 352 ? 21.370 39.779 12.528 1.00 20.35 328 SER A O 1
ATOM 2501 N N . GLY A 1 353 ? 20.456 40.873 14.292 1.00 20.24 329 GLY A N 1
ATOM 2502 C CA . GLY A 1 353 ? 19.481 41.576 13.475 1.00 20.21 329 GLY A CA 1
ATOM 2503 C C . GLY A 1 353 ? 17.998 41.311 13.634 1.00 20.03 329 GLY A C 1
ATOM 2504 O O . GLY A 1 353 ? 17.238 42.232 13.308 1.00 20.02 329 GLY A O 1
ATOM 2505 N N . CYS A 1 354 ? 17.510 40.136 14.029 1.00 20.03 330 CYS A N 1
ATOM 2506 C CA . CYS A 1 354 ? 18.223 38.890 14.314 1.00 20.01 330 CYS A CA 1
ATOM 2507 C C . CYS A 1 354 ? 17.362 37.690 13.864 1.00 20.21 330 CYS A C 1
ATOM 2508 O O . CYS A 1 354 ? 16.145 37.833 13.654 1.00 20.49 330 CYS A O 1
ATOM 2511 N N . CYS A 1 355 ? 17.987 36.517 13.748 1.00 19.87 331 CYS A N 1
ATOM 2512 C CA . CYS A 1 355 ? 17.264 35.252 13.553 1.00 20.20 331 CYS A CA 1
ATOM 2513 C C . CYS A 1 355 ? 18.121 34.131 14.158 1.00 20.10 331 CYS A C 1
ATOM 2514 O O . CYS A 1 355 ? 19.335 34.279 14.307 1.00 20.03 331 CYS A O 1
ATOM 2517 N N . SER A 1 356 ? 17.492 33.035 14.534 1.00 20.07 332 SER A N 1
ATOM 2518 C CA . SER A 1 356 ? 18.164 31.933 15.183 1.00 20.21 332 SER A CA 1
ATOM 2519 C C . SER A 1 356 ? 17.441 30.623 14.928 1.00 20.55 332 SER A C 1
ATOM 2520 O O . SER A 1 356 ? 16.260 30.614 14.602 1.00 20.43 332 SER A O 1
ATOM 2523 N N . GLU A 1 357 ? 18.167 29.524 15.113 1.00 20.53 333 GLU A N 1
ATOM 2524 C CA . GLU A 1 357 ? 17.617 28.203 14.907 1.00 21.23 333 GLU A CA 1
ATOM 2525 C C . GLU A 1 357 ? 18.355 27.175 15.721 1.00 21.38 333 GLU A C 1
ATOM 2526 O O . GLU A 1 357 ? 19.579 27.228 15.827 1.00 21.24 333 GLU A O 1
ATOM 2532 N N . PHE A 1 358 ? 17.599 26.245 16.299 1.00 21.59 334 PHE A N 1
ATOM 2533 C CA . PHE A 1 358 ? 18.151 25.066 16.968 1.00 22.13 334 PHE A CA 1
ATOM 2534 C C . PHE A 1 358 ? 17.734 23.833 16.184 1.00 22.48 334 PHE A C 1
ATOM 2535 O O . PHE A 1 358 ? 16.559 23.686 15.804 1.00 22.49 334 PHE A O 1
ATOM 2543 N N . TYR A 1 359 ? 18.704 22.957 15.899 1.00 22.49 335 TYR A N 1
ATOM 2544 C CA . TYR A 1 359 ? 18.450 21.774 15.088 1.00 22.88 335 TYR A CA 1
ATOM 2545 C C . TYR A 1 359 ? 19.428 20.680 15.472 1.00 23.02 335 TYR A C 1
ATOM 2546 O O . TYR A 1 359 ? 20.230 20.903 16.355 1.00 22.76 335 TYR A O 1
ATOM 2555 N N . SER A 1 360 ? 19.335 19.499 14.855 1.00 23.20 336 SER A N 1
ATOM 2556 C CA . SER A 1 360 ? 20.169 18.373 15.355 1.00 23.67 336 SER A CA 1
ATOM 2557 C C . SER A 1 360 ? 20.422 17.316 14.311 1.00 23.97 336 SER A C 1
ATOM 2558 O O . SER A 1 360 ? 19.737 17.264 13.288 1.00 24.13 336 SER A O 1
ATOM 2561 N N . GLY A 1 361 ? 21.434 16.497 14.555 1.00 23.96 337 GLY A N 1
ATOM 2562 C CA . GLY A 1 361 ? 21.699 15.349 13.709 1.00 24.38 337 GLY A CA 1
ATOM 2563 C C . GLY A 1 361 ? 22.649 14.382 14.377 1.00 24.87 337 GLY A C 1
ATOM 2564 O O . GLY A 1 361 ? 23.055 14.609 15.521 1.00 24.89 337 GLY A O 1
ATOM 2565 N N . VAL A 1 362 ? 23.025 13.346 13.633 1.00 25.34 338 VAL A N 1
ATOM 2566 C CA . VAL A 1 362 ? 23.820 12.237 14.151 1.00 26.24 338 VAL A CA 1
ATOM 2567 C C . VAL A 1 362 ? 25.085 12.024 13.336 1.00 26.32 338 VAL A C 1
ATOM 2568 O O . VAL A 1 362 ? 25.067 12.136 12.099 1.00 26.74 338 VAL A O 1
ATOM 2572 N N . VAL A 1 363 ? 26.172 11.717 14.042 1.00 26.53 339 VAL A N 1
ATOM 2573 C CA . VAL A 1 363 ? 27.452 11.348 13.464 1.00 26.76 339 VAL A CA 1
ATOM 2574 C C . VAL A 1 363 ? 27.792 9.918 13.923 1.00 27.95 339 VAL A C 1
ATOM 2575 O O . VAL A 1 363 ? 27.692 9.603 15.121 1.00 27.86 339 VAL A O 1
ATOM 2579 N N . THR A 1 364 ? 28.191 9.074 12.972 1.00 28.81 340 THR A N 1
ATOM 2580 C CA . THR A 1 364 ? 28.568 7.692 13.263 1.00 30.03 340 THR A CA 1
ATOM 2581 C C . THR A 1 364 ? 30.086 7.587 13.394 1.00 30.24 340 THR A C 1
ATOM 2582 O O . THR A 1 364 ? 30.821 8.470 12.961 1.00 29.00 340 THR A O 1
ATOM 2586 N N . PRO A 1 365 ? 30.581 6.451 13.937 1.00 31.66 341 PRO A N 1
ATOM 2587 C CA . PRO A 1 365 ? 32.039 6.256 13.955 1.00 32.45 341 PRO A CA 1
ATOM 2588 C C . PRO A 1 365 ? 32.667 6.326 12.569 1.00 32.85 341 PRO A C 1
ATOM 2589 O O . PRO A 1 365 ? 33.753 6.839 12.398 1.00 32.50 341 PRO A O 1
ATOM 2593 N N . GLU A 1 366 ? 31.947 5.839 11.581 1.00 34.27 342 GLU A N 1
ATOM 2594 C CA . GLU A 1 366 ? 32.402 5.854 10.191 1.00 35.23 342 GLU A CA 1
ATOM 2595 C C . GLU A 1 366 ? 32.522 7.287 9.661 1.00 33.48 342 GLU A C 1
ATOM 2596 O O . GLU A 1 366 ? 33.535 7.653 9.037 1.00 33.33 342 GLU A O 1
ATOM 2602 N N . GLY A 1 367 ? 31.493 8.093 9.911 1.00 32.05 343 GLY A N 1
ATOM 2603 C CA . GLY A 1 367 ? 31.509 9.509 9.591 1.00 30.76 343 GLY A CA 1
ATOM 2604 C C . GLY A 1 367 ? 32.645 10.281 10.254 1.00 30.24 343 GLY A C 1
ATOM 2605 O O . GLY A 1 367 ? 33.318 11.079 9.608 1.00 29.30 343 GLY A O 1
ATOM 2606 N N . ALA A 1 368 ? 32.874 10.021 11.551 1.00 30.22 344 ALA A N 1
ATOM 2607 C CA . ALA A 1 368 ? 33.963 10.679 12.266 1.00 30.15 344 ALA A CA 1
ATOM 2608 C C . ALA A 1 368 ? 35.307 10.290 11.681 1.00 30.75 344 ALA A C 1
ATOM 2609 O O . ALA A 1 368 ? 36.192 11.133 11.590 1.00 30.72 344 ALA A O 1
ATOM 2611 N N . ALA A 1 369 ? 35.456 9.029 11.262 1.00 31.97 345 ALA A N 1
ATOM 2612 C CA . ALA A 1 369 ? 36.709 8.580 10.639 1.00 33.10 345 ALA A CA 1
ATOM 2613 C C . ALA A 1 369 ? 36.951 9.301 9.320 1.00 32.96 345 ALA A C 1
ATOM 2614 O O . ALA A 1 369 ? 38.067 9.736 9.061 1.00 33.38 345 ALA A O 1
ATOM 2616 N N . ILE A 1 370 ? 35.914 9.447 8.499 1.00 32.85 346 ILE A N 1
ATOM 2617 C CA . ILE A 1 370 ? 36.030 10.245 7.256 1.00 32.59 346 ILE A CA 1
ATOM 2618 C C . ILE A 1 370 ? 36.419 11.684 7.581 1.00 32.23 346 ILE A C 1
ATOM 2619 O O . ILE A 1 370 ? 37.345 12.247 6.983 1.00 32.24 346 ILE A O 1
ATOM 2624 N N . ALA A 1 371 ? 35.723 12.286 8.536 1.00 31.93 347 ALA A N 1
ATOM 2625 C CA . ALA A 1 371 ? 36.043 13.651 8.939 1.00 32.14 347 ALA A CA 1
ATOM 2626 C C . ALA A 1 371 ? 37.508 13.833 9.373 1.00 32.97 347 ALA A C 1
ATOM 2627 O O . ALA A 1 371 ? 38.152 14.814 8.999 1.00 32.89 347 ALA A O 1
ATOM 2629 N N . ALA A 1 372 ? 38.037 12.872 10.125 1.00 34.28 348 ALA A N 1
ATOM 2630 C CA . ALA A 1 372 ? 39.417 12.921 10.625 1.00 35.80 348 ALA A CA 1
ATOM 2631 C C . ALA A 1 372 ? 40.429 12.953 9.488 1.00 36.51 348 ALA A C 1
ATOM 2632 O O . ALA A 1 372 ? 41.472 13.575 9.613 1.00 37.04 348 ALA A O 1
ATOM 2634 N N . GLN A 1 373 ? 40.109 12.305 8.373 1.00 38.25 349 GLN A N 1
ATOM 2635 C CA . GLN A 1 373 ? 41.011 12.277 7.208 1.00 39.28 349 GLN A CA 1
ATOM 2636 C C . GLN A 1 373 ? 41.234 13.641 6.579 1.00 38.00 349 GLN A C 1
ATOM 2637 O O . GLN A 1 373 ? 42.172 13.808 5.820 1.00 38.12 349 GLN A O 1
ATOM 2643 N N . GLN A 1 374 ? 40.396 14.625 6.897 1.00 35.67 350 GLN A N 1
ATOM 2644 C CA . GLN A 1 374 ? 40.551 15.955 6.334 1.00 34.39 350 GLN A CA 1
ATOM 2645 C C . GLN A 1 374 ? 41.728 16.728 6.938 1.00 32.74 350 GLN A C 1
ATOM 2646 O O . GLN A 1 374 ? 42.217 17.691 6.333 1.00 31.57 350 GLN A O 1
ATOM 2652 N N . GLY A 1 375 ? 42.164 16.321 8.121 1.00 31.55 351 GLY A N 1
ATOM 2653 C CA . GLY A 1 375 ? 43.335 16.897 8.746 1.00 31.40 351 GLY A CA 1
ATOM 2654 C C . GLY A 1 375 ? 43.197 18.368 9.093 1.00 30.21 351 GLY A C 1
ATOM 2655 O O . GLY A 1 375 ? 44.141 19.138 8.899 1.00 30.25 351 GLY A O 1
ATOM 2656 N N . ILE A 1 376 ? 42.050 18.752 9.637 1.00 29.03 352 ILE A N 1
ATOM 2657 C CA . ILE A 1 376 ? 41.832 20.159 9.981 1.00 28.62 352 ILE A CA 1
ATOM 2658 C C . ILE A 1 376 ? 42.887 20.667 10.977 1.00 28.65 352 ILE A C 1
ATOM 2659 O O . ILE A 1 376 ? 43.458 21.731 10.790 1.00 28.09 352 ILE A O 1
ATOM 2664 N N . SER A 1 377 ? 43.175 19.898 12.023 1.00 29.08 353 SER A N 1
ATOM 2665 C CA . SER A 1 377 ? 44.111 20.366 13.046 1.00 29.72 353 SER A CA 1
ATOM 2666 C C . SER A 1 377 ? 45.502 20.663 12.457 1.00 30.27 353 SER A C 1
ATOM 2667 O O . SER A 1 377 ? 46.091 21.717 12.717 1.00 30.13 353 SER A O 1
ATOM 2670 N N . ALA A 1 378 ? 45.986 19.750 11.628 1.00 30.67 354 ALA A N 1
ATOM 2671 C CA . ALA A 1 378 ? 47.234 19.964 10.896 1.00 31.37 354 ALA A CA 1
ATOM 2672 C C . ALA A 1 378 ? 47.233 21.198 9.996 1.00 30.69 354 ALA A C 1
ATOM 2673 O O . ALA A 1 378 ? 48.234 21.926 9.952 1.00 31.15 354 ALA A O 1
ATOM 2675 N N . GLN A 1 379 ? 46.132 21.423 9.272 1.00 30.17 355 GLN A N 1
ATOM 2676 C CA . GLN A 1 379 ? 45.991 22.606 8.410 1.00 29.52 355 GLN A CA 1
ATOM 2677 C C . GLN A 1 379 ? 46.131 23.868 9.246 1.00 28.59 355 GLN A C 1
ATOM 2678 O O . GLN A 1 379 ? 46.882 24.773 8.891 1.00 27.93 355 GLN A O 1
ATOM 2684 N N . LEU A 1 380 ? 45.432 23.918 10.373 1.00 27.77 356 LEU A N 1
ATOM 2685 C CA . LEU A 1 380 ? 45.464 25.127 11.192 1.00 27.68 356 LEU A CA 1
ATOM 2686 C C . LEU A 1 380 ? 46.843 25.351 11.789 1.00 29.03 356 LEU A C 1
ATOM 2687 O O . LEU A 1 380 ? 47.318 26.494 11.827 1.00 28.33 356 LEU A O 1
ATOM 2692 N N . ALA A 1 381 ? 47.518 24.265 12.190 1.00 30.03 357 ALA A N 1
ATOM 2693 C CA . ALA A 1 381 ? 48.843 24.405 12.765 1.00 31.70 357 ALA A CA 1
ATOM 2694 C C . ALA A 1 381 ? 49.882 24.917 11.760 1.00 32.66 357 ALA A C 1
ATOM 2695 O O . ALA A 1 381 ? 50.892 25.471 12.192 1.00 33.84 357 ALA A O 1
ATOM 2697 N N . ASP A 1 382 ? 49.656 24.722 10.455 1.00 32.73 358 ASP A N 1
ATOM 2698 C CA . ASP A 1 382 ? 50.625 25.084 9.420 1.00 34.57 358 ASP A CA 1
ATOM 2699 C C . ASP A 1 382 ? 50.521 26.542 8.942 1.00 33.51 358 ASP A C 1
ATOM 2700 O O . ASP A 1 382 ? 51.336 26.970 8.109 1.00 35.05 358 ASP A O 1
ATOM 2705 N N . ARG A 1 383 ? 49.578 27.327 9.480 1.00 30.83 359 ARG A N 1
ATOM 2706 C CA . ARG A 1 383 ? 49.439 28.721 9.062 1.00 29.67 359 ARG A CA 1
ATOM 2707 C C . ARG A 1 383 ? 50.609 29.575 9.551 1.00 30.52 359 ARG A C 1
ATOM 2708 O O . ARG A 1 383 ? 51.249 29.270 10.586 1.00 30.66 359 ARG A O 1
ATOM 2716 N N . TYR A 1 384 ? 50.836 30.677 8.837 1.00 30.30 360 TYR A N 1
ATOM 2717 C CA . TYR A 1 384 ? 51.870 31.651 9.210 1.00 31.25 360 TYR A CA 1
ATOM 2718 C C . TYR A 1 384 ? 51.457 32.405 10.459 1.00 30.98 360 TYR A C 1
ATOM 2719 O O . TYR A 1 384 ? 50.330 32.861 10.567 1.00 29.64 360 TYR A O 1
ATOM 2728 N N . SER A 1 385 ? 52.364 32.494 11.428 1.00 32.09 361 SER A N 1
ATOM 2729 C CA . SER A 1 385 ? 52.069 33.215 12.669 1.00 32.48 361 SER A CA 1
ATOM 2730 C C . SER A 1 385 ? 52.559 34.653 12.535 1.00 32.69 361 SER A C 1
ATOM 2731 O O . SER A 1 385 ? 53.781 34.874 12.551 1.00 33.90 361 SER A O 1
ATOM 2734 N N . LEU A 1 386 ? 51.637 35.611 12.430 1.00 32.40 362 LEU A N 1
ATOM 2735 C CA . LEU A 1 386 ? 51.983 37.026 12.218 1.00 32.94 362 LEU A CA 1
ATOM 2736 C C . LEU A 1 386 ? 52.591 37.684 13.458 1.00 34.26 362 LEU A C 1
ATOM 2737 O O . LEU A 1 386 ? 52.135 37.445 14.565 1.00 33.33 362 LEU A O 1
ATOM 2742 N N . SER A 1 387 ? 53.592 38.533 13.245 1.00 36.23 363 SER A N 1
ATOM 2743 C CA . SER A 1 387 ? 54.023 39.464 14.288 1.00 37.77 363 SER A CA 1
ATOM 2744 C C . SER A 1 387 ? 53.018 40.603 14.335 1.00 38.43 363 SER A C 1
ATOM 2745 O O . SER A 1 387 ? 52.211 40.821 13.404 1.00 35.64 363 SER A O 1
ATOM 2748 N N . MET A 1 388 ? 53.071 41.363 15.417 1.00 39.65 364 MET A N 1
ATOM 2749 C CA . MET A 1 388 ? 52.180 42.516 15.529 1.00 40.86 364 MET A CA 1
ATOM 2750 C C . MET A 1 388 ? 52.522 43.586 14.462 1.00 40.46 364 MET A C 1
ATOM 2751 O O . MET A 1 388 ? 51.624 44.268 13.942 1.00 40.04 364 MET A O 1
ATOM 2756 N N . GLU A 1 389 ? 53.801 43.699 14.118 1.00 41.18 365 GLU A N 1
ATOM 2757 C CA . GLU A 1 389 ? 54.256 44.579 13.046 1.00 42.33 365 GLU A CA 1
ATOM 2758 C C . GLU A 1 389 ? 53.664 44.189 11.680 1.00 39.46 365 GLU A C 1
ATOM 2759 O O . GLU A 1 389 ? 53.196 45.049 10.928 1.00 38.07 365 GLU A O 1
ATOM 2765 N N . GLU A 1 390 ? 53.704 42.898 11.372 1.00 37.75 366 GLU A N 1
ATOM 2766 C CA . GLU A 1 390 ? 53.108 42.386 10.133 1.00 35.75 366 GLU A CA 1
ATOM 2767 C C . GLU A 1 390 ? 51.603 42.615 10.112 1.00 34.38 366 GLU A C 1
ATOM 2768 O O . GLU A 1 390 ? 51.061 43.054 9.100 1.00 32.63 366 GLU A O 1
ATOM 2774 N N . TYR A 1 391 ? 50.935 42.332 11.233 1.00 33.64 367 TYR A N 1
ATOM 2775 C CA . TYR A 1 391 ? 49.488 42.517 11.346 1.00 32.94 367 TYR A CA 1
ATOM 2776 C C . TYR A 1 391 ? 49.092 43.969 11.082 1.00 32.90 367 TYR A C 1
ATOM 2777 O O . TYR A 1 391 ? 48.176 44.241 10.313 1.00 30.76 367 TYR A O 1
ATOM 2786 N N . GLU A 1 392 ? 49.789 44.910 11.716 1.00 34.45 368 GLU A N 1
ATOM 2787 C CA . GLU A 1 392 ? 49.484 46.331 11.495 1.00 35.55 368 GLU A CA 1
ATOM 2788 C C . GLU A 1 392 ? 49.706 46.738 10.030 1.00 34.71 368 GLU A C 1
ATOM 2789 O O . GLU A 1 392 ? 48.925 47.499 9.481 1.00 32.81 368 GLU A O 1
ATOM 2795 N N . GLN A 1 393 ? 50.765 46.223 9.410 1.00 34.90 369 GLN A N 1
ATOM 2796 C CA . GLN A 1 393 ? 51.016 46.498 8.004 1.00 35.49 369 GLN A CA 1
ATOM 2797 C C . GLN A 1 393 ? 49.871 45.926 7.155 1.00 33.64 369 GLN A C 1
ATOM 2798 O O . GLN A 1 393 ? 49.383 46.577 6.213 1.00 32.48 369 GLN A O 1
ATOM 2804 N N . LEU A 1 394 ? 49.461 44.705 7.503 1.00 32.84 370 LEU A N 1
ATOM 2805 C CA . LEU A 1 394 ? 48.361 44.034 6.783 1.00 32.28 370 LEU A CA 1
ATOM 2806 C C . LEU A 1 394 ? 47.114 44.889 6.803 1.00 31.25 370 LEU A C 1
ATOM 2807 O O . LEU A 1 394 ? 46.519 45.116 5.760 1.00 30.64 370 LEU A O 1
ATOM 2812 N N . LEU A 1 395 ? 46.718 45.401 7.975 1.00 31.15 371 LEU A N 1
ATOM 2813 C CA . LEU A 1 395 ? 45.563 46.296 8.067 1.00 31.68 371 LEU A CA 1
ATOM 2814 C C . LEU A 1 395 ? 45.702 47.507 7.158 1.00 30.89 371 LEU A C 1
ATOM 2815 O O . LEU A 1 395 ? 44.772 47.864 6.449 1.00 30.56 371 LEU A O 1
ATOM 2820 N N . TYR A 1 396 ? 46.857 48.153 7.220 1.00 31.22 372 TYR A N 1
ATOM 2821 C CA . TYR A 1 396 ? 47.143 49.317 6.380 1.00 31.35 372 TYR A CA 1
ATOM 2822 C C . TYR A 1 396 ? 47.021 48.993 4.875 1.00 30.82 372 TYR A C 1
ATOM 2823 O O . TYR A 1 396 ? 46.413 49.729 4.125 1.00 29.53 372 TYR A O 1
ATOM 2832 N N . HIS A 1 397 ? 47.540 47.844 4.476 1.00 30.67 373 HIS A N 1
ATOM 2833 C CA A HIS A 1 397 ? 47.557 47.458 3.065 0.50 30.47 373 HIS A CA 1
ATOM 2834 C CA B HIS A 1 397 ? 47.598 47.463 3.049 0.50 31.05 373 HIS A CA 1
ATOM 2835 C C . HIS A 1 397 ? 46.201 47.010 2.535 1.00 30.77 373 HIS A C 1
ATOM 2836 O O . HIS A 1 397 ? 45.967 47.023 1.321 1.00 32.18 373 HIS A O 1
ATOM 2849 N N . SER A 1 398 ? 45.284 46.668 3.442 1.00 31.04 374 SER A N 1
ATOM 2850 C CA . SER A 1 398 ? 43.932 46.175 3.093 1.00 31.68 374 SER A CA 1
ATOM 2851 C C . SER A 1 398 ? 43.014 47.150 2.360 1.00 31.22 374 SER A C 1
ATOM 2852 O O . SER A 1 398 ? 42.116 46.706 1.629 1.00 30.71 374 SER A O 1
ATOM 2855 N N . SER A 1 399 ? 43.240 48.459 2.507 1.00 32.86 375 SER A N 1
ATOM 2856 C CA . SER A 1 399 ? 42.449 49.476 1.762 1.00 33.60 375 SER A CA 1
ATOM 2857 C C . SER A 1 399 ? 42.471 49.349 0.242 1.00 32.61 375 SER A C 1
ATOM 2858 O O . SER A 1 399 ? 41.538 49.761 -0.430 1.00 31.22 375 SER A O 1
ATOM 2861 N N . ALA A 1 400 ? 43.534 48.778 -0.294 1.00 31.88 376 ALA A N 1
ATOM 2862 C CA . ALA A 1 400 ? 43.637 48.608 -1.729 1.00 31.68 376 ALA A CA 1
ATOM 2863 C C . ALA A 1 400 ? 42.614 47.655 -2.341 1.00 29.73 376 ALA A C 1
ATOM 2864 O O . ALA A 1 400 ? 42.406 47.714 -3.554 1.00 29.02 376 ALA A O 1
ATOM 2866 N N . VAL A 1 401 ? 41.995 46.788 -1.521 1.00 27.74 377 VAL A N 1
ATOM 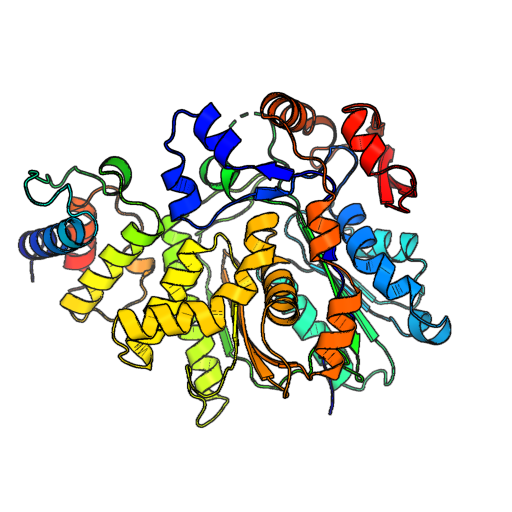2867 C CA . VAL A 1 401 ? 40.975 45.861 -1.970 1.00 27.90 377 VAL A CA 1
ATOM 2868 C C . VAL A 1 401 ? 39.668 46.121 -1.212 1.00 27.18 377 VAL A C 1
ATOM 2869 O O . VAL A 1 401 ? 38.873 45.199 -1.034 1.00 28.03 377 VAL A O 1
ATOM 2873 N N . ALA A 1 402 ? 39.441 47.369 -0.826 1.00 25.92 378 ALA A N 1
ATOM 2874 C CA . ALA A 1 402 ? 38.132 47.760 -0.211 1.00 25.95 378 ALA A CA 1
ATOM 2875 C C . ALA A 1 402 ? 36.971 47.429 -1.144 1.00 24.98 378 ALA A C 1
ATOM 2876 O O . ALA A 1 402 ? 37.100 47.367 -2.374 1.00 24.80 378 ALA A O 1
ATOM 2878 N N . PHE A 1 403 ? 35.791 47.286 -0.548 1.00 24.51 379 PHE A N 1
ATOM 2879 C CA . PHE A 1 403 ? 34.565 47.189 -1.316 1.00 23.41 379 PHE A CA 1
ATOM 2880 C C . PHE A 1 403 ? 34.482 48.311 -2.330 1.00 23.51 379 PHE A C 1
ATOM 2881 O O . PHE A 1 403 ? 34.787 49.480 -2.031 1.00 24.05 379 PHE A O 1
ATOM 2889 N N . GLY A 1 404 ? 34.114 47.940 -3.549 1.00 24.46 380 GLY A N 1
ATOM 2890 C CA . GLY A 1 404 ? 33.886 48.902 -4.630 1.00 24.83 380 GLY A CA 1
ATOM 2891 C C . GLY A 1 404 ? 35.111 49.185 -5.503 1.00 24.64 380 GLY A C 1
ATOM 2892 O O . GLY A 1 404 ? 35.035 49.995 -6.438 1.00 24.83 380 GLY A O 1
ATOM 2893 N N . THR A 1 405 ? 36.241 48.555 -5.178 1.00 23.78 381 THR A N 1
ATOM 2894 C CA . THR A 1 405 ? 37.457 48.689 -5.953 1.00 24.12 381 THR A CA 1
ATOM 2895 C C . THR A 1 405 ? 37.244 48.283 -7.406 1.00 24.15 381 THR A C 1
ATOM 2896 O O . THR A 1 405 ? 36.740 47.205 -7.678 1.00 24.15 381 THR A O 1
ATOM 2900 N N . ARG A 1 406 ? 37.604 49.187 -8.322 1.00 25.02 382 ARG A N 1
ATOM 2901 C CA . ARG A 1 406 ? 37.444 48.936 -9.757 1.00 25.61 382 ARG A CA 1
ATOM 2902 C C . ARG A 1 406 ? 38.670 48.218 -10.357 1.00 24.45 382 ARG A C 1
ATOM 2903 O O . ARG A 1 406 ? 38.521 47.329 -11.175 1.00 23.46 382 ARG A O 1
ATOM 2911 N N . ASN A 1 407 ? 39.868 48.646 -9.969 1.00 24.02 383 ASN A N 1
ATOM 2912 C CA . ASN A 1 407 ? 41.122 48.067 -10.509 1.00 24.19 383 ASN A CA 1
ATOM 2913 C C . ASN A 1 407 ? 42.155 47.956 -9.414 1.00 24.06 383 ASN A C 1
ATOM 2914 O O . ASN A 1 407 ? 42.404 48.915 -8.676 1.00 24.65 383 ASN A O 1
ATOM 2919 N N . VAL A 1 408 ? 42.739 46.783 -9.271 1.00 23.43 384 VAL A N 1
ATOM 2920 C CA . VAL A 1 408 ? 43.883 46.608 -8.369 1.00 23.32 384 VAL A CA 1
ATOM 2921 C C . VAL A 1 408 ? 44.673 45.405 -8.879 1.00 23.56 384 VAL A C 1
ATOM 2922 O O . VAL A 1 408 ? 44.085 44.443 -9.373 1.00 23.49 384 VAL A O 1
ATOM 2926 N N . THR A 1 409 ? 46.000 45.464 -8.743 1.00 23.53 385 THR A N 1
ATOM 2927 C CA . THR A 1 409 ? 46.863 44.332 -9.089 1.00 24.17 385 THR A CA 1
ATOM 2928 C C . THR A 1 409 ? 47.627 43.960 -7.847 1.00 24.05 385 THR A C 1
ATOM 2929 O O . THR A 1 409 ? 48.408 44.764 -7.349 1.00 24.82 385 THR A O 1
ATOM 2933 N N . LEU A 1 410 ? 47.389 42.773 -7.297 1.00 23.94 386 LEU A N 1
ATOM 2934 C CA . LEU A 1 410 ? 47.988 42.426 -6.005 1.00 24.42 386 LEU A CA 1
ATOM 2935 C C . LEU A 1 410 ? 49.487 42.087 -6.092 1.00 24.83 386 LEU A C 1
ATOM 2936 O O . LEU A 1 410 ? 49.936 41.399 -7.011 1.00 25.65 386 LEU A O 1
ATOM 2941 N N . ASP A 1 411 ? 50.234 42.574 -5.105 1.00 24.78 387 ASP A N 1
ATOM 2942 C CA . ASP A 1 411 ? 51.602 42.144 -4.862 1.00 25.27 387 ASP A CA 1
ATOM 2943 C C . ASP A 1 411 ? 51.636 40.934 -3.921 1.00 25.27 387 ASP A C 1
ATOM 2944 O O . ASP A 1 411 ? 51.463 41.060 -2.685 1.00 25.20 387 ASP A O 1
ATOM 2949 N N . TYR A 1 412 ? 51.870 39.777 -4.503 1.00 25.47 388 TYR A N 1
ATOM 2950 C CA . TYR A 1 412 ? 51.980 38.549 -3.741 1.00 26.23 388 TYR A CA 1
ATOM 2951 C C . TYR A 1 412 ? 53.170 38.536 -2.784 1.00 27.49 388 TYR A C 1
ATOM 2952 O O . TYR A 1 412 ? 53.171 37.787 -1.810 1.00 27.99 388 TYR A O 1
ATOM 2961 N N . GLN A 1 413 ? 54.166 39.375 -3.052 1.00 28.09 389 GLN A N 1
ATOM 2962 C CA . GLN A 1 413 ? 55.342 39.462 -2.208 1.00 29.96 389 GLN A CA 1
ATOM 2963 C C . GLN A 1 413 ? 55.247 40.565 -1.163 1.00 29.92 389 GLN A C 1
ATOM 2964 O O . GLN A 1 413 ? 56.274 40.999 -0.625 1.00 30.90 389 GLN A O 1
ATOM 2970 N N . LEU A 1 414 ? 54.026 40.980 -0.822 1.00 28.90 390 LEU A N 1
ATOM 2971 C CA . LEU A 1 414 ? 53.826 41.828 0.347 1.00 29.39 390 LEU A CA 1
ATOM 2972 C C . LEU A 1 414 ? 54.592 41.312 1.573 1.00 30.75 390 LEU A C 1
ATOM 2973 O O . LEU A 1 414 ? 55.370 42.052 2.186 1.00 31.09 390 LEU A O 1
ATOM 2978 N N . PHE A 1 415 ? 54.335 40.057 1.927 1.00 31.08 391 PHE A N 1
ATOM 2979 C CA . PHE A 1 415 ? 55.062 39.366 2.987 1.00 33.06 391 PHE A CA 1
ATOM 2980 C C . PHE A 1 415 ? 55.664 38.109 2.369 1.00 33.89 391 PHE A C 1
ATOM 2981 O O . PHE A 1 415 ? 54.980 37.121 2.223 1.00 33.32 391 PHE A O 1
ATOM 2989 N N . PRO A 1 416 ? 56.942 38.162 1.975 1.00 35.54 392 PRO A N 1
ATOM 2990 C CA . PRO A 1 416 ? 57.590 36.994 1.345 1.00 36.93 392 PRO A CA 1
ATOM 2991 C C . PRO A 1 416 ? 57.423 35.685 2.127 1.00 37.85 392 PRO A C 1
ATOM 2992 O O . PRO A 1 416 ? 57.160 34.636 1.526 1.00 38.09 392 PRO A O 1
ATOM 2996 N N . GLY A 1 417 ? 57.502 35.756 3.453 1.00 38.64 393 GLY A N 1
ATOM 2997 C CA . GLY A 1 417 ? 57.374 34.562 4.297 1.00 39.74 393 GLY A CA 1
ATOM 2998 C C . GLY A 1 417 ? 56.006 33.926 4.311 1.00 38.90 393 GLY A C 1
ATOM 2999 O O . GLY A 1 417 ? 55.890 32.702 4.409 1.00 39.60 393 GLY A O 1
ATOM 3000 N N . VAL A 1 418 ? 54.968 34.757 4.218 1.00 37.43 394 VAL A N 1
ATOM 3001 C CA . VAL A 1 418 ? 53.600 34.272 4.120 1.00 36.71 394 VAL A CA 1
ATOM 3002 C C . VAL A 1 418 ? 53.459 33.558 2.795 1.00 36.26 394 VAL A C 1
ATOM 3003 O O . VAL A 1 418 ? 52.867 32.493 2.745 1.00 36.57 394 VAL A O 1
ATOM 3007 N N . TRP A 1 419 ? 54.018 34.126 1.731 1.00 35.89 395 TRP A N 1
ATOM 3008 C CA . TRP A 1 419 ? 53.887 33.513 0.424 1.00 36.19 395 TRP A CA 1
ATOM 3009 C C . TRP A 1 419 ? 54.516 32.123 0.373 1.00 39.24 395 TRP A C 1
ATOM 3010 O O . TRP A 1 419 ? 53.940 31.201 -0.214 1.00 38.91 395 TRP A O 1
ATOM 3021 N N . LYS A 1 420 ? 55.677 31.981 1.008 1.00 42.41 396 LYS A N 1
ATOM 3022 C CA . LYS A 1 420 ? 56.381 30.694 1.045 1.00 46.11 396 LYS A CA 1
ATOM 3023 C C . LYS A 1 420 ? 55.503 29.581 1.634 1.00 47.35 396 LYS A C 1
ATOM 3024 O O . LYS A 1 420 ? 55.611 28.438 1.204 1.00 49.98 396 LYS A O 1
ATOM 3030 N N . LYS A 1 421 ? 54.623 29.921 2.579 1.00 47.74 397 LYS A N 1
ATOM 3031 C CA . LYS A 1 421 ? 53.651 28.977 3.151 1.00 48.51 397 LYS A CA 1
ATOM 3032 C C . LYS A 1 421 ? 52.504 28.595 2.192 1.00 48.98 397 LYS A C 1
ATOM 3033 O O . LYS A 1 421 ? 51.992 27.485 2.277 1.00 52.69 397 LYS A O 1
ATOM 3039 N N . ILE A 1 422 ? 52.107 29.510 1.308 1.00 46.28 398 ILE A N 1
ATOM 3040 C CA . ILE A 1 422 ? 50.996 29.314 0.359 1.00 45.03 398 ILE A CA 1
ATOM 3041 C C . ILE A 1 422 ? 51.455 28.626 -0.936 1.00 44.89 398 ILE A C 1
ATOM 3042 O O . ILE A 1 422 ? 50.779 27.727 -1.437 1.00 45.62 398 ILE A O 1
ATOM 3047 N N . ALA A 1 423 ? 52.591 29.057 -1.480 1.00 45.00 399 ALA A N 1
ATOM 3048 C CA . ALA A 1 423 ? 53.035 28.641 -2.822 1.00 44.52 399 ALA A CA 1
ATOM 3049 C C . ALA A 1 423 ? 53.277 27.145 -2.887 1.00 44.82 399 ALA A C 1
ATOM 3050 O O . ALA A 1 423 ? 54.022 26.608 -2.069 1.00 46.70 399 ALA A O 1
ATOM 3052 N N . GLY A 1 424 ? 52.701 26.490 -3.887 1.00 42.83 400 GLY A N 1
ATOM 3053 C CA . GLY A 1 424 ? 52.904 25.055 -4.099 1.00 43.36 400 GLY A CA 1
ATOM 3054 C C . GLY A 1 424 ? 51.851 24.194 -3.434 1.00 42.33 400 GLY A C 1
ATOM 3055 O O . GLY A 1 424 ? 51.899 22.980 -3.552 1.00 43.21 400 GLY A O 1
ATOM 3056 N N . LYS A 1 425 ? 50.870 24.802 -2.762 1.00 40.50 401 LYS A N 1
ATOM 3057 C CA . LYS A 1 425 ? 49.845 24.027 -2.059 1.00 40.22 401 LYS A CA 1
ATOM 3058 C C . LYS A 1 425 ? 48.531 23.870 -2.812 1.00 37.87 401 LYS A C 1
ATOM 3059 O O . LYS A 1 425 ? 47.632 23.236 -2.315 1.00 38.34 401 LYS A O 1
ATOM 3065 N N . GLY A 1 426 ? 48.412 24.443 -4.000 1.00 35.73 402 GLY A N 1
ATOM 3066 C CA . GLY A 1 426 ? 47.180 24.359 -4.756 1.00 33.91 402 GLY A CA 1
ATOM 3067 C C . GLY A 1 426 ? 46.074 25.210 -4.145 1.00 31.57 402 GLY A C 1
ATOM 3068 O O . GLY A 1 426 ? 44.934 24.781 -4.085 1.00 30.95 402 GLY A O 1
ATOM 3069 N N . ARG A 1 427 ? 46.463 26.417 -3.742 1.00 30.48 403 ARG A N 1
ATOM 3070 C CA A ARG A 1 427 ? 45.584 27.422 -3.122 0.50 29.04 403 ARG A CA 1
ATOM 3071 C CA B ARG A 1 427 ? 45.528 27.368 -3.132 0.50 28.80 403 ARG A CA 1
ATOM 3072 C C . ARG A 1 427 ? 45.104 28.411 -4.150 1.00 27.40 403 ARG A C 1
ATOM 3073 O O . ARG A 1 427 ? 45.907 28.858 -4.984 1.00 27.63 403 ARG A O 1
ATOM 3088 N N . LEU A 1 428 ? 43.838 28.817 -4.065 1.00 24.90 404 LEU A N 1
ATOM 3089 C CA . LEU A 1 428 ? 43.372 29.922 -4.858 1.00 23.58 404 LEU A CA 1
ATOM 3090 C C . LEU A 1 428 ? 43.637 31.248 -4.121 1.00 22.67 404 LEU A C 1
ATOM 3091 O O . LEU A 1 428 ? 43.387 31.373 -2.903 1.00 22.18 404 LEU A O 1
ATOM 3096 N N . VAL A 1 429 ? 44.106 32.229 -4.882 1.00 22.28 405 VAL A N 1
ATOM 3097 C CA . VAL A 1 429 ? 44.293 33.595 -4.402 1.00 21.98 405 VAL A CA 1
ATOM 3098 C C . VAL A 1 429 ? 43.644 34.587 -5.376 1.00 21.51 405 VAL A C 1
ATOM 3099 O O . VAL A 1 429 ? 43.412 34.263 -6.564 1.00 21.89 405 VAL A O 1
ATOM 3103 N N . LEU A 1 430 ? 43.382 35.785 -4.862 1.00 21.29 406 LEU A N 1
ATOM 3104 C CA . LEU A 1 430 ? 42.933 36.921 -5.674 1.00 21.50 406 LEU A CA 1
ATOM 3105 C C . LEU A 1 430 ? 44.135 37.585 -6.328 1.00 22.48 406 LEU A C 1
ATOM 3106 O O . LEU A 1 430 ? 44.991 38.157 -5.638 1.00 22.24 406 LEU A O 1
ATOM 3111 N N . LYS A 1 431 ? 44.186 37.525 -7.669 1.00 22.95 407 LYS A N 1
ATOM 3112 C CA . LYS A 1 431 ? 45.278 38.093 -8.444 1.00 24.56 407 LYS A CA 1
ATOM 3113 C C . LYS A 1 431 ? 45.088 39.567 -8.731 1.00 23.81 407 LYS A C 1
ATOM 3114 O O . LYS A 1 431 ? 46.054 40.362 -8.647 1.00 23.57 407 LYS A O 1
ATOM 3120 N N . ALA A 1 432 ? 43.862 39.943 -9.076 1.00 22.72 408 ALA A N 1
ATOM 3121 C CA . ALA A 1 432 ? 43.585 41.301 -9.536 1.00 22.83 408 ALA A CA 1
ATOM 3122 C C . ALA A 1 432 ? 42.088 41.526 -9.594 1.00 22.54 408 ALA A C 1
ATOM 3123 O O . ALA A 1 432 ? 41.311 40.573 -9.635 1.00 22.41 408 ALA A O 1
ATOM 3125 N N . ILE A 1 433 ? 41.718 42.798 -9.639 1.00 22.37 409 ILE A N 1
ATOM 3126 C CA . ILE A 1 433 ? 40.388 43.207 -10.056 1.00 22.52 409 ILE A CA 1
ATOM 3127 C C . ILE A 1 433 ? 40.608 44.102 -11.275 1.00 23.46 409 ILE A C 1
ATOM 3128 O O . ILE A 1 433 ? 41.450 45.008 -11.248 1.00 23.60 409 ILE A O 1
ATOM 3133 N N . LYS A 1 434 ? 39.891 43.824 -12.351 1.00 24.14 410 LYS A N 1
ATOM 3134 C CA . LYS A 1 434 ? 40.040 44.590 -13.596 1.00 26.19 410 LYS A CA 1
ATOM 3135 C C . LYS A 1 434 ? 38.668 44.977 -14.070 1.00 25.69 410 LYS A C 1
ATOM 3136 O O . LYS A 1 434 ? 37.842 44.129 -14.389 1.00 24.73 410 LYS A O 1
ATOM 3142 N N . GLU A 1 435 ? 38.382 46.269 -14.010 1.00 26.14 411 GLU A N 1
ATOM 3143 C CA . 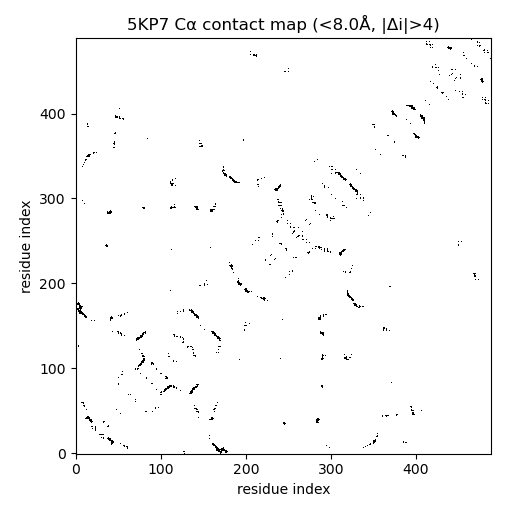GLU A 1 435 ? 37.047 46.786 -14.323 1.00 27.26 411 GLU A CA 1
ATOM 3144 C C . GLU A 1 435 ? 35.958 46.009 -13.577 1.00 25.82 411 GLU A C 1
ATOM 3145 O O . GLU A 1 435 ? 34.977 45.543 -14.154 1.00 25.31 411 GLU A O 1
ATOM 3151 N N . PHE A 1 436 ? 36.171 45.913 -12.262 1.00 24.44 412 PHE A N 1
ATOM 3152 C CA . PHE A 1 436 ? 35.302 45.191 -11.308 1.00 23.71 412 PHE A CA 1
ATOM 3153 C C . PHE A 1 436 ? 35.308 43.677 -11.421 1.00 23.54 412 PHE A C 1
ATOM 3154 O O . PHE A 1 436 ? 34.750 43.012 -10.521 1.00 23.45 412 PHE A O 1
ATOM 3162 N N . HIS A 1 437 ? 35.944 43.103 -12.437 1.00 23.39 413 HIS A N 1
ATOM 3163 C CA . HIS A 1 437 ? 35.989 41.651 -12.604 1.00 23.56 413 HIS A CA 1
ATOM 3164 C C . HIS A 1 437 ? 37.117 41.087 -11.780 1.00 22.74 413 HIS A C 1
ATOM 3165 O O . HIS A 1 437 ? 38.285 41.488 -11.955 1.00 22.44 413 HIS A O 1
ATOM 3172 N N . ARG A 1 438 ? 36.788 40.191 -10.849 1.00 22.08 414 ARG A N 1
ATOM 3173 C CA . ARG A 1 438 ? 37.821 39.593 -9.990 1.00 22.18 414 ARG A CA 1
ATOM 3174 C C . ARG A 1 438 ? 38.462 38.427 -10.708 1.00 23.07 414 ARG A C 1
ATOM 3175 O O . ARG A 1 438 ? 37.774 37.581 -11.290 1.00 23.75 414 ARG A O 1
ATOM 3183 N N . LYS A 1 439 ? 39.790 38.407 -10.686 1.00 23.71 415 LYS A N 1
ATOM 3184 C CA . LYS A 1 439 ? 40.578 37.360 -11.330 1.00 25.24 415 LYS A CA 1
ATOM 3185 C C . LYS A 1 439 ? 41.327 36.622 -10.245 1.00 23.76 415 LYS A C 1
ATOM 3186 O O . LYS A 1 439 ? 41.994 37.261 -9.419 1.00 23.40 415 LYS A O 1
ATOM 3192 N N . TYR A 1 440 ? 41.252 35.296 -10.299 1.00 23.19 416 TYR A N 1
ATOM 3193 C CA . TYR A 1 440 ? 41.874 34.423 -9.317 1.00 22.92 416 TYR A CA 1
ATOM 3194 C C . TYR A 1 440 ? 42.913 33.516 -9.962 1.00 24.09 416 TYR A C 1
ATOM 3195 O O . TYR A 1 440 ? 42.886 33.279 -11.196 1.00 24.80 416 TYR A O 1
ATOM 3204 N N . GLU A 1 441 ? 43.830 33.016 -9.143 1.00 24.42 417 GLU A N 1
ATOM 3205 C CA . GLU A 1 441 ? 44.959 32.188 -9.625 1.00 26.40 417 GLU A CA 1
ATOM 3206 C C . GLU A 1 441 ? 45.202 31.055 -8.633 1.00 26.55 417 GLU A C 1
ATOM 3207 O O . GLU A 1 441 ? 45.177 31.265 -7.425 1.00 24.88 417 GLU A O 1
ATOM 3213 N N . TRP A 1 442 ? 45.501 29.869 -9.174 1.00 27.73 418 TRP A N 1
ATOM 3214 C CA . TRP A 1 442 ? 45.946 28.740 -8.387 1.00 28.61 418 TRP A CA 1
ATOM 3215 C C . TRP A 1 442 ? 47.452 28.860 -8.213 1.00 29.58 418 TRP A C 1
ATOM 3216 O O . TRP A 1 442 ? 48.187 28.955 -9.199 1.00 30.40 418 TRP A O 1
ATOM 3227 N N . VAL A 1 443 ? 47.927 28.838 -6.986 1.00 29.63 419 VAL A N 1
ATOM 3228 C CA . VAL A 1 443 ? 49.353 29.028 -6.707 1.00 31.17 419 VAL A CA 1
ATOM 3229 C C . VAL A 1 443 ? 49.919 27.898 -5.853 1.00 32.77 419 VAL A C 1
ATOM 3230 O O . VAL A 1 443 ? 51.150 27.769 -5.724 1.00 34.29 419 VAL A O 1
ATOM 3235 N N . MET B 2 25 ? 9.054 46.605 44.557 1.00 83.50 1 MET B N 1
ATOM 3236 C CA . MET B 2 25 ? 10.461 46.989 44.901 1.00 81.29 1 MET B CA 1
ATOM 3237 C C . MET B 2 25 ? 10.868 48.306 44.229 1.00 77.31 1 MET B C 1
ATOM 3238 O O . MET B 2 25 ? 10.400 48.614 43.135 1.00 76.78 1 MET B O 1
ATOM 3243 N N . SER B 2 26 ? 11.744 49.065 44.890 1.00 75.36 2 SER B N 1
ATOM 3244 C CA . SER B 2 26 ? 12.137 50.417 44.448 1.00 72.24 2 SER B CA 1
ATOM 3245 C C . SER B 2 26 ? 13.521 50.458 43.805 1.00 68.55 2 SER B C 1
ATOM 3246 O O . SER B 2 26 ? 14.277 49.500 43.879 1.00 67.84 2 SER B O 1
ATOM 3249 N N . LYS B 2 27 ? 13.844 51.612 43.225 1.00 66.77 3 LYS B N 1
ATOM 3250 C CA . LYS B 2 27 ? 15.140 51.879 42.587 1.00 63.96 3 LYS B CA 1
ATOM 3251 C C . LYS B 2 27 ? 16.332 51.636 43.514 1.00 63.00 3 LYS B C 1
ATOM 3252 O O . LYS B 2 27 ? 17.384 51.151 43.091 1.00 59.73 3 LYS B O 1
ATOM 3258 N N . GLU B 2 28 ? 16.161 51.973 44.783 1.00 64.11 4 GLU B N 1
ATOM 3259 C CA . GLU B 2 28 ? 17.256 51.921 45.745 1.00 65.03 4 GLU B CA 1
ATOM 3260 C C . GLU B 2 28 ? 17.473 50.502 46.274 1.00 62.38 4 GLU B C 1
ATOM 3261 O O . GLU B 2 28 ? 18.612 50.099 46.503 1.00 62.05 4 GLU B O 1
ATOM 3267 N N . GLN B 2 29 ? 16.377 49.766 46.480 1.00 61.84 5 GLN B N 1
ATOM 3268 C CA . GLN B 2 29 ? 16.426 48.339 46.826 1.00 61.67 5 GLN B CA 1
ATOM 3269 C C . GLN B 2 29 ? 17.079 47.515 45.700 1.00 57.23 5 GLN B C 1
ATOM 3270 O O . GLN B 2 29 ? 17.822 46.558 45.956 1.00 56.31 5 GLN B O 1
ATOM 3276 N N . VAL B 2 30 ? 16.786 47.876 44.456 1.00 54.98 6 VAL B N 1
ATOM 3277 C CA . VAL B 2 30 ? 17.333 47.117 43.324 1.00 51.95 6 VAL B CA 1
ATOM 3278 C C . VAL B 2 30 ? 18.837 47.377 43.193 1.00 50.85 6 VAL B C 1
ATOM 3279 O O . VAL B 2 30 ? 19.600 46.443 42.947 1.00 49.82 6 VAL B O 1
ATOM 3283 N N . LEU B 2 31 ? 19.249 48.631 43.382 1.00 51.30 7 LEU B N 1
ATOM 3284 C CA . LEU B 2 31 ? 20.659 49.000 43.360 1.00 51.72 7 LEU B CA 1
ATOM 3285 C C . LEU B 2 31 ? 21.471 48.192 44.374 1.00 52.98 7 LEU B C 1
ATOM 3286 O O . LEU B 2 31 ? 22.582 47.762 44.081 1.00 51.04 7 LEU B O 1
ATOM 3291 N N . LYS B 2 32 ? 20.916 47.958 45.555 1.00 55.45 8 LYS B N 1
ATOM 3292 C CA . LYS B 2 32 ? 21.575 47.072 46.514 1.00 57.58 8 LYS B CA 1
ATOM 3293 C C . LYS B 2 32 ? 21.778 45.651 45.982 1.00 55.08 8 LYS B C 1
ATOM 3294 O O . LYS B 2 32 ? 22.852 45.073 46.177 1.00 53.69 8 LYS B O 1
ATOM 3300 N N . ILE B 2 33 ? 20.767 45.112 45.298 1.00 54.66 9 ILE B N 1
ATOM 3301 C CA . ILE B 2 33 ? 20.839 43.758 44.728 1.00 53.84 9 ILE B CA 1
ATOM 3302 C C . ILE B 2 33 ? 21.856 43.681 43.587 1.00 50.52 9 ILE B C 1
ATOM 3303 O O . ILE B 2 33 ? 22.536 42.665 43.437 1.00 48.91 9 ILE B O 1
ATOM 3308 N N . ILE B 2 34 ? 21.947 44.752 42.796 1.00 48.87 10 ILE B N 1
ATOM 3309 C CA . ILE B 2 34 ? 22.965 44.858 41.731 1.00 48.15 10 ILE B CA 1
ATOM 3310 C C . ILE B 2 34 ? 24.361 44.893 42.353 1.00 48.10 10 ILE B C 1
ATOM 3311 O O . ILE B 2 34 ? 25.274 44.250 41.854 1.00 47.06 10 ILE B O 1
ATOM 3316 N N . LYS B 2 35 ? 24.523 45.623 43.456 1.00 49.33 11 LYS B N 1
ATOM 3317 C CA . LYS B 2 35 ? 25.824 45.668 44.150 1.00 49.91 11 LYS B CA 1
ATOM 3318 C C . LYS B 2 35 ? 26.242 44.308 44.701 1.00 50.09 11 LYS B C 1
ATOM 3319 O O . LYS B 2 35 ? 27.422 43.958 44.653 1.00 50.07 11 LYS B O 1
ATOM 3325 N N . LYS B 2 36 ? 25.275 43.537 45.189 1.00 51.03 12 LYS B N 1
ATOM 3326 C CA . LYS B 2 36 ? 25.553 42.223 45.761 1.00 52.79 12 LYS B CA 1
ATOM 3327 C C . LYS B 2 36 ? 26.135 41.252 44.742 1.00 51.47 12 LYS B C 1
ATOM 3328 O O . LYS B 2 36 ? 27.178 40.640 44.993 1.00 51.53 12 LYS B O 1
ATOM 3334 N N . TYR B 2 37 ? 25.461 41.108 43.596 1.00 49.87 13 TYR B N 1
ATOM 3335 C CA . TYR B 2 37 ? 25.931 40.165 42.571 1.00 49.45 13 TYR B CA 1
ATOM 3336 C C . TYR B 2 37 ? 27.191 40.664 41.868 1.00 46.97 13 TYR B C 1
ATOM 3337 O O . TYR B 2 37 ? 28.039 39.854 41.492 1.00 48.20 13 TYR B O 1
ATOM 3346 N N . THR B 2 38 ? 27.346 41.984 41.760 1.00 45.24 14 THR B N 1
ATOM 3347 C CA . THR B 2 38 ? 28.592 42.592 41.279 1.00 45.07 14 THR B CA 1
ATOM 3348 C C . THR B 2 38 ? 29.786 42.162 42.151 1.00 46.07 14 THR B C 1
ATOM 3349 O O . THR B 2 38 ? 30.804 41.691 41.649 1.00 46.05 14 THR B O 1
ATOM 3353 N N . ARG B 2 39 ? 29.648 42.315 43.466 1.00 46.79 15 ARG B N 1
ATOM 3354 C CA . ARG B 2 39 ? 30.677 41.838 44.401 1.00 48.80 15 ARG B CA 1
ATOM 3355 C C . ARG B 2 39 ? 30.852 40.317 44.380 1.00 49.12 15 ARG B C 1
ATOM 3356 O O . ARG B 2 39 ? 31.958 39.824 44.551 1.00 51.15 15 ARG B O 1
ATOM 3364 N N . GLU B 2 40 ? 29.767 39.583 44.183 1.00 50.01 16 GLU B N 1
ATOM 3365 C CA . GLU B 2 40 ? 29.823 38.120 44.058 1.00 53.19 16 GLU B CA 1
ATOM 3366 C C . GLU B 2 40 ? 30.588 37.672 42.796 1.00 54.19 16 GLU B C 1
ATOM 3367 O O . GLU B 2 40 ? 31.273 36.654 42.794 1.00 54.09 16 GLU B O 1
ATOM 3373 N N . ILE B 2 41 ? 30.447 38.447 41.723 1.00 54.11 17 ILE B N 1
ATOM 3374 C CA . ILE B 2 41 ? 31.144 38.196 40.457 1.00 55.85 17 ILE B CA 1
ATOM 3375 C C . ILE B 2 41 ? 32.585 38.714 40.473 1.00 56.67 17 ILE B C 1
ATOM 3376 O O . ILE B 2 41 ? 33.472 38.073 39.913 1.00 59.21 17 ILE B O 1
ATOM 3381 N N . ALA B 2 42 ? 32.812 39.870 41.090 1.00 56.44 18 ALA B N 1
ATOM 3382 C CA . ALA B 2 42 ? 34.152 40.438 41.230 1.00 58.48 18 ALA B CA 1
ATOM 3383 C C . ALA B 2 42 ? 34.477 40.572 42.717 1.00 60.10 18 ALA B C 1
ATOM 3384 O O . ALA B 2 42 ? 34.284 41.651 43.280 1.00 60.68 18 ALA B O 1
ATOM 3386 N N . PRO B 2 43 ? 34.952 39.474 43.365 1.00 63.19 19 PRO B N 1
ATOM 3387 C CA . PRO B 2 43 ? 35.343 39.473 44.788 1.00 64.99 19 PRO B CA 1
ATOM 3388 C C . PRO B 2 43 ? 36.304 40.584 45.223 1.00 66.69 19 PRO B C 1
ATOM 3389 O O . PRO B 2 43 ? 36.280 40.978 46.386 1.00 69.74 19 PRO B O 1
ATOM 3393 N N . GLU B 2 44 ? 37.149 41.063 44.310 1.00 66.78 20 GLU B N 1
ATOM 3394 C CA . GLU B 2 44 ? 38.052 42.186 44.591 1.00 69.21 20 GLU B CA 1
ATOM 3395 C C . GLU B 2 44 ? 37.333 43.506 44.900 1.00 69.44 20 GLU B C 1
ATOM 3396 O O . GLU B 2 44 ? 37.955 44.417 45.440 1.00 72.27 20 GLU B O 1
ATOM 3402 N N . LEU B 2 45 ? 36.050 43.612 44.533 1.00 67.48 21 LEU B N 1
ATOM 3403 C CA . LEU B 2 45 ? 35.212 44.770 44.875 1.00 67.98 21 LEU B CA 1
ATOM 3404 C C . LEU B 2 45 ? 34.389 44.589 46.160 1.00 69.27 21 LEU B C 1
ATOM 3405 O O . LEU B 2 45 ? 33.535 45.431 46.460 1.00 68.45 21 LEU B O 1
ATOM 3410 N N . GLU B 2 46 ? 34.656 43.517 46.915 1.00 70.60 22 GLU B N 1
ATOM 3411 C CA . GLU B 2 46 ? 33.905 43.191 48.132 1.00 74.09 22 GLU B CA 1
ATOM 3412 C C . GLU B 2 46 ? 33.909 44.332 49.155 1.00 77.71 22 GLU B C 1
ATOM 3413 O O . GLU B 2 46 ? 32.874 44.635 49.753 1.00 79.57 22 GLU B O 1
ATOM 3419 N N . ASP B 2 47 ? 35.070 44.957 49.337 1.00 80.86 23 ASP B N 1
ATOM 3420 C CA . ASP B 2 47 ? 35.246 46.044 50.300 1.00 85.74 23 ASP B CA 1
ATOM 3421 C C . ASP B 2 47 ? 35.415 47.412 49.609 1.00 87.00 23 ASP B C 1
ATOM 3422 O O . ASP B 2 47 ? 36.049 48.311 50.162 1.00 90.94 23 ASP B O 1
ATOM 3427 N N . SER B 2 48 ? 34.830 47.570 48.418 1.00 83.70 24 SER B N 1
ATOM 3428 C CA . SER B 2 48 ? 34.929 48.809 47.640 1.00 82.78 24 SER B CA 1
ATOM 3429 C C . SER B 2 48 ? 33.586 49.529 47.655 1.00 82.13 24 SER B C 1
ATOM 3430 O O . SER B 2 48 ? 32.546 48.879 47.501 1.00 80.76 24 SER B O 1
ATOM 3433 N N . PRO B 2 49 ? 33.595 50.869 47.823 1.00 83.51 25 PRO B N 1
ATOM 3434 C CA . PRO B 2 49 ? 32.344 51.613 47.710 1.00 81.83 25 PRO B CA 1
ATOM 3435 C C . PRO B 2 49 ? 31.943 51.746 46.240 1.00 76.65 25 PRO B C 1
ATOM 3436 O O . PRO B 2 49 ? 32.752 52.186 45.421 1.00 76.73 25 PRO B O 1
ATOM 3440 N N . LEU B 2 50 ? 30.718 51.335 45.917 1.00 72.68 26 LEU B N 1
ATOM 3441 C CA . LEU B 2 50 ? 30.184 51.427 44.558 1.00 67.48 26 LEU B CA 1
ATOM 3442 C C . LEU B 2 50 ? 29.140 52.542 44.505 1.00 67.11 26 LEU B C 1
ATOM 3443 O O . LEU B 2 50 ? 28.198 52.550 45.298 1.00 67.75 26 LEU B O 1
ATOM 3448 N N . GLU B 2 51 ? 29.332 53.493 43.590 1.00 66.36 27 GLU B N 1
ATOM 3449 C CA . GLU B 2 51 ? 28.407 54.610 43.395 1.00 66.59 27 GLU B CA 1
ATOM 3450 C C . GLU B 2 51 ? 27.452 54.326 42.233 1.00 62.99 27 GLU B C 1
ATOM 3451 O O . GLU B 2 51 ? 27.785 53.526 41.342 1.00 58.73 27 GLU B O 1
ATOM 3457 N N . PRO B 2 52 ? 26.274 54.991 42.219 1.00 61.62 28 PRO B N 1
ATOM 3458 C CA . PRO B 2 52 ? 25.329 54.870 41.097 1.00 58.94 28 PRO B CA 1
ATOM 3459 C C . PRO B 2 52 ? 25.921 55.203 39.725 1.00 56.33 28 PRO B C 1
ATOM 3460 O O . PRO B 2 52 ? 25.495 54.621 38.728 1.00 53.94 28 PRO B O 1
ATOM 3464 N N . THR B 2 53 ? 26.878 56.132 39.686 1.00 56.07 29 THR B N 1
ATOM 3465 C CA . THR B 2 53 ? 27.539 56.521 38.440 1.00 54.99 29 THR B CA 1
ATOM 3466 C C . THR B 2 53 ? 28.651 55.562 37.978 1.00 53.12 29 THR B C 1
ATOM 3467 O O . THR B 2 53 ? 29.218 55.757 36.901 1.00 52.05 29 THR B O 1
ATOM 3471 N N . ASP B 2 54 ? 28.971 54.543 38.769 1.00 52.22 30 ASP B N 1
ATOM 3472 C CA . ASP B 2 54 ? 29.974 53.551 38.353 1.00 52.06 30 ASP B CA 1
ATOM 3473 C C . ASP B 2 54 ? 29.406 52.642 37.283 1.00 50.62 30 ASP B C 1
ATOM 3474 O O . ASP B 2 54 ? 28.237 52.255 37.342 1.00 49.91 30 ASP B O 1
ATOM 3479 N N . SER B 2 55 ? 30.248 52.303 36.311 1.00 50.59 31 SER B N 1
ATOM 3480 C CA . SER B 2 55 ? 29.861 51.437 35.218 1.00 49.20 31 SER B CA 1
ATOM 3481 C C . SER B 2 55 ? 30.587 50.110 35.398 1.00 47.93 31 SER B C 1
ATOM 3482 O O . SER B 2 55 ? 31.753 50.084 35.809 1.00 47.85 31 SER B O 1
ATOM 3485 N N . LEU B 2 56 ? 29.889 49.021 35.096 1.00 45.29 32 LEU B N 1
ATOM 3486 C CA . LEU B 2 56 ? 30.454 47.684 35.245 1.00 44.81 32 LEU B CA 1
ATOM 3487 C C . LEU B 2 56 ? 31.696 47.522 34.378 1.00 46.37 32 LEU B C 1
ATOM 3488 O O . LEU B 2 56 ? 32.697 46.955 34.831 1.00 45.92 32 LEU B O 1
ATOM 3493 N N . LYS B 2 57 ? 31.648 48.056 33.158 1.00 47.53 33 LYS B N 1
ATOM 3494 C CA . LYS B 2 57 ? 32.811 48.049 32.269 1.00 51.37 33 LYS B CA 1
ATOM 3495 C C . LYS B 2 57 ? 34.033 48.743 32.905 1.00 52.12 33 LYS B C 1
ATOM 3496 O O . LYS B 2 57 ? 35.109 48.154 32.956 1.00 52.55 33 LYS B O 1
ATOM 3502 N N . LYS B 2 58 ? 33.863 49.962 33.419 1.00 52.54 34 LYS B N 1
ATOM 3503 C CA . LYS B 2 58 ? 34.990 50.689 34.047 1.00 54.40 34 LYS B CA 1
ATOM 3504 C C . LYS B 2 58 ? 35.468 50.056 35.369 1.00 53.00 34 LYS B C 1
ATOM 3505 O O . LYS B 2 58 ? 36.645 50.156 35.708 1.00 54.68 34 LYS B O 1
ATOM 3511 N N . LEU B 2 59 ? 34.568 49.371 36.075 1.00 49.77 35 LEU B N 1
ATOM 3512 C CA . LEU B 2 59 ? 34.945 48.492 37.206 1.00 49.35 35 LEU B CA 1
ATOM 3513 C C . LEU B 2 59 ? 35.749 47.221 36.827 1.00 49.20 35 LEU B C 1
ATOM 3514 O O . LEU B 2 59 ? 36.189 46.485 37.718 1.00 50.13 35 LEU B O 1
ATOM 3519 N N . GLY B 2 60 ? 35.922 46.951 35.531 1.00 51.82 36 GLY B N 1
ATOM 3520 C CA . GLY B 2 60 ? 36.685 45.792 35.060 1.00 49.08 36 GLY B CA 1
ATOM 3521 C C . GLY B 2 60 ? 35.872 44.517 34.900 1.00 45.32 36 GLY B C 1
ATOM 3522 O O . GLY B 2 60 ? 36.438 43.428 34.840 1.00 45.74 36 GLY B O 1
ATOM 3523 N N . ILE B 2 61 ? 34.553 44.624 34.813 1.00 41.86 37 ILE B N 1
ATOM 3524 C CA . ILE B 2 61 ? 33.715 43.436 34.671 1.00 39.69 37 ILE B CA 1
ATOM 3525 C C . ILE B 2 61 ? 33.555 43.140 33.187 1.00 37.07 37 ILE B C 1
ATOM 3526 O O . ILE B 2 61 ? 33.133 44.009 32.431 1.00 35.90 37 ILE B O 1
ATOM 3531 N N . ASP B 2 62 ? 33.904 41.917 32.798 1.00 35.91 38 ASP B N 1
ATOM 3532 C CA . ASP B 2 62 ? 33.992 41.559 31.388 1.00 35.69 38 ASP B CA 1
ATOM 3533 C C . ASP B 2 62 ? 32.625 41.307 30.763 1.00 34.51 38 ASP B C 1
ATOM 3534 O O . ASP B 2 62 ? 31.592 41.316 31.440 1.00 32.58 38 ASP B O 1
ATOM 3539 N N . SER B 2 63 ? 32.630 41.051 29.456 1.00 34.25 39 SER B N 1
ATOM 3540 C CA . SER B 2 63 ? 31.388 41.021 28.699 1.00 33.79 39 SER B CA 1
ATOM 3541 C C . SER B 2 63 ? 30.421 39.934 29.186 1.00 32.27 39 SER B C 1
ATOM 3542 O O . SER B 2 63 ? 29.225 40.180 29.365 1.00 33.04 39 SER B O 1
ATOM 3545 N N . VAL B 2 64 ? 30.961 38.756 29.473 1.00 31.22 40 VAL B N 1
ATOM 3546 C CA . VAL B 2 64 ? 30.146 37.642 29.902 1.00 30.56 40 VAL B CA 1
ATOM 3547 C C . VAL B 2 64 ? 29.551 37.940 31.293 1.00 29.72 40 VAL B C 1
ATOM 3548 O O . VAL B 2 64 ? 28.376 37.706 31.541 1.00 28.94 40 VAL B O 1
ATOM 3552 N N . ASN B 2 65 ? 30.392 38.454 32.182 1.00 30.03 41 ASN B N 1
ATOM 3553 C CA . ASN B 2 65 ? 29.981 38.706 33.549 1.00 31.71 41 ASN B CA 1
ATOM 3554 C C . ASN B 2 65 ? 29.013 39.877 33.676 1.00 31.48 41 ASN B C 1
ATOM 3555 O O . ASN B 2 65 ? 28.199 39.871 34.587 1.00 31.67 41 ASN B O 1
ATOM 3560 N N . ARG B 2 66 ? 29.071 40.857 32.769 1.00 31.40 42 ARG B N 1
ATOM 3561 C CA . ARG B 2 66 ? 28.060 41.934 32.777 1.00 32.42 42 ARG B CA 1
ATOM 3562 C C . ARG B 2 66 ? 26.679 41.366 32.498 1.00 32.12 42 ARG B C 1
ATOM 3563 O O . ARG B 2 66 ? 25.719 41.700 33.183 1.00 34.12 42 ARG B O 1
ATOM 3571 N N . ALA B 2 67 ? 26.576 40.476 31.518 1.00 30.22 43 ALA B N 1
ATOM 3572 C CA . ALA B 2 67 ? 25.322 39.757 31.281 1.00 30.91 43 ALA B CA 1
ATOM 3573 C C . ALA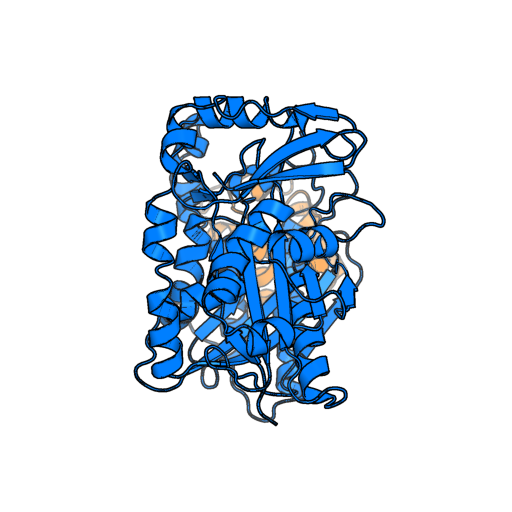 B 2 67 ? 24.893 38.864 32.449 1.00 31.43 43 ALA B C 1
ATOM 3574 O O . ALA B 2 67 ? 23.691 38.787 32.785 1.00 31.54 43 ALA B O 1
ATOM 3576 N N . GLU B 2 68 ? 25.863 38.197 33.076 1.00 32.32 44 GLU B N 1
ATOM 3577 C CA . GLU B 2 68 ? 25.579 37.313 34.218 1.00 34.92 44 GLU B CA 1
ATOM 3578 C C . GLU B 2 68 ? 24.932 38.100 35.367 1.00 34.63 44 GLU B C 1
ATOM 3579 O O . GLU B 2 68 ? 23.944 37.641 35.966 1.00 34.90 44 GLU B O 1
ATOM 3585 N N . ILE B 2 69 ? 25.462 39.286 35.643 1.00 33.49 45 ILE B N 1
ATOM 3586 C CA . ILE B 2 69 ? 24.905 40.136 36.713 1.00 35.46 45 ILE B CA 1
ATOM 3587 C C . ILE B 2 69 ? 23.438 40.468 36.427 1.00 35.19 45 ILE B C 1
ATOM 3588 O O . ILE B 2 69 ? 22.591 40.363 37.314 1.00 36.00 45 ILE B O 1
ATOM 3593 N N . ILE B 2 70 ? 23.142 40.839 35.188 1.00 33.82 46 ILE B N 1
ATOM 3594 C CA . ILE B 2 70 ? 21.767 41.123 34.797 1.00 33.99 46 ILE B CA 1
ATOM 3595 C C . ILE B 2 70 ? 20.879 39.911 35.043 1.00 34.71 46 ILE B C 1
ATOM 3596 O O . ILE B 2 70 ? 19.777 40.053 35.597 1.00 35.25 46 ILE B O 1
ATOM 3601 N N . MET B 2 71 ? 21.341 38.733 34.630 1.00 34.64 47 MET B N 1
ATOM 3602 C CA . MET B 2 71 ? 20.522 37.529 34.745 1.00 35.66 47 MET B CA 1
ATOM 3603 C C . MET B 2 71 ? 20.314 37.109 36.206 1.00 38.39 47 MET B C 1
ATOM 3604 O O . MET B 2 71 ? 19.228 36.646 36.552 1.00 40.07 47 MET B O 1
ATOM 3609 N N . MET B 2 72 ? 21.336 37.292 37.034 1.00 38.08 48 MET B N 1
ATOM 3610 C CA . MET B 2 72 ? 21.201 37.028 38.490 1.00 42.32 48 MET B CA 1
ATOM 3611 C C . MET B 2 72 ? 20.173 37.953 39.139 1.00 42.51 48 MET B C 1
ATOM 3612 O O . MET B 2 72 ? 19.335 37.502 39.943 1.00 43.39 48 MET B O 1
ATOM 3617 N N . VAL B 2 73 ? 20.213 39.238 38.790 1.00 40.61 49 VAL B N 1
ATOM 3618 C CA . VAL B 2 73 ? 19.243 40.200 39.322 1.00 41.73 49 VAL B CA 1
ATOM 3619 C C . VAL B 2 73 ? 17.826 39.857 38.840 1.00 42.34 49 VAL B C 1
ATOM 3620 O O . VAL B 2 73 ? 16.869 39.909 39.628 1.00 43.96 49 VAL B O 1
ATOM 3624 N N . MET B 2 74 ? 17.683 39.512 37.554 1.00 39.75 50 MET B N 1
ATOM 3625 C CA . MET B 2 74 ? 16.386 39.099 36.989 1.00 41.05 50 MET B CA 1
ATOM 3626 C C . MET B 2 74 ? 15.795 37.926 37.764 1.00 44.70 50 MET B C 1
ATOM 3627 O O . MET B 2 74 ? 14.612 37.970 38.164 1.00 46.78 50 MET B O 1
ATOM 3632 N N . GLU B 2 75 ? 16.635 36.918 38.022 1.00 46.69 51 GLU B N 1
ATOM 3633 C CA . GLU B 2 75 ? 16.230 35.715 38.756 1.00 50.47 51 GLU B CA 1
ATOM 3634 C C . GLU B 2 75 ? 15.875 36.006 40.230 1.00 52.48 51 GLU B C 1
ATOM 3635 O O . GLU B 2 75 ? 14.882 35.488 40.741 1.00 53.92 51 GLU B O 1
ATOM 3641 N N . ASP B 2 76 ? 16.686 36.832 40.895 1.00 52.61 52 ASP B N 1
ATOM 3642 C CA . ASP B 2 76 ? 16.414 37.302 42.281 1.00 55.78 52 ASP B CA 1
ATOM 3643 C C . ASP B 2 76 ? 15.032 37.964 42.378 1.00 56.71 52 ASP B C 1
ATOM 3644 O O . ASP B 2 76 ? 14.292 37.724 43.344 1.00 58.08 52 ASP B O 1
ATOM 3649 N N . LEU B 2 77 ? 14.690 38.776 41.377 1.00 53.93 53 LEU B N 1
ATOM 3650 C CA . LEU B 2 77 ? 13.428 39.505 41.325 1.00 55.71 53 LEU B CA 1
ATOM 3651 C C . LEU B 2 77 ? 12.286 38.742 40.651 1.00 55.86 53 LEU B C 1
ATOM 3652 O O . LEU B 2 77 ? 11.194 39.302 40.506 1.00 56.57 53 LEU B O 1
ATOM 3657 N N . SER B 2 78 ? 12.514 37.486 40.253 1.00 55.21 54 SER B N 1
ATOM 3658 C CA . SER B 2 78 ? 11.536 36.704 39.477 1.00 55.95 54 SER B CA 1
ATOM 3659 C C . SER B 2 78 ? 10.971 37.471 38.284 1.00 55.70 54 SER B C 1
ATOM 3660 O O . SER B 2 78 ? 9.769 37.440 38.014 1.00 55.62 54 SER B O 1
ATOM 3663 N N . LEU B 2 79 ? 11.857 38.166 37.573 1.00 53.67 55 LEU B N 1
ATOM 3664 C CA . LEU B 2 79 ? 11.451 38.992 36.454 1.00 53.76 55 LEU B CA 1
ATOM 3665 C C . LEU B 2 79 ? 11.677 38.172 35.199 1.00 53.07 55 LEU B C 1
ATOM 3666 O O . LEU B 2 79 ? 12.811 38.048 34.724 1.00 52.77 55 LEU B O 1
ATOM 3671 N N . ASN B 2 80 ? 10.600 37.598 34.670 1.00 53.31 56 ASN B N 1
ATOM 3672 C CA . ASN B 2 80 ? 10.693 36.693 33.529 1.00 53.02 56 ASN B CA 1
ATOM 3673 C C . ASN B 2 80 ? 10.278 37.381 32.214 1.00 51.01 56 ASN B C 1
ATOM 3674 O O . ASN B 2 80 ? 9.232 37.087 31.640 1.00 53.26 56 ASN B O 1
ATOM 3679 N N . ILE B 2 81 ? 11.139 38.287 31.758 1.00 44.43 57 ILE B N 1
ATOM 3680 C CA . ILE B 2 81 ? 10.923 39.084 30.556 1.00 41.08 57 ILE B CA 1
ATOM 3681 C C . ILE B 2 81 ? 12.157 38.900 29.684 1.00 36.91 57 ILE B C 1
ATOM 3682 O O . ILE B 2 81 ? 13.151 38.338 30.140 1.00 35.61 57 ILE B O 1
ATOM 3687 N N . PRO B 2 82 ? 12.114 39.379 28.423 1.00 34.46 58 PRO B N 1
ATOM 3688 C CA . PRO B 2 82 ? 13.318 39.228 27.598 1.00 31.76 58 PRO B CA 1
ATOM 3689 C C . PRO B 2 82 ? 14.509 39.966 28.200 1.00 29.96 58 PRO B C 1
ATOM 3690 O O . PRO B 2 82 ? 14.351 41.102 28.668 1.00 29.26 58 PRO B O 1
ATOM 3694 N N . ARG B 2 83 ? 15.678 39.316 28.195 1.00 27.60 59 ARG B N 1
ATOM 3695 C CA . ARG B 2 83 ? 16.913 39.905 28.714 1.00 26.94 59 ARG B CA 1
ATOM 3696 C C . ARG B 2 83 ? 17.298 41.213 28.051 1.00 26.44 59 ARG B C 1
ATOM 3697 O O . ARG B 2 83 ? 17.871 42.106 28.690 1.00 26.66 59 ARG B O 1
ATOM 3705 N N . ILE B 2 84 ? 16.964 41.363 26.773 1.00 26.17 60 ILE B N 1
ATOM 3706 C CA . ILE B 2 84 ? 17.304 42.594 26.070 1.00 27.12 60 ILE B CA 1
ATOM 3707 C C . ILE B 2 84 ? 16.610 43.827 26.641 1.00 28.79 60 ILE B C 1
ATOM 3708 O O . ILE B 2 84 ? 17.054 44.932 26.386 1.00 29.88 60 ILE B O 1
ATOM 3713 N N . GLU B 2 85 ? 15.530 43.638 27.392 1.00 30.96 61 GLU B N 1
ATOM 3714 C CA . GLU B 2 85 ? 14.834 44.788 28.004 1.00 33.69 61 GLU B CA 1
ATOM 3715 C C . GLU B 2 85 ? 15.671 45.463 29.103 1.00 33.92 61 GLU B C 1
ATOM 3716 O O . GLU B 2 85 ? 15.358 46.590 29.521 1.00 35.55 61 GLU B O 1
ATOM 3722 N N . LEU B 2 86 ? 16.733 44.800 29.554 1.00 32.00 62 LEU B N 1
ATOM 3723 C CA . LEU B 2 86 ? 17.654 45.374 30.539 1.00 32.79 62 LEU B CA 1
ATOM 3724 C C . LEU B 2 86 ? 18.933 45.930 29.931 1.00 33.05 62 LEU B C 1
ATOM 3725 O O . LEU B 2 86 ? 19.843 46.311 30.672 1.00 33.69 62 LEU B O 1
ATOM 3730 N N . ALA B 2 87 ? 19.013 45.978 28.592 1.00 32.52 63 ALA B N 1
ATOM 3731 C CA . ALA B 2 87 ? 20.171 46.509 27.890 1.00 33.52 63 ALA B CA 1
ATOM 3732 C C . ALA B 2 87 ? 20.166 48.025 27.899 1.00 36.05 63 ALA B C 1
ATOM 3733 O O . ALA B 2 87 ? 19.121 48.666 28.115 1.00 36.72 63 ALA B O 1
ATOM 3735 N N . GLY B 2 88 ? 21.330 48.593 27.606 1.00 38.01 64 GLY B N 1
ATOM 3736 C CA . GLY B 2 88 ? 21.441 50.000 27.254 1.00 41.33 64 GLY B CA 1
ATOM 3737 C C . GLY B 2 88 ? 21.806 50.935 28.387 1.00 43.23 64 GLY B C 1
ATOM 3738 O O . GLY B 2 88 ? 21.991 52.130 28.144 1.00 46.51 64 GLY B O 1
ATOM 3739 N N . ALA B 2 89 ? 21.924 50.417 29.608 1.00 42.71 65 ALA B N 1
ATOM 3740 C CA . ALA B 2 89 ? 22.296 51.254 30.755 1.00 44.94 65 ALA B CA 1
ATOM 3741 C C . ALA B 2 89 ? 23.778 51.590 30.694 1.00 47.24 65 ALA B C 1
ATOM 3742 O O . ALA B 2 89 ? 24.584 50.748 30.293 1.00 47.29 65 ALA B O 1
ATOM 3744 N N . LYS B 2 90 ? 24.139 52.807 31.091 1.00 50.83 66 LYS B N 1
ATOM 3745 C CA . LYS B 2 90 ? 25.547 53.236 31.088 1.00 53.32 66 LYS B CA 1
ATOM 3746 C C . LYS B 2 90 ? 26.193 53.197 32.468 1.00 52.19 66 LYS B C 1
ATOM 3747 O O . LYS B 2 90 ? 27.398 53.362 32.577 1.00 53.85 66 LYS B O 1
ATOM 3753 N N . ASN B 2 91 ? 25.405 52.994 33.517 1.00 50.35 67 ASN B N 1
ATOM 3754 C CA . ASN B 2 91 ? 25.959 52.786 34.853 1.00 50.02 67 ASN B CA 1
ATOM 3755 C C . ASN B 2 91 ? 24.988 51.957 35.671 1.00 48.01 67 ASN B C 1
ATOM 3756 O O . ASN B 2 91 ? 23.897 51.660 35.201 1.00 47.21 67 ASN B O 1
ATOM 3761 N N . ILE B 2 92 ? 25.378 51.585 36.887 1.00 48.11 68 ILE B N 1
ATOM 3762 C CA . ILE B 2 92 ? 24.531 50.713 37.716 1.00 47.50 68 ILE B CA 1
ATOM 3763 C C . ILE B 2 92 ? 23.259 51.404 38.202 1.00 48.68 68 ILE B C 1
ATOM 3764 O O . ILE B 2 92 ? 22.234 50.746 38.401 1.00 47.50 68 ILE B O 1
ATOM 3769 N N . GLY B 2 93 ? 23.329 52.724 38.372 1.00 50.64 69 GLY B N 1
ATOM 3770 C CA . GLY B 2 93 ? 22.172 53.528 38.715 1.00 53.25 69 GLY B CA 1
ATOM 3771 C C . GLY B 2 93 ? 21.096 53.466 37.649 1.00 52.81 69 GLY B C 1
ATOM 3772 O O . GLY B 2 93 ? 19.926 53.287 37.963 1.00 53.69 69 GLY B O 1
ATOM 3773 N N . GLU B 2 94 ? 21.499 53.620 36.389 1.00 51.53 70 GLU B N 1
ATOM 3774 C CA . GLU B 2 94 ? 20.583 53.468 35.260 1.00 50.80 70 GLU B CA 1
ATOM 3775 C C . GLU B 2 94 ? 20.051 52.038 35.145 1.00 47.99 70 GLU B C 1
ATOM 3776 O O . GLU B 2 94 ? 18.888 51.855 34.791 1.00 48.77 70 GLU B O 1
ATOM 3782 N N . LEU B 2 95 ? 20.885 51.030 35.432 1.00 45.12 71 LEU B N 1
ATOM 3783 C CA . LEU B 2 95 ? 20.412 49.630 35.420 1.00 42.99 71 LEU B CA 1
ATOM 3784 C C . LEU B 2 95 ? 19.321 49.439 36.457 1.00 43.83 71 LEU B C 1
ATOM 3785 O O . LEU B 2 95 ? 18.301 48.810 36.183 1.00 42.80 71 LEU B O 1
ATOM 3790 N N . ALA B 2 96 ? 19.555 49.981 37.643 1.00 45.76 72 ALA B N 1
ATOM 3791 C CA . ALA B 2 96 ? 18.549 49.984 38.715 1.00 49.07 72 ALA B CA 1
ATOM 3792 C C . ALA B 2 96 ? 17.219 50.579 38.255 1.00 51.18 72 ALA B C 1
ATOM 3793 O O . ALA B 2 96 ? 16.163 50.025 38.564 1.00 52.70 72 ALA B O 1
ATOM 3795 N N . ASP B 2 97 ? 17.284 51.697 37.520 1.00 53.43 73 ASP B N 1
ATOM 3796 C CA . ASP B 2 97 ? 16.080 52.376 36.974 1.00 56.47 73 ASP B CA 1
ATOM 3797 C C . ASP B 2 97 ? 15.321 51.485 36.008 1.00 55.13 73 ASP B C 1
ATOM 3798 O O . ASP B 2 97 ? 14.092 51.469 36.015 1.00 56.97 73 ASP B O 1
ATOM 3803 N N . LEU B 2 98 ? 16.065 50.783 35.151 1.00 52.00 74 LEU B N 1
ATOM 3804 C CA . LEU B 2 98 ? 15.462 49.860 34.181 1.00 49.98 74 LEU B CA 1
ATOM 3805 C C . LEU B 2 98 ? 14.687 48.769 34.882 1.00 49.40 74 LEU B C 1
ATOM 3806 O O . LEU B 2 98 ? 13.540 48.521 34.545 1.00 51.29 74 LEU B O 1
ATOM 3811 N N . PHE B 2 99 ? 15.319 48.124 35.861 1.00 47.73 75 PHE B N 1
ATOM 3812 C CA . PHE B 2 99 ? 14.650 47.067 36.635 1.00 47.99 75 PHE B CA 1
ATOM 3813 C C . PHE B 2 99 ? 13.410 47.584 37.365 1.00 51.81 75 PHE B C 1
ATOM 3814 O O . PHE B 2 99 ? 12.352 46.958 37.303 1.00 52.52 75 PHE B O 1
ATOM 3822 N N . ALA B 2 100 ? 13.548 48.731 38.025 1.00 54.19 76 ALA B N 1
ATOM 3823 C CA . ALA B 2 100 ? 12.428 49.349 38.765 1.00 59.43 76 ALA B CA 1
ATOM 3824 C C . ALA B 2 100 ? 11.204 49.592 37.882 1.00 62.19 76 ALA B C 1
ATOM 3825 O O . ALA B 2 100 ? 10.078 49.330 38.301 1.00 64.96 76 ALA B O 1
ATOM 3827 N N . ALA B 2 101 ? 11.433 50.067 36.658 1.00 62.26 77 ALA B N 1
ATOM 3828 C CA . ALA B 2 101 ? 10.347 50.311 35.700 1.00 66.01 77 ALA B CA 1
ATOM 3829 C C . ALA B 2 101 ? 9.586 49.045 35.264 1.00 68.41 77 ALA B C 1
ATOM 3830 O O . ALA B 2 101 ? 8.425 49.144 34.881 1.00 70.59 77 ALA B O 1
ATOM 3832 N N . LYS B 2 102 ? 10.232 47.875 35.312 1.00 69.59 78 LYS B N 1
ATOM 3833 C CA . LYS B 2 102 ? 9.606 46.607 34.896 1.00 73.15 78 LYS B CA 1
ATOM 3834 C C . LYS B 2 102 ? 8.749 45.961 35.977 1.00 81.38 78 LYS B C 1
ATOM 3835 O O . LYS B 2 102 ? 7.817 45.237 35.651 1.00 82.38 78 LYS B O 1
ATOM 3841 N N . LEU B 2 103 ? 9.099 46.180 37.245 1.00 58.71 79 LEU B N 1
ATOM 3842 C CA . LEU B 2 103 ? 8.195 45.953 38.391 1.00 64.93 79 LEU B CA 1
ATOM 3843 C C . LEU B 2 103 ? 8.877 46.421 39.674 1.00 66.82 79 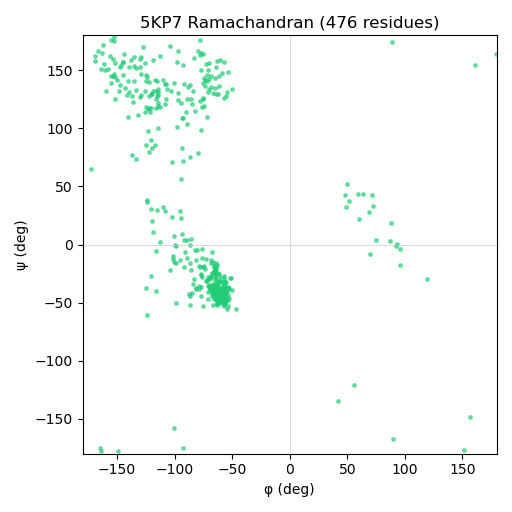LEU B C 1
ATOM 3844 O O . LEU B 2 103 ? 10.006 46.022 39.961 1.00 68.86 79 LEU B O 1
#

Organism: NCBI:txid489825

Secondary structure (DSSP, 8-state):
---EEEEEEEE--SEEEEHHHHHHHTT--THHHHHTT--EEE---TT--HHHHHHHHHHHHHHHS-HHHHHTEEEEEEE-S--S-SS--HHHHHHHHHT--SS-EEEEE-BTBTHHHHHHHHHHHHHHHTSSTT-EEEEEEEE-------TTGGGTTTB--EEEEEEEESS-SSEEEEEEEEEEEE----SEE--STT--EE-HHHHHHHHHHHHHHHHHHHHHHSTT--TTTS-SEEEE--SSHHHHHHHHHHHHHHHH---HHHHHHHHHHHTHHHHHHHHHH-B-GGGHHHHHHHHHHHHS--SS-EEEEEEEEETTTEEEEEEEEE-HHHHHHHHTT-HHHHHHTSEE--HHHHHHHHHHGGGG-TT---EE--TTSSHHHHHHHTTS--EEEEEEETTEEEEEE-/--HHHHHHHHHHHHHHH-GGGTTS---TT--TTTTT--HHHHHHHHHHHHHHTT--S-GGGG---SSHHHHHHHHHHH-

Radius of gyration: 22.66 Å; Cα cont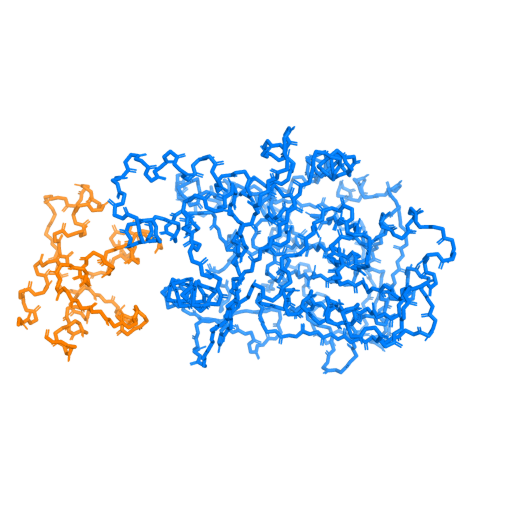acts (8 Å, |Δi|>4): 1047; chains: 2; bounding box: 50×52×66 Å

Solvent-accessible surface area: 20131 Å² total; per-residue (Å²): 126,121,2,0,0,15,3,16,6,8,8,1,0,3,0,12,0,58,3,130,62,3,0,113,48,107,163,74,90,74,64,85,11,69,95,11,34,18,125,41,5,2,14,5,0,5,0,2,0,6,0,0,0,0,0,15,0,0,63,50,0,9,92,126,30,63,123,55,39,48,92,106,0,65,11,0,0,0,0,2,31,25,29,28,75,199,69,94,15,0,0,45,15,0,22,120,58,7,43,14,14,222,118,16,139,61,78,58,31,172,58,22,15,27,0,0,2,11,0,0,20,88,0,4,79,20,5,54,62,74,79,110,101,33,12,15,0,0,0,0,0,0,1,11,23,27,8,38,87,158,90,15,56,82,4,10,30,22,5,2,1,0,0,0,0,0,0,0,1,54,62,5,92,5,0,44,21,24,73,54,26,20,0,105,86,40,62,139,15,126,0,17,42,73,89,78,79,41,18,19,23,43,56,47,52,30,17,14,2,0,2,6,6,0,4,19,38,0,3,93,51,4,72,110,122,35,177,74,24,37,6,55,132,33,2,50,18,2,2,6,7,4,25,34,3,7,9,0,64,5,0,0,60,14,3,0,68,86,53,56,211,10,148,114,83,73,12,75,65,7,5,124,130,0,1,47,17,0,2,46,6,6,22,35,0,14,16,1,5,3,0,0,6,1,0,1,0,4,0,0,6,44,66,21,75,14,92,63,75,53,86,0,0,0,2,2,7,0,18,26,10,34,0,6,6,2,0,0,29,0,33,44,121,0,16,60,64,13,61,151,56,31,7,63,71,47,4,86,62,17,47,50,0,44,27,128,35,0,88,68,3,14,151,66,1,54,55,3,22,66,49,28,125,79,23,118,30,93,41,92,40,12,84,34,0,34,173,71,1,45,72,103,44,37,0,2,0,104,16,3,122,100,111,92,15,58,16,60,96,33,120,50,57,112,95,0,16,155,22,0,46,102,31,0,58,105,45,8,96,131,22,102,142,35,114,8,94,54,106,37,12,18,151,174,41,64,6,20,34,17,44,27,6,10,0,16,16,37,0,16,120,60,42,101,23,148,46,63,21,42,66,1,22,49,35,156,33,1,5,74,6,0,68,50,1,30,87,79,150

InterPro domains:
  IPR013528 Hydroxymethylglutaryl-coenzyme A synthase, N-terminal [PF01154] (2-178)
  IPR013746 Hydroxymethylglutaryl-coenzyme A synthase, C-terminal domain [PF08540] (279-373)
  IPR016039 Thiolase-like [G3DSA:3.40.47.10] (4-418)
  IPR016039 Thiolase-like [G3DSA:3.40.47.10] (189-340)
  IPR016039 Thiolase-like [SSF53901] (2-185)
  IPR016039 Thiolase-like [SSF53901] (186-419)

Nearest PDB structures (foldseek):
  5kp8-assembly1_B  TM=1.011E+00  e=5.474E-11  Lyngbya majuscula
  7vrs-assembly1_C  TM=8.341E-01  e=1.297E-02  Streptomyces albus subsp. albus
  5hv8-assembly1_A  TM=8.495E-01  e=7.212E-02  Mycobacterium ulcerans
  2ju1-assembly1_A  TM=7.763E-01  e=1.228E-01  Saccharopolyspora erythraea
  8tjo-assembly1_A  TM=7.994E-01  e=3.779E-01  Saccharopolyspora erythraea

Sequence (489 aa):
QQVGIEALSSVYGGAAQLELRKLAQARQLDISRFDNLMMKEKAVSLPYEDPVSYAVNAAKPIIDRLSDADKQRIEMVITCSESGIDFGKSMSTYIQEYLGLSRNCRMFELLKQACYSGTAGLQMAINLILSQTFPGAKALVIATDISRFLVYDWSFAEPSSGAGAVALLVSDTPHIFQQIDVGCNGYYGYEVMDTCRPNPDSEAGDADLSLLSYLDCCENAYRHYQNRVEGVDYRESFDYLSFHTPFGGMVKGAHRNMMRRLKRAKPAEIEADFQRRVMPGLVYCQQVGNIMGATLFLSLASTIDNGDFSTPRRIGMFSYGSGCCSEFYSGVVTPEGAAIAAQQGISAQLADRYSLSMEEYEQLLYHHSSAVAFGTRNVTLDYQLFPGVWKKIAGKGRRLVLKAIKEFHRKYEWVMSKEQVLKIIKKYTREIAPELEDSPLEPTDSLKKLGIDSVNRAEIIMMVMEDLSLNIPRIELAGAKNIGELADLFAAKL